Protein AF-A0A496Z854-F1 (afdb_monomer)

Nearest PDB structures (foldseek):
  8xfc-assembly1_C  TM=9.262E-01  e=9.671E-15  Mycobacterium tuberculosis H37Rv
  8j5q-assembly1_C  TM=8.994E-01  e=5.193E-14  Mycobacterium tuberculosis H37Rv
  4fwi-assembly1_B  TM=8.572E-01  e=5.385E-05  Caldanaerobacter subterraneus subsp. tengcongensis MB4
  7qkr-assembly1_A  TM=3.233E-01  e=2.411E-04  Komagataella phaffii CBS 7435
  7s60-assembly1_E  TM=2.713E-01  e=3.212E-03  Homo sapiens

Mean predicted aligned error: 16.86 Å

Structure (mmCIF, N/CA/C/O backbone):
data_AF-A0A496Z854-F1
#
_entry.id   AF-A0A496Z854-F1
#
loop_
_atom_site.group_PDB
_atom_site.id
_atom_site.type_symbol
_atom_site.label_atom_id
_atom_site.label_alt_id
_atom_site.label_comp_id
_atom_site.label_asym_id
_atom_site.label_entity_id
_atom_site.label_seq_id
_atom_site.pdbx_PDB_ins_code
_atom_site.Cartn_x
_atom_site.Cartn_y
_atom_site.Cartn_z
_atom_site.occupancy
_atom_site.B_iso_or_equiv
_atom_site.auth_seq_id
_atom_site.auth_comp_id
_atom_site.auth_asym_id
_atom_site.auth_atom_id
_atom_site.pdbx_PDB_model_num
ATOM 1 N N . MET A 1 1 ? -33.985 -25.902 43.617 1.00 43.50 1 MET A N 1
ATOM 2 C CA . MET A 1 1 ? -33.519 -24.721 42.847 1.00 43.50 1 MET A CA 1
ATOM 3 C C . MET A 1 1 ? -31.988 -24.617 42.905 1.00 43.50 1 MET A C 1
ATOM 5 O O . MET A 1 1 ? -31.458 -23.566 43.229 1.00 43.50 1 MET A O 1
ATOM 9 N N . SER A 1 2 ? -31.264 -25.700 42.602 1.00 34.22 2 SER A N 1
ATOM 10 C CA . SER A 1 2 ? -29.788 -25.724 42.665 1.00 34.22 2 SER A CA 1
ATOM 11 C C . SER A 1 2 ? -29.115 -26.499 41.525 1.00 34.22 2 SER A C 1
ATOM 13 O O . SER A 1 2 ? -27.910 -26.359 41.357 1.00 34.22 2 SER A O 1
ATOM 15 N N . ASP A 1 3 ? -29.863 -27.241 40.700 1.00 31.11 3 ASP A N 1
ATOM 16 C CA . ASP A 1 3 ? -29.267 -28.046 39.619 1.00 31.11 3 ASP A CA 1
ATOM 17 C C . ASP A 1 3 ? -29.225 -27.339 38.259 1.00 31.11 3 ASP A C 1
ATOM 19 O O . ASP A 1 3 ? -28.352 -27.623 37.446 1.00 31.11 3 ASP A O 1
ATOM 23 N N . THR A 1 4 ? -30.088 -26.350 38.008 1.00 36.75 4 THR A N 1
ATOM 24 C CA . THR A 1 4 ? -30.139 -25.657 36.707 1.00 36.75 4 THR A CA 1
ATOM 25 C C . THR A 1 4 ? -28.954 -24.718 36.467 1.00 36.75 4 THR A C 1
ATOM 27 O O . THR A 1 4 ? -28.628 -24.418 35.323 1.00 36.75 4 THR A O 1
ATOM 30 N N . SER A 1 5 ? -28.281 -24.261 37.525 1.00 32.22 5 SER A N 1
ATOM 31 C CA . SER A 1 5 ? -27.107 -23.382 37.431 1.00 32.22 5 SER A CA 1
ATOM 32 C C . SER A 1 5 ? -25.818 -24.126 37.070 1.00 32.22 5 SER A C 1
ATOM 34 O O . SER A 1 5 ? -24.923 -23.532 36.472 1.00 32.22 5 SER A O 1
ATOM 36 N N . LEU A 1 6 ? -25.720 -25.421 37.390 1.00 30.72 6 LEU A N 1
ATOM 37 C CA . LEU A 1 6 ? -24.538 -26.237 37.087 1.00 30.72 6 LEU A CA 1
ATOM 38 C C . LEU A 1 6 ? -24.537 -26.734 35.634 1.00 30.72 6 LEU A C 1
ATOM 40 O O . LEU A 1 6 ? -23.481 -26.763 35.004 1.00 30.72 6 LEU A O 1
ATOM 44 N N . THR A 1 7 ? -25.711 -27.006 35.054 1.00 32.12 7 THR A N 1
ATOM 45 C CA . THR A 1 7 ? -25.830 -27.442 33.651 1.00 32.12 7 THR A CA 1
ATOM 46 C C . THR A 1 7 ? -25.537 -26.315 32.654 1.00 32.12 7 THR A C 1
ATOM 48 O O . THR A 1 7 ? -24.945 -26.560 31.606 1.00 32.12 7 THR A O 1
ATOM 51 N N . ILE A 1 8 ? -25.877 -25.062 32.990 1.00 35.50 8 ILE A N 1
ATOM 52 C CA . ILE A 1 8 ? -25.582 -23.891 32.141 1.00 35.50 8 ILE A CA 1
ATOM 53 C C . ILE A 1 8 ? -24.076 -23.586 32.135 1.00 35.50 8 ILE A C 1
ATOM 55 O O . ILE A 1 8 ? -23.524 -23.242 31.096 1.00 35.50 8 ILE A O 1
ATOM 59 N N . SER A 1 9 ? -23.390 -23.770 33.268 1.00 31.66 9 SER A N 1
ATOM 60 C CA . SER A 1 9 ? -21.947 -23.511 33.365 1.00 31.66 9 SER A CA 1
ATOM 61 C C . SER A 1 9 ? -21.106 -24.552 32.608 1.00 31.66 9 SER A C 1
ATOM 63 O O . SER A 1 9 ? -20.053 -24.218 32.072 1.00 31.66 9 SER A O 1
ATOM 65 N N . GLN A 1 10 ? -21.585 -25.799 32.503 1.00 28.62 10 GLN A N 1
ATOM 66 C CA . GLN A 1 10 ? -20.928 -26.843 31.703 1.00 28.62 10 GLN A CA 1
ATOM 67 C C . GLN A 1 10 ? -21.243 -26.741 30.200 1.00 28.62 10 GLN A C 1
ATOM 69 O O . GLN A 1 10 ? -20.358 -26.980 29.388 1.00 28.62 10 GLN A O 1
ATOM 74 N N . SER A 1 11 ? -22.441 -26.293 29.805 1.00 30.08 11 SER A N 1
ATOM 75 C CA . SER A 1 11 ? -22.795 -26.102 28.384 1.00 30.08 11 SER A CA 1
ATOM 76 C C . SER A 1 11 ? -22.065 -24.933 27.703 1.00 30.08 11 SER A C 1
ATOM 78 O O . SER A 1 11 ? -22.033 -24.890 26.476 1.00 30.08 11 SER A O 1
ATOM 80 N N . ILE A 1 12 ? -21.488 -23.999 28.465 1.00 34.88 12 ILE A N 1
ATOM 81 C CA . ILE A 1 12 ? -20.676 -22.889 27.933 1.00 34.88 12 ILE A CA 1
ATOM 82 C C . ILE A 1 12 ? -19.210 -23.325 27.711 1.00 34.88 12 ILE A C 1
ATOM 84 O O . ILE A 1 12 ? -18.474 -22.660 26.986 1.00 34.88 12 ILE A O 1
ATOM 88 N N . ALA A 1 13 ? -18.776 -24.445 28.303 1.00 29.67 13 ALA A N 1
ATOM 89 C CA . ALA A 1 13 ? -17.395 -24.922 28.202 1.00 29.67 13 ALA A CA 1
ATOM 90 C C . ALA A 1 13 ? -17.120 -25.785 26.952 1.00 29.67 13 ALA A C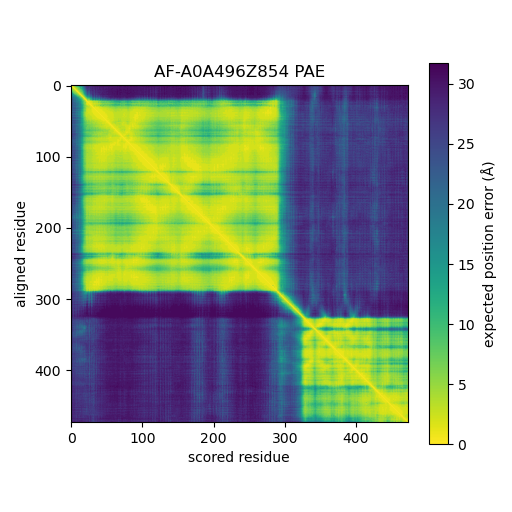 1
ATOM 92 O O . ALA A 1 13 ? -15.969 -25.854 26.529 1.00 29.67 13 ALA A O 1
ATOM 93 N N . ASP A 1 14 ? -18.163 -26.355 26.335 1.00 27.19 14 ASP A N 1
ATOM 94 C CA . ASP A 1 14 ? -18.078 -27.237 25.156 1.00 27.19 14 ASP A CA 1
ATOM 95 C C . ASP A 1 14 ? -18.650 -26.590 23.869 1.00 27.19 14 ASP A C 1
ATOM 97 O O . ASP A 1 14 ? -19.050 -27.282 22.931 1.00 27.19 14 ASP A O 1
ATOM 101 N N . GLU A 1 15 ? -18.699 -25.251 23.784 1.00 33.50 15 GLU A N 1
ATOM 102 C CA . GLU A 1 15 ? -18.895 -24.570 22.495 1.00 33.50 15 GLU A CA 1
ATOM 103 C C . GLU A 1 15 ? -17.621 -24.724 21.649 1.00 33.50 15 GLU A C 1
ATOM 105 O O . GLU A 1 15 ? -16.725 -23.876 21.657 1.00 33.50 15 GLU A O 1
ATOM 110 N N . ASP A 1 16 ? -17.551 -25.829 20.904 1.00 29.98 16 ASP A N 1
ATOM 111 C CA . ASP A 1 16 ? -16.620 -26.009 19.795 1.00 29.98 16 ASP A CA 1
ATOM 112 C C . ASP A 1 16 ? -16.644 -24.748 18.916 1.00 29.98 16 ASP A C 1
ATOM 114 O O . ASP A 1 16 ? -17.629 -24.427 18.241 1.00 29.98 16 ASP A O 1
ATOM 118 N N . PHE A 1 17 ? -15.537 -24.004 18.956 1.00 32.69 17 PHE A N 1
ATOM 119 C CA . PHE A 1 17 ? -15.270 -22.817 18.156 1.00 32.69 17 PHE A CA 1
ATOM 120 C C . PHE A 1 17 ? -15.431 -23.158 16.669 1.00 32.69 17 PHE A C 1
ATOM 122 O O . PHE A 1 17 ? -14.477 -23.567 16.010 1.00 32.69 17 PHE A O 1
ATOM 129 N N . LEU A 1 18 ? -16.625 -22.960 16.102 1.00 34.91 18 LEU A N 1
ATOM 130 C CA . LEU A 1 18 ? -16.825 -23.051 14.658 1.00 34.91 18 LEU A CA 1
ATOM 131 C C . LEU A 1 18 ? -15.968 -21.972 13.986 1.00 34.91 18 LEU A C 1
ATOM 133 O O . LEU A 1 18 ? -16.284 -20.777 13.996 1.00 34.91 18 LEU A O 1
ATOM 137 N N . GLU A 1 19 ? -14.832 -22.422 13.455 1.00 38.28 19 GLU A N 1
ATOM 138 C CA . GLU A 1 19 ? -13.756 -21.598 12.930 1.00 38.28 19 GLU A CA 1
ATOM 139 C C . GLU A 1 19 ? -14.286 -20.562 11.933 1.00 38.28 19 GLU A C 1
ATOM 141 O O . GLU A 1 19 ? -14.958 -20.879 10.944 1.00 38.28 19 GLU A O 1
ATOM 146 N N . ARG A 1 20 ? -13.939 -19.287 12.156 1.00 47.25 20 ARG A N 1
ATOM 147 C CA . ARG A 1 20 ? -14.085 -18.247 11.128 1.00 47.25 20 ARG A CA 1
ATOM 148 C C . ARG A 1 20 ? -13.457 -18.792 9.838 1.00 47.25 20 ARG A C 1
ATOM 150 O O . ARG A 1 20 ? -12.323 -19.266 9.919 1.00 47.25 20 ARG A O 1
ATOM 157 N N . PRO A 1 21 ? -14.110 -18.706 8.656 1.00 52.81 21 PRO A N 1
ATOM 158 C CA . PRO A 1 21 ? -13.457 -19.115 7.421 1.00 52.81 21 PRO A CA 1
ATOM 159 C C . PRO A 1 21 ? -12.116 -18.395 7.346 1.00 52.81 21 PRO A C 1
ATOM 161 O O . PRO A 1 21 ? -12.063 -17.167 7.488 1.00 52.81 21 PRO A O 1
ATOM 164 N N . SER A 1 22 ? -11.051 -19.187 7.211 1.00 70.44 22 SER A N 1
ATOM 165 C CA . SER A 1 22 ? -9.684 -18.699 7.316 1.00 70.44 22 SER A CA 1
ATOM 166 C C . SER A 1 22 ? -9.488 -17.492 6.403 1.00 70.44 22 SER A C 1
ATOM 168 O O . SER A 1 22 ? -10.094 -17.396 5.329 1.00 70.44 22 SER A O 1
ATOM 170 N N . PHE A 1 23 ? -8.648 -16.551 6.838 1.00 77.19 23 PHE A N 1
ATOM 171 C CA . PHE A 1 23 ? -8.272 -15.359 6.070 1.00 77.19 23 PHE A CA 1
ATOM 172 C C . PHE A 1 23 ? -8.073 -15.679 4.575 1.00 77.19 23 PHE A C 1
ATOM 174 O O . PHE A 1 23 ? -8.636 -15.014 3.704 1.00 77.19 23 PHE A O 1
ATOM 181 N N . TRP A 1 24 ? -7.377 -16.784 4.303 1.00 80.12 24 TRP A N 1
ATOM 182 C CA . TRP A 1 24 ? -7.089 -17.299 2.971 1.00 80.12 24 TRP A CA 1
ATOM 183 C C . TRP A 1 24 ? -8.320 -17.632 2.138 1.00 80.12 24 TRP A C 1
ATOM 185 O O . TRP A 1 24 ? -8.352 -17.289 0.963 1.00 80.12 24 TRP A O 1
ATOM 195 N N . ARG A 1 25 ? -9.357 -18.237 2.725 1.00 76.38 25 ARG A N 1
ATOM 196 C CA . ARG A 1 25 ? -10.588 -18.589 2.004 1.00 76.38 25 ARG A CA 1
ATOM 197 C C . ARG A 1 25 ? -11.373 -17.353 1.556 1.00 76.38 25 ARG A C 1
ATOM 199 O O . ARG A 1 25 ? -12.000 -17.371 0.503 1.00 76.38 25 ARG A O 1
ATOM 206 N N . ARG A 1 26 ? -11.337 -16.278 2.350 1.00 77.50 26 ARG A N 1
ATOM 207 C CA . ARG A 1 26 ? -11.986 -14.993 2.026 1.00 77.50 26 ARG A CA 1
ATOM 208 C C . ARG A 1 26 ? -11.168 -14.161 1.043 1.00 77.50 26 ARG A C 1
ATOM 210 O O . ARG A 1 26 ? -11.734 -13.418 0.243 1.00 77.50 26 ARG A O 1
ATOM 217 N N . PHE A 1 27 ? -9.845 -14.262 1.111 1.00 81.19 27 PHE A N 1
ATOM 218 C CA . PHE A 1 27 ? -8.965 -13.588 0.165 1.00 81.19 27 PHE A CA 1
ATOM 219 C C . PHE A 1 27 ? -9.036 -14.253 -1.215 1.00 81.19 27 PHE A C 1
ATOM 221 O O . PHE A 1 27 ? -9.271 -13.574 -2.210 1.00 81.19 27 PHE A O 1
ATOM 228 N N . SER A 1 28 ? -8.960 -15.586 -1.272 1.00 86.00 28 SER A N 1
ATOM 229 C CA . SER A 1 28 ? -9.005 -16.344 -2.529 1.00 86.00 28 SER A CA 1
ATOM 230 C C . SER A 1 28 ? -10.354 -16.278 -3.249 1.00 86.00 28 SER A C 1
ATOM 232 O O . SER A 1 28 ? -10.411 -16.489 -4.457 1.00 86.00 28 SER A O 1
ATOM 234 N N . SER A 1 29 ? -11.442 -15.925 -2.553 1.00 81.38 29 SER A N 1
ATOM 235 C CA . SER A 1 29 ? -12.732 -15.657 -3.201 1.00 81.38 29 SER A CA 1
ATOM 236 C C . SER A 1 29 ? -12.770 -14.350 -4.005 1.00 81.38 29 SER A C 1
ATOM 238 O O . SER A 1 29 ? -13.728 -14.127 -4.744 1.00 81.38 29 SER A O 1
ATOM 240 N N . GLN A 1 30 ? -11.766 -13.474 -3.874 1.00 85.94 30 GLN A N 1
ATOM 241 C CA . GLN A 1 30 ? -11.699 -12.203 -4.595 1.00 85.94 30 GLN A CA 1
ATOM 242 C C . GLN A 1 30 ? -10.796 -12.330 -5.828 1.00 85.94 30 GLN A C 1
ATOM 244 O O . GLN A 1 30 ? -9.572 -12.335 -5.718 1.00 85.94 30 GLN A O 1
ATOM 249 N N . THR A 1 31 ? -11.392 -12.387 -7.022 1.00 89.56 31 THR A N 1
ATOM 250 C CA . THR A 1 31 ? -10.655 -12.634 -8.274 1.00 89.56 31 THR A CA 1
ATOM 251 C C . THR A 1 31 ? -9.585 -11.578 -8.557 1.00 89.56 31 THR A C 1
ATOM 253 O O . THR A 1 31 ? -8.457 -11.921 -8.897 1.00 89.56 31 THR A O 1
ATOM 256 N N . VAL A 1 32 ? -9.914 -10.291 -8.401 1.00 90.88 32 VAL A N 1
ATOM 257 C CA . VAL A 1 32 ? -9.006 -9.186 -8.760 1.00 90.88 32 VAL A CA 1
ATOM 258 C C . VAL A 1 32 ? -7.778 -9.118 -7.832 1.00 90.88 32 VAL A C 1
ATOM 260 O O . VAL A 1 32 ? -6.661 -9.158 -8.349 1.00 90.88 32 VAL A O 1
ATOM 263 N N . PRO A 1 33 ? -7.920 -9.105 -6.490 1.00 91.19 33 PRO A N 1
ATOM 264 C CA . PRO A 1 33 ? -6.774 -9.196 -5.583 1.00 91.19 33 PRO A CA 1
ATOM 265 C C . PRO A 1 33 ? -5.960 -10.482 -5.729 1.00 91.19 33 PRO A C 1
ATOM 267 O O . PRO A 1 33 ? -4.749 -10.450 -5.529 1.00 91.19 33 PRO A O 1
ATOM 270 N N . MET A 1 34 ? -6.588 -11.602 -6.103 1.00 93.56 34 MET A N 1
ATOM 271 C CA . MET A 1 34 ? -5.872 -12.857 -6.342 1.00 93.56 34 MET A CA 1
ATOM 272 C C . MET A 1 34 ? -4.981 -12.774 -7.588 1.00 93.56 34 MET A C 1
ATOM 274 O O . MET A 1 34 ? -3.821 -13.169 -7.531 1.00 93.56 34 MET A O 1
ATOM 278 N N . ILE A 1 35 ? -5.478 -12.203 -8.691 1.00 94.75 35 ILE A N 1
ATOM 279 C CA . ILE A 1 35 ? -4.666 -11.944 -9.895 1.00 94.75 35 ILE A CA 1
ATOM 280 C C . ILE A 1 35 ? -3.492 -11.022 -9.552 1.00 94.75 35 ILE A C 1
ATOM 282 O O . ILE A 1 35 ? -2.354 -11.299 -9.927 1.00 94.75 35 ILE A O 1
ATOM 286 N N . ALA A 1 36 ? -3.757 -9.957 -8.795 1.00 95.38 36 ALA A N 1
ATOM 287 C CA . ALA A 1 36 ? -2.722 -9.040 -8.340 1.00 95.38 36 ALA A CA 1
ATOM 288 C C . ALA A 1 36 ? -1.673 -9.741 -7.460 1.00 95.38 36 ALA A C 1
ATOM 290 O O . ALA A 1 36 ? -0.478 -9.560 -7.668 1.00 95.38 36 ALA A O 1
ATOM 291 N N . MET A 1 37 ? -2.099 -10.595 -6.526 1.00 95.19 37 MET A N 1
ATOM 292 C CA . MET A 1 37 ? -1.194 -11.391 -5.695 1.00 95.19 37 MET A CA 1
ATOM 293 C C . MET A 1 37 ? -0.327 -12.331 -6.541 1.00 95.19 37 MET A C 1
ATOM 295 O O . MET A 1 37 ? 0.878 -12.388 -6.318 1.00 95.19 37 MET A O 1
ATOM 299 N N . ILE A 1 38 ? -0.903 -13.032 -7.523 1.00 96.88 38 ILE A N 1
ATOM 300 C CA . ILE A 1 38 ? -0.148 -13.909 -8.433 1.00 96.88 38 ILE A CA 1
ATOM 301 C C . ILE A 1 38 ? 0.908 -13.103 -9.193 1.00 96.88 38 ILE A C 1
ATOM 303 O O . ILE A 1 38 ? 2.066 -13.509 -9.237 1.00 96.88 38 ILE A O 1
ATOM 307 N N . PHE A 1 39 ? 0.538 -11.938 -9.731 1.00 97.56 39 PHE A N 1
ATOM 308 C CA . PHE A 1 39 ? 1.482 -11.051 -10.408 1.00 97.56 39 PHE A CA 1
ATOM 309 C C . PHE A 1 39 ? 2.633 -10.625 -9.486 1.00 97.56 39 PHE A C 1
ATOM 311 O O . PHE A 1 39 ? 3.793 -10.701 -9.880 1.00 97.56 39 PHE A O 1
ATOM 318 N N . LEU A 1 40 ? 2.341 -10.223 -8.244 1.00 96.38 40 LEU A N 1
ATOM 319 C CA . LEU A 1 40 ? 3.371 -9.828 -7.276 1.00 96.38 40 LEU A CA 1
ATOM 320 C C . LEU A 1 40 ? 4.280 -10.997 -6.883 1.00 96.38 40 LEU A C 1
ATOM 322 O O . LEU A 1 40 ? 5.483 -10.805 -6.738 1.00 96.38 40 LEU A O 1
ATOM 326 N N . VAL A 1 41 ? 3.736 -12.208 -6.750 1.00 97.12 41 VAL A N 1
ATOM 327 C CA . VAL A 1 41 ? 4.537 -13.417 -6.512 1.00 97.12 41 VAL A CA 1
ATOM 328 C C . VAL A 1 41 ? 5.461 -13.685 -7.698 1.00 97.12 41 VAL A C 1
ATOM 330 O O . VAL A 1 41 ? 6.651 -13.901 -7.492 1.00 97.12 41 VAL A O 1
ATOM 333 N N . ILE A 1 42 ? 4.956 -13.603 -8.932 1.00 97.50 42 ILE A N 1
ATOM 334 C CA . ILE A 1 42 ? 5.778 -13.738 -10.144 1.00 97.50 42 ILE A CA 1
ATOM 335 C C . ILE A 1 42 ? 6.866 -12.664 -10.178 1.00 97.50 42 ILE A C 1
ATOM 337 O O . ILE A 1 42 ? 8.012 -12.978 -10.484 1.00 97.50 42 ILE A O 1
ATOM 341 N N . LEU A 1 43 ? 6.549 -11.418 -9.823 1.00 96.81 43 LEU A N 1
ATOM 342 C CA . LEU A 1 43 ? 7.523 -10.331 -9.769 1.00 96.81 43 LEU A CA 1
ATOM 343 C C . LEU A 1 43 ? 8.632 -10.611 -8.744 1.00 96.81 43 LEU A C 1
ATOM 345 O O . LEU A 1 43 ? 9.808 -10.443 -9.053 1.00 96.81 43 LEU A O 1
ATOM 349 N N . ILE A 1 44 ? 8.275 -11.074 -7.543 1.00 96.94 44 ILE A N 1
ATOM 350 C CA . ILE A 1 44 ? 9.245 -11.440 -6.500 1.00 96.94 44 ILE A CA 1
ATOM 351 C C . ILE A 1 44 ? 10.118 -12.611 -6.964 1.00 96.94 44 ILE A C 1
ATOM 353 O O . ILE A 1 44 ? 11.335 -12.571 -6.792 1.00 96.94 44 ILE A O 1
ATOM 357 N N . LEU A 1 45 ? 9.526 -13.633 -7.588 1.00 97.44 45 LEU A N 1
ATOM 358 C CA . LEU A 1 45 ? 10.274 -14.757 -8.154 1.00 97.44 45 LEU A CA 1
ATOM 359 C C . LEU A 1 45 ? 11.205 -14.300 -9.280 1.00 97.44 45 LEU A C 1
ATOM 361 O O . LEU A 1 45 ? 12.359 -14.708 -9.305 1.00 97.44 45 LEU A O 1
ATOM 365 N N . THR A 1 46 ? 10.746 -13.402 -10.152 1.00 96.88 46 THR A N 1
ATOM 366 C CA . THR A 1 46 ? 11.558 -12.797 -11.220 1.00 96.88 46 THR A CA 1
ATOM 367 C C . THR A 1 46 ? 12.749 -12.049 -10.628 1.00 96.88 46 THR A C 1
ATOM 369 O O . THR A 1 46 ? 13.872 -12.225 -11.087 1.00 96.88 46 THR A O 1
ATOM 372 N N . ALA A 1 47 ? 12.537 -11.279 -9.558 1.00 95.69 47 ALA A N 1
ATOM 373 C CA . ALA A 1 47 ? 13.608 -10.579 -8.863 1.00 95.69 47 ALA A CA 1
ATOM 374 C C . ALA A 1 47 ? 14.623 -11.559 -8.257 1.00 95.69 47 ALA A C 1
ATOM 376 O O . ALA A 1 47 ? 15.823 -11.429 -8.491 1.00 95.69 47 ALA A O 1
ATOM 377 N N . ILE A 1 48 ? 14.171 -12.564 -7.504 1.00 96.69 48 ILE A N 1
ATOM 378 C CA . ILE A 1 48 ? 15.061 -13.530 -6.841 1.00 96.69 48 ILE A CA 1
ATOM 379 C C . ILE A 1 48 ? 15.846 -14.345 -7.874 1.00 96.69 48 ILE A C 1
ATOM 381 O O . ILE A 1 48 ? 17.071 -14.439 -7.767 1.00 96.69 48 ILE A O 1
ATOM 385 N N . LEU A 1 49 ? 15.152 -14.877 -8.882 1.00 96.56 49 LEU A N 1
ATOM 386 C CA . LEU A 1 49 ? 15.702 -15.773 -9.897 1.00 96.56 49 LEU A CA 1
ATOM 387 C C . LEU A 1 49 ? 16.378 -15.041 -11.064 1.00 96.56 49 LEU A C 1
ATOM 389 O O . LEU A 1 49 ? 16.897 -15.708 -11.951 1.00 96.56 49 LEU A O 1
ATOM 393 N N . ALA A 1 50 ? 16.407 -13.703 -11.067 1.00 95.56 50 ALA A N 1
ATOM 394 C CA . ALA A 1 50 ? 16.973 -12.878 -12.140 1.00 95.56 50 ALA A CA 1
ATOM 395 C C . ALA A 1 50 ? 18.334 -13.361 -12.690 1.00 95.56 50 ALA A C 1
ATOM 397 O O . ALA A 1 50 ? 18.441 -13.456 -13.909 1.00 95.56 50 ALA A O 1
ATOM 398 N N . PRO A 1 51 ? 19.337 -13.741 -11.863 1.00 94.19 51 PRO A N 1
ATOM 399 C CA . PRO A 1 51 ? 20.622 -14.236 -12.366 1.00 94.19 51 PRO A CA 1
ATOM 400 C C . PRO A 1 51 ? 20.538 -15.538 -13.173 1.00 94.19 51 PRO A C 1
ATOM 402 O O . PRO A 1 51 ? 21.474 -15.860 -13.890 1.00 94.19 51 PRO A O 1
ATOM 405 N N . TRP A 1 52 ? 19.448 -16.297 -13.035 1.00 94.88 52 TRP A N 1
ATOM 406 C CA . TRP A 1 52 ? 19.239 -17.572 -13.724 1.00 94.88 52 TRP A CA 1
ATOM 407 C C . TRP A 1 52 ? 18.262 -17.480 -14.896 1.00 94.88 52 TRP A C 1
ATOM 409 O O . TRP A 1 52 ? 18.330 -18.308 -15.796 1.00 94.88 52 TRP A O 1
ATOM 419 N N . ILE A 1 53 ? 17.335 -16.517 -14.878 1.00 95.25 53 ILE A N 1
ATOM 420 C CA . ILE A 1 53 ? 16.306 -16.372 -15.924 1.00 95.25 53 ILE A CA 1
ATOM 421 C C . ILE A 1 53 ? 16.634 -15.289 -16.958 1.00 95.25 53 ILE A C 1
ATOM 423 O O . ILE A 1 53 ? 15.984 -15.244 -18.001 1.00 95.25 53 ILE A O 1
ATOM 427 N N . ALA A 1 54 ? 17.580 -14.390 -16.670 1.00 94.75 54 ALA A N 1
ATOM 428 C CA . ALA A 1 54 ? 17.998 -13.366 -17.620 1.00 94.75 54 ALA A CA 1
ATOM 429 C C . ALA A 1 54 ? 18.762 -14.011 -18.795 1.00 94.75 54 ALA A C 1
ATOM 431 O O . ALA A 1 54 ? 19.724 -14.736 -18.543 1.00 94.75 54 ALA A O 1
ATOM 432 N N . PRO A 1 55 ? 18.367 -13.759 -20.060 1.00 92.88 55 PRO A N 1
ATOM 433 C CA . PRO A 1 55 ? 19.030 -14.368 -21.217 1.00 92.88 55 PRO A CA 1
ATOM 434 C C . PRO A 1 55 ? 20.478 -13.917 -21.443 1.00 92.88 55 PRO A C 1
ATOM 436 O O . PRO A 1 55 ? 21.286 -14.698 -21.934 1.00 92.88 55 PRO A O 1
ATOM 439 N N . LYS A 1 56 ? 20.789 -12.657 -21.119 1.00 94.06 56 LYS A N 1
ATOM 440 C CA . LYS A 1 56 ? 22.097 -12.013 -21.331 1.00 94.06 56 LYS A CA 1
ATOM 441 C C . LYS A 1 56 ? 22.515 -11.262 -20.056 1.00 94.06 56 LYS A C 1
ATOM 443 O O . LYS A 1 56 ? 21.663 -10.958 -19.215 1.00 94.06 56 LYS A O 1
ATOM 448 N N . ASP A 1 57 ? 23.799 -10.938 -19.900 1.00 93.69 57 ASP A N 1
ATOM 449 C CA . ASP A 1 57 ? 24.242 -10.083 -18.790 1.00 93.69 57 ASP A CA 1
ATOM 450 C C . ASP A 1 57 ? 23.638 -8.668 -18.963 1.00 93.69 57 ASP A C 1
ATOM 452 O O . ASP A 1 57 ? 23.811 -8.041 -20.010 1.00 93.69 57 ASP A O 1
ATOM 456 N N . PRO A 1 58 ? 22.905 -8.124 -17.970 1.00 93.56 58 PRO A N 1
ATOM 457 C CA . PRO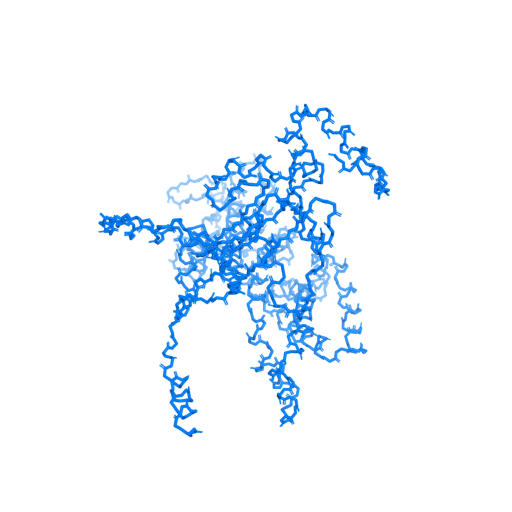 A 1 58 ? 22.284 -6.797 -18.068 1.00 93.56 58 PRO A CA 1
ATOM 458 C C . PRO A 1 58 ? 23.281 -5.624 -18.181 1.00 93.56 58 PRO A C 1
ATOM 460 O O . PRO A 1 58 ? 22.855 -4.480 -18.415 1.00 93.56 58 PRO A O 1
ATOM 463 N N . LEU A 1 59 ? 24.571 -5.869 -17.935 1.00 94.06 59 LEU A N 1
ATOM 464 C CA . LEU A 1 59 ? 25.652 -4.887 -17.991 1.00 94.06 59 LEU A CA 1
ATOM 465 C C . LEU A 1 59 ? 26.534 -5.023 -19.236 1.00 94.06 59 LEU A C 1
ATOM 467 O O . LEU A 1 59 ? 27.270 -4.078 -19.525 1.00 94.06 59 LEU A O 1
ATOM 471 N N . GLU A 1 60 ? 26.461 -6.144 -19.953 1.00 94.06 60 GLU A N 1
ATOM 472 C CA . GLU A 1 60 ? 27.257 -6.401 -21.154 1.00 94.06 60 GLU A CA 1
ATOM 473 C C . GLU A 1 60 ? 26.859 -5.447 -22.282 1.00 94.06 60 GLU A C 1
ATOM 475 O O . GLU A 1 60 ? 25.681 -5.315 -22.616 1.00 94.06 60 GLU A O 1
ATOM 480 N N . GLN A 1 61 ? 27.851 -4.735 -22.819 1.00 94.50 61 GLN A N 1
ATOM 481 C CA . GLN A 1 61 ? 27.676 -3.702 -23.838 1.00 94.50 61 GLN A CA 1
ATOM 482 C C . GLN A 1 61 ? 28.214 -4.193 -25.174 1.00 94.50 61 GLN A C 1
ATOM 484 O O . GLN A 1 61 ? 29.364 -4.628 -25.242 1.00 94.50 61 GLN A O 1
ATOM 489 N N . ASP A 1 62 ? 27.427 -4.009 -26.230 1.00 94.38 62 ASP A N 1
ATOM 490 C CA . ASP A 1 62 ? 27.863 -4.204 -27.608 1.00 94.38 62 ASP A CA 1
ATOM 491 C C . ASP A 1 62 ? 27.496 -2.979 -28.454 1.00 94.38 62 ASP A C 1
ATOM 493 O O . ASP A 1 62 ? 26.347 -2.752 -28.832 1.00 94.38 62 ASP A O 1
ATOM 497 N N . LEU A 1 63 ? 28.493 -2.153 -28.770 1.00 93.75 63 LEU A N 1
ATOM 498 C CA . LEU A 1 63 ? 28.273 -0.916 -29.522 1.00 93.75 63 LEU A CA 1
ATOM 499 C C . LEU A 1 63 ? 27.897 -1.152 -30.996 1.00 93.75 63 LEU A C 1
ATOM 501 O O . LEU A 1 63 ? 27.486 -0.202 -31.665 1.00 93.75 63 LEU A O 1
ATOM 505 N N . LEU A 1 64 ? 28.024 -2.382 -31.504 1.00 94.56 64 LEU A N 1
ATOM 506 C CA . LEU A 1 64 ? 27.559 -2.757 -32.840 1.00 94.56 64 LEU A CA 1
ATOM 507 C C . LEU A 1 64 ? 26.053 -3.043 -32.858 1.00 94.56 64 LEU A C 1
ATOM 509 O O . LEU A 1 64 ? 25.405 -2.859 -33.886 1.00 94.56 64 LEU A O 1
ATOM 513 N N . GLU A 1 65 ? 25.487 -3.423 -31.715 1.00 93.38 65 GLU A N 1
ATOM 514 C CA . GLU A 1 65 ? 24.089 -3.823 -31.559 1.00 93.38 65 GLU A CA 1
ATOM 515 C C . GLU A 1 65 ? 23.257 -2.739 -30.867 1.00 93.38 65 GLU A C 1
ATOM 517 O O . GLU A 1 65 ? 22.388 -3.022 -30.050 1.00 93.38 65 GLU A O 1
ATOM 522 N N . VAL A 1 66 ? 23.506 -1.465 -31.164 1.00 94.69 66 VAL A N 1
ATOM 523 C CA . VAL A 1 66 ? 22.826 -0.336 -30.511 1.00 94.69 66 VAL A CA 1
ATOM 524 C C . VAL A 1 66 ? 21.465 -0.044 -31.158 1.00 94.69 66 VAL A C 1
ATOM 526 O O . VAL A 1 66 ? 21.332 -0.025 -32.380 1.00 94.69 66 VAL A O 1
ATOM 529 N N . PHE A 1 67 ? 20.451 0.243 -30.331 1.00 93.38 67 PHE A N 1
ATOM 530 C CA . PHE A 1 67 ? 19.081 0.591 -30.751 1.00 93.38 67 PHE A CA 1
ATOM 531 C C . PHE A 1 67 ? 18.346 -0.469 -31.589 1.00 93.38 67 PHE A C 1
ATOM 533 O O . PHE A 1 67 ? 17.410 -0.133 -32.327 1.00 93.38 67 PHE A O 1
ATOM 540 N N . LEU A 1 68 ? 18.697 -1.748 -31.450 1.00 93.44 68 LEU A N 1
ATOM 541 C CA . LEU A 1 68 ? 17.965 -2.823 -32.111 1.00 93.44 68 LEU A CA 1
ATOM 542 C C . LEU A 1 68 ? 16.540 -2.917 -31.558 1.00 93.44 68 LEU A C 1
ATOM 544 O O . LEU A 1 68 ? 16.294 -2.772 -30.359 1.00 93.44 68 LEU A O 1
ATOM 548 N N . GLY A 1 69 ? 15.585 -3.156 -32.455 1.00 92.56 69 GLY A N 1
ATOM 549 C CA . GLY A 1 69 ? 14.209 -3.455 -32.076 1.00 92.56 69 GLY A CA 1
ATOM 550 C C . GLY A 1 69 ? 14.055 -4.877 -31.515 1.00 92.56 69 GLY A C 1
ATOM 551 O O . GLY A 1 69 ? 15.007 -5.658 -31.533 1.00 92.56 69 GLY A O 1
ATOM 552 N N . PRO A 1 70 ? 12.847 -5.238 -31.050 1.00 94.44 70 PRO A N 1
ATOM 553 C CA . PRO A 1 70 ? 12.548 -6.590 -30.587 1.00 94.44 70 PRO A CA 1
ATOM 554 C C . PRO A 1 70 ? 12.870 -7.658 -31.641 1.00 94.44 70 PRO A C 1
ATOM 556 O O . PRO A 1 70 ? 12.405 -7.581 -32.779 1.00 94.44 70 PRO A O 1
ATOM 559 N N . SER A 1 71 ? 13.632 -8.673 -31.246 1.00 93.75 71 SER A N 1
ATOM 560 C CA . SER A 1 71 ? 14.015 -9.823 -32.065 1.00 93.75 71 SER A CA 1
ATOM 561 C C . SER A 1 71 ? 14.069 -11.096 -31.208 1.00 93.75 71 SER A C 1
ATOM 563 O O . SER A 1 71 ? 13.913 -11.049 -29.990 1.00 93.75 71 SER A O 1
ATOM 565 N N . TRP A 1 72 ? 14.279 -12.258 -31.830 1.00 90.62 72 TRP A N 1
ATOM 566 C CA . TRP A 1 72 ? 14.454 -13.514 -31.084 1.00 90.62 72 TRP A CA 1
ATOM 567 C C . TRP A 1 72 ? 15.720 -13.535 -30.229 1.00 90.62 72 TRP A C 1
ATOM 569 O O . TRP A 1 72 ? 15.748 -14.199 -29.197 1.00 90.62 72 TRP A O 1
ATOM 579 N N . GLU A 1 73 ? 16.745 -12.804 -30.655 1.00 92.50 73 GLU A N 1
ATOM 580 C CA . GLU A 1 73 ? 17.994 -12.660 -29.916 1.00 92.50 73 GLU A CA 1
ATOM 581 C C . GLU A 1 73 ? 17.886 -11.613 -28.800 1.00 92.50 73 GLU A C 1
ATOM 583 O O . GLU A 1 73 ? 18.435 -11.799 -27.715 1.00 92.50 73 GLU A O 1
ATOM 588 N N . HIS A 1 74 ? 17.113 -10.553 -29.047 1.00 93.31 74 HIS A N 1
ATOM 589 C CA . HIS A 1 74 ? 16.837 -9.477 -28.105 1.00 93.31 74 HIS A CA 1
ATOM 590 C C . HIS A 1 74 ? 15.334 -9.280 -27.956 1.00 93.31 74 HIS A C 1
ATOM 592 O O . HIS A 1 74 ? 14.733 -8.453 -28.644 1.00 93.31 74 HIS A O 1
ATOM 598 N N . LEU A 1 75 ? 14.709 -10.019 -27.033 1.00 94.19 75 LEU A N 1
ATOM 599 C CA . LEU A 1 75 ? 13.244 -10.084 -26.892 1.00 94.19 75 LEU A CA 1
ATOM 600 C C . LEU A 1 75 ? 12.566 -8.710 -26.783 1.00 94.19 75 LEU A C 1
ATOM 602 O O . LEU A 1 75 ? 11.439 -8.540 -27.245 1.00 94.19 75 LEU A O 1
ATOM 606 N N . LEU A 1 76 ? 13.243 -7.733 -26.174 1.00 95.88 76 LEU A N 1
ATOM 607 C CA . LEU A 1 76 ? 12.782 -6.345 -26.063 1.00 95.88 76 LEU A CA 1
ATOM 608 C C . LEU A 1 76 ? 13.727 -5.339 -26.741 1.00 95.88 76 LEU A C 1
ATOM 610 O O . LEU A 1 76 ? 13.618 -4.139 -26.492 1.00 95.88 76 LEU A O 1
ATOM 614 N N . GLY A 1 77 ? 14.628 -5.816 -27.595 1.00 94.94 77 GLY A N 1
ATOM 615 C CA . GLY A 1 77 ? 15.651 -5.005 -28.242 1.00 94.94 77 GLY A CA 1
ATOM 616 C C . GLY A 1 77 ? 16.820 -4.649 -27.322 1.00 94.94 77 GLY A C 1
ATOM 617 O O . GLY A 1 77 ? 16.968 -5.191 -26.220 1.00 94.94 77 GLY A O 1
ATOM 618 N N . THR A 1 78 ? 17.635 -3.708 -27.788 1.00 95.56 78 THR A N 1
ATOM 619 C CA . THR A 1 78 ? 18.844 -3.233 -27.107 1.00 95.56 78 THR A CA 1
ATOM 620 C C . THR A 1 78 ? 18.807 -1.727 -26.872 1.00 95.56 78 THR A C 1
ATOM 622 O O . THR A 1 78 ? 18.158 -0.969 -27.599 1.00 95.56 78 THR A O 1
ATOM 625 N N . ASP A 1 79 ? 19.493 -1.275 -25.824 1.00 94.00 79 ASP A N 1
ATOM 626 C CA . ASP A 1 79 ? 19.565 0.146 -25.492 1.00 94.00 79 ASP A CA 1
ATOM 627 C C . ASP A 1 79 ? 20.686 0.898 -26.236 1.00 94.00 79 ASP A C 1
ATOM 629 O O . ASP A 1 79 ? 21.311 0.392 -27.169 1.00 94.00 79 ASP A O 1
ATOM 633 N N . ASN A 1 80 ? 20.934 2.148 -25.832 1.00 93.06 80 ASN A N 1
ATOM 634 C CA . ASN A 1 80 ? 21.929 3.031 -26.443 1.00 93.06 80 ASN A CA 1
ATOM 635 C C . ASN A 1 80 ? 23.394 2.586 -26.231 1.00 93.06 80 ASN A C 1
ATOM 637 O O . ASN A 1 80 ? 24.301 3.250 -26.726 1.00 93.06 80 ASN A O 1
ATOM 641 N N . TYR A 1 81 ? 23.623 1.511 -25.474 1.00 93.56 81 TYR A N 1
ATOM 642 C CA . TYR A 1 81 ? 24.921 0.865 -25.281 1.00 93.56 81 TYR A CA 1
ATOM 643 C C . TYR A 1 81 ? 24.912 -0.598 -25.764 1.00 93.56 81 TYR A C 1
ATOM 645 O O . TYR A 1 81 ? 25.823 -1.351 -25.428 1.00 93.56 81 TYR A O 1
ATOM 653 N N . GLY A 1 82 ? 23.866 -1.018 -26.486 1.00 94.19 82 GLY A N 1
ATOM 654 C CA . GLY A 1 82 ? 23.701 -2.393 -26.960 1.00 94.19 82 GLY A CA 1
ATOM 655 C C . GLY A 1 82 ? 23.330 -3.401 -25.879 1.00 94.19 82 GLY A C 1
ATOM 656 O O . GLY A 1 82 ? 23.384 -4.602 -26.108 1.00 94.19 82 GLY A O 1
ATOM 657 N N . ARG A 1 83 ? 22.952 -2.941 -24.683 1.00 95.62 83 ARG A N 1
ATOM 658 C CA . ARG A 1 83 ? 22.615 -3.843 -23.576 1.00 95.62 83 ARG A CA 1
ATOM 659 C C . ARG A 1 83 ? 21.212 -4.400 -23.778 1.00 95.62 83 ARG A C 1
ATOM 661 O O . ARG A 1 83 ? 20.300 -3.658 -24.156 1.00 95.62 83 ARG A O 1
ATOM 668 N N . ASP A 1 84 ? 21.013 -5.673 -23.449 1.00 96.31 84 ASP A N 1
ATOM 669 C CA . ASP A 1 84 ? 19.715 -6.333 -23.604 1.00 96.31 84 ASP A CA 1
ATOM 670 C C . ASP A 1 84 ? 18.645 -5.743 -22.666 1.00 96.31 84 ASP A C 1
ATOM 672 O O . ASP A 1 84 ? 18.760 -5.775 -21.433 1.00 96.31 84 ASP A O 1
ATOM 676 N N . VAL A 1 85 ? 17.567 -5.208 -23.248 1.00 96.56 85 VAL A N 1
ATOM 677 C CA . VAL A 1 85 ? 16.510 -4.520 -22.491 1.00 96.56 85 VAL A CA 1
ATOM 678 C C . VAL A 1 85 ? 15.721 -5.493 -21.618 1.00 96.56 85 VAL A C 1
ATOM 680 O O . VAL A 1 85 ? 15.315 -5.128 -20.514 1.00 96.56 85 VAL A O 1
ATOM 683 N N . PHE A 1 86 ? 15.511 -6.734 -22.063 1.00 97.06 86 PHE A N 1
ATOM 684 C CA . PHE A 1 86 ? 14.728 -7.721 -21.320 1.00 97.06 86 PHE A CA 1
ATOM 685 C C . PHE A 1 86 ? 15.447 -8.177 -20.045 1.00 97.06 86 PHE A C 1
ATOM 687 O O . PHE A 1 86 ? 14.865 -8.117 -18.957 1.00 97.06 86 PHE A O 1
ATOM 694 N N . SER A 1 87 ? 16.734 -8.504 -20.144 1.00 96.88 87 SER A N 1
ATOM 695 C CA . SER A 1 87 ? 17.610 -8.782 -19.002 1.00 96.88 87 SER A CA 1
ATOM 696 C C . SER A 1 87 ? 17.664 -7.597 -18.035 1.00 96.88 87 SER A C 1
ATOM 698 O O . SER A 1 87 ? 17.550 -7.779 -16.819 1.00 96.88 87 SER A O 1
ATOM 700 N N . ARG A 1 88 ? 17.739 -6.360 -18.550 1.00 96.44 88 ARG A N 1
ATOM 701 C CA . ARG A 1 88 ? 17.695 -5.142 -17.718 1.00 96.44 88 ARG A CA 1
ATOM 702 C C . ARG A 1 88 ? 16.352 -4.966 -17.002 1.00 96.44 88 ARG A C 1
ATOM 704 O O . ARG A 1 88 ? 16.353 -4.586 -15.833 1.00 96.44 88 ARG A O 1
ATOM 711 N N . ILE A 1 89 ? 15.213 -5.290 -17.623 1.00 97.44 89 ILE A N 1
ATOM 712 C CA . ILE A 1 89 ? 13.902 -5.274 -16.945 1.00 97.44 89 ILE A CA 1
ATOM 713 C C . ILE A 1 89 ? 13.850 -6.303 -15.812 1.00 97.44 89 ILE A C 1
ATOM 715 O O . ILE A 1 89 ? 13.413 -5.962 -14.707 1.00 97.44 89 ILE A O 1
ATOM 719 N N . ILE A 1 90 ? 14.320 -7.529 -16.066 1.00 97.50 90 ILE A N 1
ATOM 720 C CA . ILE A 1 90 ? 14.372 -8.610 -15.074 1.00 97.50 90 ILE A CA 1
ATOM 721 C C . ILE A 1 90 ? 15.216 -8.182 -13.873 1.00 97.50 90 ILE A C 1
ATOM 723 O O . ILE A 1 90 ? 14.738 -8.229 -12.740 1.00 97.50 90 ILE A O 1
ATOM 727 N N . PHE A 1 91 ? 16.435 -7.690 -14.091 1.00 96.81 91 PHE A N 1
ATOM 728 C CA . PHE A 1 91 ? 17.278 -7.223 -12.991 1.00 96.81 91 PHE A CA 1
ATOM 729 C C . PHE A 1 91 ? 16.740 -5.952 -12.322 1.00 96.81 91 PHE A C 1
ATOM 731 O O . PHE A 1 91 ? 16.857 -5.815 -11.105 1.00 96.81 91 PHE A O 1
ATOM 738 N N . GLY A 1 92 ? 16.071 -5.071 -13.068 1.00 95.50 92 GLY A N 1
ATOM 739 C CA . GLY A 1 92 ? 15.393 -3.897 -12.519 1.00 95.50 92 GLY A CA 1
ATOM 740 C C . GLY A 1 92 ? 14.332 -4.249 -11.474 1.00 95.50 92 GLY A C 1
ATOM 741 O O . GLY A 1 92 ? 14.184 -3.525 -10.489 1.00 95.50 92 GLY A O 1
ATOM 742 N N . SER A 1 93 ? 13.676 -5.411 -11.603 1.00 96.31 93 SER A N 1
ATOM 743 C CA . SER A 1 93 ? 12.727 -5.893 -10.591 1.00 96.31 93 SER A CA 1
ATOM 744 C C . SER A 1 93 ? 13.380 -6.109 -9.217 1.00 96.31 93 SER A C 1
ATOM 746 O O . SER A 1 93 ? 12.740 -5.865 -8.192 1.00 96.31 93 SER A O 1
ATOM 748 N N . ARG A 1 94 ? 14.675 -6.473 -9.165 1.00 95.38 94 ARG A N 1
ATOM 749 C CA . ARG A 1 94 ? 15.439 -6.591 -7.908 1.00 95.38 94 ARG A CA 1
ATOM 750 C C . ARG A 1 94 ? 15.556 -5.252 -7.209 1.00 95.38 94 ARG A C 1
ATOM 752 O O . ARG A 1 94 ? 15.291 -5.178 -6.012 1.00 95.38 94 ARG A O 1
ATOM 759 N N . VAL A 1 95 ? 15.922 -4.210 -7.956 1.00 93.38 95 VAL A N 1
ATOM 760 C CA . VAL A 1 95 ? 16.069 -2.852 -7.422 1.00 93.38 95 VAL A CA 1
ATOM 761 C C . VAL A 1 95 ? 14.737 -2.364 -6.867 1.00 93.38 95 VAL A C 1
ATOM 763 O O . VAL A 1 95 ? 14.689 -1.893 -5.736 1.00 93.38 95 VAL A O 1
ATOM 766 N N . THR A 1 96 ? 13.641 -2.566 -7.600 1.00 93.62 96 THR A N 1
ATOM 767 C CA . THR A 1 96 ? 12.297 -2.178 -7.155 1.00 93.62 96 THR A CA 1
ATOM 768 C C . THR A 1 96 ? 11.859 -2.907 -5.880 1.00 93.62 96 THR A C 1
ATOM 770 O O . THR A 1 96 ? 11.381 -2.267 -4.940 1.00 93.62 96 THR A O 1
ATOM 773 N N . VAL A 1 97 ? 12.035 -4.233 -5.808 1.00 94.62 97 VAL A N 1
ATOM 774 C CA . VAL A 1 97 ? 11.671 -5.023 -4.617 1.00 94.62 97 VAL A CA 1
ATOM 775 C C . VAL A 1 97 ? 12.545 -4.642 -3.420 1.00 94.62 97 VAL A C 1
ATOM 777 O O . VAL A 1 97 ? 12.022 -4.420 -2.326 1.00 94.62 97 VAL A O 1
ATOM 780 N N . GLN A 1 98 ? 13.861 -4.516 -3.623 1.00 95.06 98 GLN A N 1
ATOM 781 C CA . GLN A 1 98 ? 14.806 -4.108 -2.585 1.00 95.06 98 GLN A CA 1
ATOM 782 C C . GLN A 1 98 ? 14.465 -2.719 -2.043 1.00 95.06 98 GLN A C 1
ATOM 784 O O . GLN A 1 98 ? 14.408 -2.530 -0.828 1.00 95.06 98 GLN A O 1
ATOM 789 N N . ALA A 1 99 ? 14.204 -1.764 -2.931 1.00 93.56 99 ALA A N 1
ATOM 790 C CA . ALA A 1 99 ? 13.893 -0.396 -2.561 1.00 93.56 99 ALA A CA 1
ATOM 791 C C . ALA A 1 99 ? 12.598 -0.289 -1.754 1.00 93.56 99 ALA A C 1
ATOM 793 O O . ALA A 1 99 ? 12.563 0.336 -0.690 1.00 93.56 99 ALA A O 1
ATOM 794 N N . GLY A 1 100 ? 11.555 -0.973 -2.236 1.00 94.12 100 GLY A N 1
ATOM 795 C CA . GLY A 1 100 ? 10.278 -1.112 -1.553 1.00 94.12 100 GLY A CA 1
ATOM 796 C C . GLY A 1 100 ? 10.433 -1.657 -0.136 1.00 94.12 100 GLY A C 1
ATOM 797 O O . GLY A 1 100 ? 9.952 -1.050 0.823 1.00 94.12 100 GLY A O 1
ATOM 798 N N . LEU A 1 101 ? 11.163 -2.768 0.005 1.00 95.50 101 LEU A N 1
ATOM 799 C CA . LEU A 1 101 ? 11.400 -3.411 1.294 1.00 95.50 101 LEU A CA 1
ATOM 800 C C . LEU A 1 101 ? 12.188 -2.506 2.248 1.00 95.50 101 LEU A C 1
ATOM 802 O O . LEU A 1 101 ? 11.776 -2.330 3.392 1.00 95.50 101 LEU A O 1
ATOM 806 N N . GLN A 1 102 ? 13.286 -1.903 1.784 1.00 95.56 102 GLN A N 1
ATOM 807 C CA . GLN A 1 102 ? 14.115 -1.014 2.600 1.00 95.56 102 GLN A CA 1
ATOM 808 C C . GLN A 1 102 ? 13.292 0.157 3.148 1.00 95.56 102 GLN A C 1
ATOM 810 O O . GLN A 1 102 ? 13.218 0.337 4.365 1.00 95.56 102 GLN A O 1
ATOM 815 N N . ALA A 1 103 ? 12.624 0.920 2.278 1.00 95.50 103 ALA A N 1
ATOM 816 C CA . ALA A 1 103 ? 11.888 2.107 2.702 1.00 95.50 103 ALA A CA 1
ATOM 817 C C . ALA A 1 103 ? 10.726 1.766 3.647 1.00 95.50 103 ALA A C 1
ATOM 819 O O . ALA A 1 103 ? 10.522 2.451 4.650 1.00 95.50 103 ALA A O 1
ATOM 820 N N . VAL A 1 104 ? 9.981 0.690 3.372 1.00 96.06 104 VAL A N 1
ATOM 821 C CA . VAL A 1 104 ? 8.877 0.247 4.236 1.00 96.06 104 VAL A CA 1
ATOM 822 C C . VAL A 1 104 ? 9.383 -0.218 5.598 1.00 96.06 104 VAL A C 1
ATOM 824 O O . VAL A 1 104 ? 8.801 0.167 6.612 1.00 96.06 104 VAL A O 1
ATOM 827 N N . CYS A 1 105 ? 10.469 -0.993 5.649 1.00 97.25 105 CYS A N 1
ATOM 828 C CA . CYS A 1 105 ? 11.066 -1.431 6.908 1.00 97.25 105 CYS A CA 1
ATOM 829 C C . CYS A 1 105 ? 11.494 -0.235 7.765 1.00 97.25 105 CYS A C 1
ATOM 831 O O . CYS A 1 105 ? 11.103 -0.162 8.929 1.00 97.25 105 CYS A O 1
ATOM 833 N N . PHE A 1 106 ? 12.207 0.742 7.192 1.00 96.56 106 PHE A N 1
ATOM 834 C CA . PHE A 1 106 ? 12.569 1.972 7.909 1.00 96.56 106 PHE A CA 1
ATOM 835 C C . PHE A 1 106 ? 11.335 2.738 8.402 1.00 96.56 106 PHE A C 1
ATOM 837 O O . PHE A 1 106 ? 11.289 3.163 9.559 1.00 96.56 106 PHE A O 1
ATOM 844 N N . ALA A 1 107 ? 10.306 2.864 7.560 1.00 96.94 107 ALA A N 1
ATOM 845 C CA . ALA A 1 107 ? 9.073 3.557 7.914 1.00 96.94 107 ALA A CA 1
ATOM 846 C C . ALA A 1 107 ? 8.326 2.886 9.079 1.00 96.94 107 ALA A C 1
ATOM 848 O O . ALA A 1 107 ? 7.815 3.579 9.959 1.00 96.94 107 ALA A O 1
ATOM 849 N N . ILE A 1 108 ? 8.273 1.551 9.107 1.00 97.50 108 ILE A N 1
ATOM 850 C CA . ILE A 1 108 ? 7.616 0.775 10.168 1.00 97.50 108 ILE A CA 1
ATOM 851 C C . ILE A 1 108 ? 8.435 0.817 11.460 1.00 97.50 108 ILE A C 1
ATOM 853 O O . ILE A 1 108 ? 7.873 1.114 12.514 1.00 97.50 108 ILE A O 1
ATOM 857 N N . ILE A 1 109 ? 9.747 0.557 11.382 1.00 97.56 109 ILE A N 1
ATOM 858 C CA . ILE A 1 109 ? 10.652 0.513 12.543 1.00 97.56 109 ILE A CA 1
ATOM 859 C C . ILE A 1 109 ? 10.658 1.849 13.286 1.00 97.56 109 ILE A C 1
ATOM 861 O O . ILE A 1 109 ? 10.680 1.865 14.512 1.00 97.56 109 ILE A O 1
ATOM 865 N N . LEU A 1 110 ? 10.598 2.968 12.565 1.00 97.12 110 LEU A N 1
ATOM 866 C CA . LEU A 1 110 ? 10.507 4.286 13.187 1.00 97.12 110 LEU A CA 1
ATOM 867 C C . LEU A 1 110 ? 9.067 4.641 13.561 1.00 97.12 110 LEU A C 1
ATOM 869 O O . LEU A 1 110 ? 8.794 5.099 14.669 1.00 97.12 110 LEU A O 1
ATOM 873 N N . GLY A 1 111 ? 8.127 4.444 12.638 1.00 97.94 111 GLY A N 1
ATOM 874 C CA . GLY A 1 111 ? 6.801 5.025 12.765 1.00 97.94 111 GLY A CA 1
ATOM 875 C C . GLY A 1 111 ? 5.867 4.280 13.713 1.00 97.94 111 GLY A C 1
ATOM 876 O O . GLY A 1 111 ? 5.122 4.920 14.457 1.00 97.94 111 GLY A O 1
ATOM 877 N N . VAL A 1 112 ? 5.905 2.945 13.726 1.00 98.25 112 VAL A N 1
ATOM 878 C CA . VAL A 1 112 ? 5.012 2.143 14.576 1.00 98.25 112 VAL A CA 1
ATOM 879 C C . VAL A 1 112 ? 5.349 2.323 16.060 1.00 98.25 112 VAL A C 1
ATOM 881 O O . VAL A 1 112 ? 4.439 2.672 16.811 1.00 98.25 112 VAL A O 1
ATOM 884 N N . PRO A 1 113 ? 6.611 2.200 16.524 1.00 97.88 113 PRO A N 1
ATOM 885 C CA . PRO A 1 113 ? 6.932 2.432 17.933 1.00 97.88 113 PRO A CA 1
ATOM 886 C C . PRO A 1 113 ? 6.587 3.847 18.407 1.00 97.88 113 PRO A C 1
ATOM 888 O O . PRO A 1 113 ? 5.975 4.007 19.463 1.00 97.88 113 PRO A O 1
ATOM 891 N N . LEU A 1 114 ? 6.900 4.877 17.613 1.00 98.00 114 LEU A N 1
ATOM 892 C CA . LEU A 1 114 ? 6.567 6.263 17.956 1.00 98.00 114 LEU A CA 1
ATOM 893 C C . LEU A 1 114 ? 5.052 6.492 18.026 1.00 98.00 114 LEU A C 1
ATOM 895 O O . LEU A 1 114 ? 4.573 7.165 18.936 1.00 98.00 114 LEU A O 1
ATOM 899 N N . GLY A 1 115 ? 4.283 5.899 17.110 1.00 97.94 115 GLY A N 1
ATOM 900 C CA . GLY A 1 115 ? 2.825 5.972 17.144 1.00 97.94 115 GLY A CA 1
ATOM 901 C C . GLY A 1 115 ? 2.199 5.192 18.308 1.00 97.94 115 GLY A C 1
ATOM 902 O O . GLY A 1 115 ? 1.253 5.688 18.921 1.00 97.94 115 GLY A O 1
ATOM 903 N N . LEU A 1 116 ? 2.747 4.021 18.665 1.00 97.75 116 LEU A N 1
ATOM 904 C CA . LEU A 1 116 ? 2.362 3.259 19.862 1.00 97.75 116 LEU A CA 1
ATOM 905 C C . LEU A 1 116 ? 2.553 4.104 21.126 1.00 97.75 116 LEU A C 1
ATOM 907 O O . LEU A 1 116 ? 1.629 4.236 21.927 1.00 97.75 116 LEU A O 1
ATOM 911 N N . ILE A 1 117 ? 3.731 4.716 21.277 1.00 97.38 117 ILE A N 1
ATOM 912 C CA . ILE A 1 117 ? 4.068 5.564 22.425 1.00 97.38 117 ILE A CA 1
ATOM 913 C C . ILE A 1 117 ? 3.152 6.792 22.476 1.00 97.38 117 ILE A C 1
ATOM 915 O O . ILE A 1 117 ? 2.561 7.063 23.521 1.00 97.38 117 ILE A O 1
ATOM 919 N N . ALA A 1 118 ? 2.989 7.505 21.357 1.00 97.00 118 ALA A N 1
ATOM 920 C CA . ALA A 1 118 ? 2.144 8.696 21.284 1.00 97.00 118 ALA A CA 1
ATOM 921 C C . ALA A 1 118 ? 0.681 8.386 21.643 1.00 97.00 118 ALA A C 1
ATOM 923 O O . ALA A 1 118 ? 0.080 9.090 22.454 1.00 97.00 118 ALA A O 1
ATOM 924 N N . GLY A 1 119 ? 0.121 7.305 21.090 1.00 95.44 119 GLY A N 1
ATOM 925 C CA . GLY A 1 119 ? -1.263 6.909 21.349 1.00 95.44 119 GLY A CA 1
ATOM 926 C C . GLY A 1 119 ? -1.488 6.388 22.769 1.00 95.44 119 GLY A C 1
ATOM 927 O O . GLY A 1 119 ? -2.508 6.696 23.386 1.00 95.44 119 GLY A O 1
ATOM 928 N N . TYR A 1 120 ? -0.547 5.616 23.318 1.00 95.62 120 TYR A N 1
ATOM 929 C CA . TYR A 1 120 ? -0.725 4.987 24.627 1.00 95.62 120 TYR A CA 1
ATOM 930 C C . TYR A 1 120 ? -0.440 5.941 25.788 1.00 95.62 120 TYR A C 1
ATOM 932 O O . TYR A 1 120 ? -1.264 6.052 26.692 1.00 95.62 120 TYR A O 1
ATOM 940 N N . VAL A 1 121 ? 0.697 6.648 25.759 1.00 93.69 121 VAL A N 1
ATOM 941 C CA . VAL A 1 121 ? 1.128 7.529 26.860 1.00 93.69 121 VAL A CA 1
ATOM 942 C C . VAL A 1 121 ? 0.317 8.828 26.884 1.00 93.69 121 VAL A C 1
ATOM 944 O O . VAL A 1 121 ? -0.050 9.308 27.954 1.00 93.69 121 VAL A O 1
ATOM 947 N N . GLY A 1 122 ? -0.006 9.394 25.716 1.00 90.62 122 GLY A N 1
ATOM 948 C CA . GLY A 1 122 ? -0.756 10.646 25.620 1.00 90.62 122 GLY A CA 1
ATOM 949 C C . GLY A 1 122 ? -0.002 11.872 26.165 1.00 90.62 122 GLY A C 1
ATOM 950 O O . GLY A 1 122 ? 1.228 11.906 26.258 1.00 90.62 122 GLY A O 1
ATOM 951 N N . GLY A 1 123 ? -0.755 12.919 26.517 1.00 93.50 123 GLY A N 1
ATOM 952 C CA . GLY A 1 123 ? -0.239 14.090 27.233 1.00 93.50 123 GLY A CA 1
ATOM 953 C C . GLY A 1 123 ? 0.822 14.891 26.466 1.00 93.50 123 GLY A C 1
ATOM 954 O O . GLY A 1 123 ? 0.631 15.260 25.308 1.00 93.50 123 GLY A O 1
ATOM 955 N N . ARG A 1 124 ? 1.935 15.224 27.137 1.00 95.94 124 ARG A N 1
ATOM 956 C CA . ARG A 1 124 ? 3.048 15.988 26.537 1.00 95.94 124 ARG A CA 1
ATOM 957 C C . ARG A 1 124 ? 3.832 15.170 25.511 1.00 95.94 124 ARG A C 1
ATOM 959 O O . ARG A 1 124 ? 4.219 15.724 24.489 1.00 95.94 124 ARG A O 1
ATOM 966 N N . THR A 1 125 ? 4.024 13.876 25.763 1.00 94.94 125 THR A N 1
ATOM 967 C CA . THR A 1 125 ? 4.744 12.965 24.862 1.00 94.94 125 THR A CA 1
ATOM 968 C C . THR A 1 125 ? 4.074 12.910 23.497 1.00 94.94 125 THR A C 1
ATOM 970 O O . THR A 1 125 ? 4.733 13.094 22.480 1.00 94.94 125 THR A O 1
ATOM 973 N N . ASP A 1 126 ? 2.749 12.752 23.483 1.00 96.44 126 ASP A N 1
ATOM 974 C CA . ASP A 1 126 ? 1.957 12.795 22.256 1.00 96.44 126 ASP A CA 1
ATOM 975 C C . ASP A 1 126 ? 2.152 14.115 21.492 1.00 96.44 126 ASP A C 1
ATOM 977 O O . ASP A 1 126 ? 2.518 14.111 20.318 1.00 96.44 126 ASP A O 1
ATOM 981 N N . LYS A 1 127 ? 2.009 15.256 22.179 1.00 96.62 127 LYS A N 1
ATOM 982 C CA . LYS A 1 127 ? 2.181 16.584 21.568 1.00 96.62 127 LYS A CA 1
ATOM 983 C C . LYS A 1 127 ? 3.562 16.772 20.936 1.00 96.62 127 LYS A C 1
ATOM 985 O O . LYS A 1 127 ? 3.636 17.298 19.833 1.00 96.62 127 LYS A O 1
ATOM 990 N N . ILE A 1 128 ? 4.635 16.343 21.606 1.00 97.81 128 ILE A N 1
ATOM 991 C CA . ILE A 1 128 ? 6.009 16.466 21.090 1.00 97.81 128 ILE A CA 1
ATOM 992 C C . ILE A 1 128 ? 6.202 15.576 19.859 1.00 97.81 128 ILE A C 1
ATOM 994 O O . ILE A 1 128 ? 6.684 16.056 18.834 1.00 97.81 128 ILE A O 1
ATOM 998 N N . ILE A 1 129 ? 5.796 14.303 19.935 1.00 97.69 129 ILE A N 1
ATOM 999 C CA . ILE A 1 129 ? 5.928 13.370 18.809 1.00 97.69 129 ILE A CA 1
ATOM 1000 C C . ILE A 1 129 ? 5.117 13.877 17.613 1.00 97.69 129 ILE A C 1
ATOM 1002 O O . ILE A 1 129 ? 5.630 13.889 16.496 1.00 97.69 129 ILE A O 1
ATOM 1006 N N . MET A 1 130 ? 3.877 14.331 17.830 1.00 97.06 130 MET A N 1
ATOM 1007 C CA . MET A 1 130 ? 3.037 14.873 16.759 1.00 97.06 130 MET A CA 1
ATOM 1008 C C . MET A 1 130 ? 3.600 16.162 16.171 1.00 97.06 130 MET A C 1
ATOM 1010 O O . MET A 1 130 ? 3.602 16.294 14.954 1.00 97.06 130 MET A O 1
ATOM 1014 N N . TRP A 1 131 ? 4.142 17.064 16.991 1.00 96.69 131 TRP A N 1
ATOM 1015 C CA . TRP A 1 131 ? 4.756 18.300 16.506 1.00 96.69 131 TRP A CA 1
ATOM 1016 C C . TRP A 1 131 ? 5.965 18.030 15.600 1.00 96.69 131 TRP A C 1
ATOM 1018 O O . TRP A 1 131 ? 6.026 18.554 14.489 1.00 96.69 131 TRP A O 1
ATOM 1028 N N . ILE A 1 132 ? 6.882 17.147 16.012 1.00 95.88 132 ILE A N 1
ATOM 1029 C CA . ILE A 1 132 ? 8.019 16.727 15.171 1.00 95.88 132 ILE A CA 1
ATOM 1030 C C . ILE A 1 132 ? 7.512 16.071 13.880 1.00 95.88 132 ILE A C 1
ATOM 1032 O O . ILE A 1 132 ? 7.984 16.361 12.782 1.00 95.88 132 ILE A O 1
ATOM 1036 N N . ASN A 1 133 ? 6.519 15.196 14.004 1.00 95.94 133 ASN A N 1
ATOM 1037 C CA . ASN A 1 133 ? 5.908 14.505 12.878 1.00 95.94 133 ASN A CA 1
ATOM 1038 C C . ASN A 1 133 ? 5.218 15.463 11.884 1.00 95.94 133 ASN A C 1
ATOM 1040 O O . ASN A 1 133 ? 5.247 15.219 10.678 1.00 95.94 133 ASN A O 1
ATOM 1044 N N . ASP A 1 134 ? 4.615 16.552 12.361 1.00 93.88 134 ASP A N 1
ATOM 1045 C CA . ASP A 1 134 ? 4.012 17.594 11.527 1.00 93.88 134 ASP A CA 1
ATOM 1046 C C . ASP A 1 134 ? 5.064 18.363 10.727 1.00 93.88 134 ASP A C 1
ATOM 1048 O O . ASP A 1 134 ? 4.855 18.585 9.536 1.00 93.88 134 ASP A O 1
ATOM 1052 N N . ILE A 1 135 ? 6.224 18.667 11.323 1.00 92.75 135 ILE A N 1
ATOM 1053 C CA . ILE A 1 135 ? 7.350 19.311 10.623 1.00 92.75 135 ILE A CA 1
ATOM 1054 C C . ILE A 1 135 ? 7.783 18.475 9.413 1.00 92.75 135 ILE A C 1
ATOM 1056 O O . ILE A 1 135 ? 7.874 18.990 8.299 1.00 92.75 135 ILE A O 1
ATOM 1060 N N . PHE A 1 136 ? 8.006 17.173 9.607 1.00 89.69 136 PHE A N 1
ATOM 1061 C CA . PHE A 1 136 ? 8.457 16.299 8.522 1.00 89.69 136 PHE A CA 1
ATOM 1062 C C . PHE A 1 136 ? 7.366 15.977 7.502 1.00 89.69 136 PHE A C 1
ATOM 1064 O O . PHE A 1 136 ? 7.674 15.755 6.336 1.00 89.69 136 PHE A O 1
ATOM 1071 N N . PHE A 1 137 ? 6.094 15.973 7.903 1.00 89.50 137 PHE A N 1
ATOM 1072 C CA . PHE A 1 137 ? 4.983 15.699 6.991 1.00 89.50 137 PHE A CA 1
ATOM 1073 C C . PHE A 1 137 ? 4.764 16.806 5.951 1.00 89.50 137 PHE A C 1
ATOM 1075 O O . PHE A 1 137 ? 4.268 16.527 4.861 1.00 89.50 137 PHE A O 1
ATOM 1082 N N . ILE A 1 138 ? 5.135 18.048 6.275 1.00 91.44 138 ILE A N 1
ATOM 1083 C CA . ILE A 1 138 ? 5.044 19.183 5.345 1.00 91.44 138 ILE A CA 1
ATOM 1084 C C . ILE A 1 138 ? 6.077 19.048 4.214 1.00 91.44 138 ILE A C 1
ATOM 1086 O O . ILE A 1 138 ? 5.860 19.557 3.114 1.00 91.44 138 ILE A O 1
ATOM 1090 N N . LEU A 1 139 ? 7.185 18.340 4.457 1.00 87.50 139 LEU A N 1
ATOM 1091 C CA . LEU A 1 139 ? 8.233 18.140 3.465 1.00 87.50 139 LEU A CA 1
ATOM 1092 C C . LEU A 1 139 ? 7.836 17.039 2.463 1.00 87.50 139 LEU A C 1
ATOM 1094 O O . LEU A 1 139 ? 7.529 15.911 2.858 1.00 87.50 139 LEU A O 1
ATOM 1098 N N . PRO A 1 140 ? 7.897 17.307 1.147 1.00 82.06 140 PRO A N 1
ATOM 1099 C CA . PRO A 1 140 ? 7.805 16.268 0.133 1.00 82.06 140 PRO A CA 1
ATOM 1100 C C . PRO A 1 140 ? 8.849 15.168 0.368 1.00 82.06 140 PRO A C 1
ATOM 1102 O O . PRO A 1 140 ? 10.033 15.458 0.542 1.00 82.06 140 PRO A O 1
ATOM 1105 N N . ALA A 1 141 ? 8.436 13.899 0.289 1.00 77.56 141 ALA A N 1
ATOM 1106 C CA . ALA A 1 141 ? 9.336 12.757 0.492 1.00 77.56 141 ALA A CA 1
ATOM 1107 C C . ALA A 1 141 ? 10.549 12.774 -0.458 1.00 77.56 141 ALA A C 1
ATOM 1109 O O . ALA A 1 141 ? 11.643 12.373 -0.072 1.00 77.56 141 ALA A O 1
ATOM 1110 N N . LEU A 1 142 ? 10.364 13.295 -1.677 1.00 83.75 142 LEU A N 1
ATOM 1111 C CA . LEU A 1 142 ? 11.446 13.472 -2.642 1.00 83.75 142 LEU A CA 1
ATOM 1112 C C . LEU A 1 142 ? 12.491 14.488 -2.157 1.00 83.75 142 LEU A C 1
ATOM 1114 O O . LEU A 1 142 ? 13.679 14.246 -2.327 1.00 83.75 142 LEU A O 1
ATOM 1118 N N . LEU A 1 143 ? 12.073 15.591 -1.523 1.00 88.62 143 LEU A N 1
ATOM 1119 C CA . LEU A 1 143 ? 13.013 16.579 -0.982 1.00 88.62 143 LEU A CA 1
ATOM 1120 C C . LEU A 1 143 ? 13.827 15.987 0.167 1.00 88.62 143 LEU A C 1
ATOM 1122 O O . LEU A 1 143 ? 15.042 16.134 0.172 1.00 88.62 143 LEU A O 1
ATOM 1126 N N . ILE A 1 144 ? 13.181 15.251 1.080 1.00 86.38 144 ILE A N 1
ATOM 1127 C CA . ILE A 1 144 ? 13.878 14.542 2.165 1.00 86.38 144 ILE A CA 1
ATOM 1128 C C . ILE A 1 144 ? 14.944 13.604 1.585 1.00 86.38 144 ILE A C 1
ATOM 1130 O O . ILE A 1 144 ? 16.087 13.609 2.039 1.00 86.38 144 ILE A O 1
ATOM 1134 N N . ALA A 1 145 ? 14.585 12.832 0.556 1.00 86.25 145 ALA A N 1
ATOM 1135 C CA . ALA A 1 145 ? 15.506 11.911 -0.095 1.00 86.25 145 ALA A CA 1
ATOM 1136 C C . ALA A 1 145 ? 16.684 12.630 -0.769 1.00 86.25 145 ALA A C 1
ATOM 1138 O O . ALA A 1 145 ? 17.832 12.267 -0.526 1.00 86.25 145 ALA A O 1
ATOM 1139 N N . LEU A 1 146 ? 16.425 13.675 -1.560 1.00 87.81 146 LEU A N 1
ATOM 1140 C CA . LEU A 1 146 ? 17.475 14.435 -2.246 1.00 87.81 146 LEU A CA 1
ATOM 1141 C C . LEU A 1 146 ? 18.427 15.127 -1.261 1.00 87.81 146 LEU A C 1
ATOM 1143 O O . LEU A 1 146 ? 19.640 15.085 -1.456 1.00 87.81 146 LEU A O 1
ATOM 1147 N N . THR A 1 147 ? 17.907 15.715 -0.181 1.00 87.56 147 THR A N 1
ATOM 1148 C CA . THR A 1 147 ? 18.739 16.320 0.868 1.00 87.56 147 THR A CA 1
ATOM 1149 C C . THR A 1 147 ? 19.583 15.272 1.587 1.00 87.56 147 THR A C 1
ATOM 1151 O O . THR A 1 147 ? 20.763 15.508 1.831 1.00 87.56 147 THR A O 1
ATOM 1154 N N . ALA A 1 148 ? 19.021 14.101 1.895 1.00 84.88 148 ALA A N 1
ATOM 1155 C CA . ALA A 1 148 ? 19.781 13.026 2.524 1.00 84.88 148 ALA A CA 1
ATOM 1156 C C . ALA A 1 148 ? 20.921 12.530 1.625 1.00 84.88 148 ALA A C 1
ATOM 1158 O O . ALA A 1 148 ? 22.034 12.348 2.104 1.00 84.88 148 ALA A O 1
ATOM 1159 N N . ILE A 1 149 ? 20.672 12.380 0.323 1.00 84.19 149 ILE A N 1
ATOM 1160 C CA . ILE A 1 149 ? 21.684 11.968 -0.662 1.00 84.19 149 ILE A CA 1
ATOM 1161 C C . ILE A 1 149 ? 22.781 13.025 -0.811 1.00 84.19 149 ILE A C 1
ATOM 1163 O O . ILE A 1 149 ? 23.952 12.675 -0.926 1.00 84.19 149 ILE A O 1
ATOM 1167 N N . ALA A 1 150 ? 22.436 14.313 -0.755 1.00 86.44 150 ALA A N 1
ATOM 1168 C CA . ALA A 1 150 ? 23.428 15.387 -0.784 1.00 86.44 150 ALA A CA 1
ATOM 1169 C C . ALA A 1 150 ? 24.410 15.326 0.403 1.00 86.44 150 ALA A C 1
ATOM 1171 O O . ALA A 1 150 ? 25.548 15.765 0.272 1.00 86.44 150 ALA A O 1
ATOM 1172 N N . VAL A 1 151 ? 23.985 14.772 1.546 1.00 88.50 151 VAL A N 1
ATOM 1173 C CA . VAL A 1 151 ? 24.813 14.639 2.757 1.00 88.50 151 VAL A CA 1
ATOM 1174 C C . VAL A 1 151 ? 25.518 13.281 2.831 1.00 88.50 151 VAL A C 1
ATOM 1176 O O . VAL A 1 151 ? 26.697 13.216 3.159 1.00 88.50 151 VAL A O 1
ATOM 1179 N N . MET A 1 152 ? 24.798 12.193 2.557 1.00 85.75 152 MET A N 1
ATOM 1180 C CA . MET A 1 152 ? 25.276 10.813 2.725 1.00 85.75 152 MET A CA 1
ATOM 1181 C C . MET A 1 152 ? 25.960 10.247 1.473 1.00 85.75 152 MET A C 1
ATOM 1183 O O . MET A 1 152 ? 26.622 9.216 1.555 1.00 85.75 152 MET A O 1
ATOM 1187 N N . GLY A 1 153 ? 25.811 10.909 0.324 1.00 81.62 153 GLY A N 1
ATOM 1188 C CA . GLY A 1 153 ? 26.264 10.430 -0.977 1.00 81.62 153 GLY A CA 1
ATOM 1189 C C . GLY A 1 153 ? 25.207 9.603 -1.728 1.00 81.62 153 GLY A C 1
ATOM 1190 O O . GLY A 1 153 ? 24.151 9.262 -1.182 1.00 81.62 153 GLY A O 1
ATOM 1191 N N . PRO A 1 154 ? 25.466 9.288 -3.011 1.00 78.31 154 PRO A N 1
ATOM 1192 C CA . PRO A 1 154 ? 24.557 8.502 -3.837 1.00 78.31 154 PRO A CA 1
ATOM 1193 C C . PRO A 1 154 ? 24.477 7.049 -3.356 1.00 78.31 154 PRO A C 1
ATOM 1195 O O . PRO A 1 154 ? 25.481 6.437 -2.995 1.00 78.31 154 PRO A O 1
ATOM 1198 N N . GLY A 1 155 ? 23.280 6.466 -3.403 1.00 85.06 155 GLY A N 1
ATOM 1199 C CA . GLY A 1 155 ? 23.090 5.050 -3.111 1.00 85.06 155 GLY A CA 1
ATOM 1200 C C . GLY A 1 155 ? 21.646 4.697 -2.783 1.00 85.06 155 GLY A C 1
ATOM 1201 O O . GLY A 1 155 ? 20.977 5.398 -2.022 1.00 85.06 155 GLY A O 1
ATOM 1202 N N . LEU A 1 156 ? 21.192 3.555 -3.307 1.00 88.06 156 LEU A N 1
ATOM 1203 C CA . LEU A 1 156 ? 19.820 3.076 -3.133 1.00 88.06 156 LEU A CA 1
ATOM 1204 C C . LEU A 1 156 ? 19.424 2.992 -1.653 1.00 88.06 156 LEU A C 1
ATOM 1206 O O . LEU A 1 156 ? 18.371 3.487 -1.269 1.00 88.06 156 LEU A O 1
ATOM 1210 N N . THR A 1 157 ? 20.289 2.429 -0.807 1.00 90.62 157 THR A N 1
ATOM 1211 C CA . THR A 1 157 ? 19.996 2.248 0.622 1.00 90.62 157 THR A CA 1
ATOM 1212 C C . THR A 1 157 ? 19.801 3.580 1.350 1.00 90.62 157 THR A C 1
ATOM 1214 O O . THR A 1 157 ? 18.843 3.710 2.108 1.00 90.62 157 THR A O 1
ATOM 1217 N N . TYR A 1 158 ? 20.658 4.581 1.113 1.00 88.94 158 TYR A N 1
ATOM 1218 C CA . TYR A 1 158 ? 20.528 5.900 1.746 1.00 88.94 158 TYR A CA 1
ATOM 1219 C C . TYR A 1 158 ? 19.286 6.639 1.247 1.00 88.94 158 TYR A C 1
ATOM 1221 O O . TYR A 1 158 ? 18.523 7.183 2.048 1.00 88.94 158 TYR A O 1
ATOM 1229 N N . ALA A 1 159 ? 19.030 6.575 -0.063 1.00 90.69 159 ALA A N 1
ATOM 1230 C CA . ALA A 1 159 ? 17.824 7.122 -0.668 1.00 90.69 159 ALA A CA 1
ATOM 1231 C C . ALA A 1 159 ? 16.560 6.510 -0.040 1.00 90.69 159 ALA A C 1
ATOM 1233 O O . ALA A 1 159 ? 15.657 7.230 0.384 1.00 90.69 159 ALA A O 1
ATOM 1234 N N . MET A 1 160 ? 16.507 5.182 0.086 1.00 93.62 160 MET A N 1
ATOM 1235 C CA . MET A 1 160 ? 15.341 4.475 0.621 1.00 93.62 160 MET A CA 1
ATOM 1236 C C . MET A 1 160 ? 15.189 4.619 2.133 1.00 93.62 160 MET A C 1
ATOM 1238 O O . MET A 1 160 ? 14.060 4.681 2.615 1.00 93.62 160 MET A O 1
ATOM 1242 N N . ALA A 1 161 ? 16.283 4.753 2.885 1.00 93.12 161 ALA A N 1
ATOM 1243 C CA . ALA A 1 161 ? 16.225 5.108 4.301 1.00 93.12 161 ALA A CA 1
ATOM 1244 C C . ALA A 1 161 ? 15.597 6.496 4.505 1.00 93.12 161 ALA A C 1
ATOM 1246 O O . ALA A 1 161 ? 14.716 6.656 5.349 1.00 93.12 161 ALA A O 1
ATOM 1247 N N . ALA A 1 162 ? 15.977 7.481 3.686 1.00 92.44 162 ALA A N 1
ATOM 1248 C CA . ALA A 1 162 ? 15.415 8.828 3.733 1.00 92.44 162 ALA A CA 1
ATOM 1249 C C . ALA A 1 162 ? 13.934 8.869 3.316 1.00 92.44 162 ALA A C 1
ATOM 1251 O O . ALA A 1 162 ? 13.111 9.502 3.983 1.00 92.44 162 ALA A O 1
ATOM 1252 N N . VAL A 1 163 ? 13.562 8.136 2.259 1.00 92.88 163 VAL A N 1
ATOM 1253 C CA . VAL A 1 163 ? 12.153 7.955 1.868 1.00 92.88 163 VAL A CA 1
ATOM 1254 C C . VAL A 1 163 ? 11.367 7.274 2.989 1.00 92.88 163 VAL A C 1
ATOM 1256 O O . VAL A 1 163 ? 10.283 7.735 3.347 1.00 92.88 163 VAL A O 1
ATOM 1259 N N . GLY A 1 164 ? 11.913 6.205 3.573 1.00 94.94 164 GLY A N 1
ATOM 1260 C CA . GLY A 1 164 ? 11.312 5.477 4.686 1.00 94.94 164 GLY A CA 1
ATOM 1261 C C . GLY A 1 164 ? 11.094 6.361 5.910 1.00 94.94 164 GLY A C 1
ATOM 1262 O O . GLY A 1 164 ? 10.009 6.353 6.486 1.00 94.94 164 GLY A O 1
ATOM 1263 N N . PHE A 1 165 ? 12.068 7.204 6.249 1.00 93.75 165 PHE A N 1
ATOM 1264 C CA . PHE A 1 165 ? 11.940 8.214 7.295 1.00 93.75 165 PHE A CA 1
ATOM 1265 C C . PHE A 1 165 ? 10.788 9.193 7.015 1.00 93.75 165 PHE A C 1
ATOM 1267 O O . PHE A 1 165 ? 9.932 9.402 7.874 1.00 93.75 165 PHE A O 1
ATOM 1274 N N . GLY A 1 166 ? 10.686 9.724 5.792 1.00 92.88 166 GLY A N 1
ATOM 1275 C CA . GLY A 1 166 ? 9.552 10.568 5.401 1.00 92.88 166 GLY A CA 1
ATOM 1276 C C . GLY A 1 166 ? 8.204 9.839 5.504 1.00 92.88 166 GLY A C 1
ATOM 1277 O O . GLY A 1 166 ? 7.211 10.397 5.976 1.00 92.88 166 GLY A O 1
ATOM 1278 N N . MET A 1 167 ? 8.166 8.559 5.124 1.00 92.88 167 MET A N 1
ATOM 1279 C CA . MET A 1 167 ? 6.963 7.721 5.192 1.00 92.88 167 MET A CA 1
ATOM 1280 C C . MET A 1 167 ? 6.615 7.258 6.611 1.00 92.88 167 MET A C 1
ATOM 1282 O O . MET A 1 167 ? 5.444 6.959 6.870 1.00 92.88 167 MET A O 1
ATOM 1286 N N . ALA A 1 168 ? 7.572 7.260 7.545 1.00 96.19 168 ALA A N 1
ATOM 1287 C CA . ALA A 1 168 ? 7.330 6.957 8.954 1.00 96.19 168 ALA A CA 1
ATOM 1288 C C . ALA A 1 168 ? 6.225 7.855 9.521 1.00 96.19 168 ALA A C 1
ATOM 1290 O O . ALA A 1 168 ? 5.391 7.388 10.294 1.00 96.19 168 ALA A O 1
ATOM 1291 N N . THR A 1 169 ? 6.130 9.101 9.044 1.00 94.94 169 THR A N 1
ATOM 1292 C CA . THR A 1 169 ? 5.105 10.058 9.480 1.00 94.94 169 THR A CA 1
ATOM 1293 C C . THR A 1 169 ? 3.670 9.544 9.322 1.00 94.94 169 THR A C 1
ATOM 1295 O O . THR A 1 169 ? 2.793 9.797 10.155 1.00 94.94 169 THR A O 1
ATOM 1298 N N . ARG A 1 170 ? 3.415 8.756 8.272 1.00 94.69 170 ARG A N 1
ATOM 1299 C CA . ARG A 1 170 ? 2.106 8.146 8.005 1.00 94.69 170 ARG A CA 1
ATOM 1300 C C . ARG A 1 170 ? 1.815 7.010 8.984 1.00 94.69 170 ARG A C 1
ATOM 1302 O O . ARG A 1 170 ? 0.700 6.927 9.497 1.00 94.69 170 ARG A O 1
ATOM 1309 N N . TYR A 1 171 ? 2.816 6.182 9.291 1.00 97.12 171 TYR A N 1
ATOM 1310 C CA . TYR A 1 171 ? 2.697 5.115 10.289 1.00 97.12 171 TYR A CA 1
ATOM 1311 C C . TYR A 1 171 ? 2.533 5.659 11.707 1.00 97.12 171 TYR A C 1
ATOM 1313 O O . TYR A 1 171 ? 1.721 5.116 12.453 1.00 97.12 171 TYR A O 1
ATOM 1321 N N . ILE A 1 172 ? 3.224 6.748 12.062 1.00 98.12 172 ILE A N 1
ATOM 1322 C CA . ILE A 1 172 ? 3.079 7.419 13.362 1.00 98.12 172 ILE A CA 1
ATOM 1323 C C . ILE A 1 172 ? 1.615 7.803 13.590 1.00 98.12 172 ILE A C 1
ATOM 1325 O O . ILE A 1 172 ? 1.016 7.414 14.594 1.00 98.12 172 ILE A O 1
ATOM 1329 N N . ARG A 1 173 ? 1.013 8.524 12.632 1.00 96.00 173 ARG A N 1
ATOM 1330 C CA . ARG A 1 173 ? -0.379 8.993 12.734 1.00 96.00 173 ARG A CA 1
ATOM 1331 C C . ARG A 1 173 ? -1.377 7.844 12.769 1.00 96.00 173 ARG A C 1
ATOM 1333 O O . ARG A 1 173 ? -2.275 7.857 13.609 1.00 96.00 173 ARG A O 1
ATOM 1340 N N . LEU A 1 174 ? -1.221 6.864 11.876 1.00 96.12 174 LEU A N 1
ATOM 1341 C CA . LEU A 1 174 ? -2.114 5.709 11.806 1.00 96.12 174 LEU A CA 1
ATOM 1342 C C . LEU A 1 174 ? -2.077 4.911 13.110 1.00 96.12 174 LEU A C 1
ATOM 1344 O O . LEU A 1 174 ? -3.115 4.687 13.726 1.00 96.12 174 LEU A O 1
ATOM 1348 N N . THR A 1 175 ? -0.877 4.527 13.546 1.00 97.75 175 THR A N 1
ATOM 1349 C CA . THR A 1 175 ? -0.682 3.722 14.755 1.00 97.75 175 THR A CA 1
ATOM 1350 C C . THR A 1 175 ? -1.229 4.460 15.969 1.00 97.75 175 THR A C 1
ATOM 1352 O O . THR A 1 175 ? -2.037 3.899 16.702 1.00 97.75 175 THR A O 1
ATOM 1355 N N . ARG A 1 176 ? -0.898 5.749 16.132 1.00 97.56 176 ARG A N 1
ATOM 1356 C CA . ARG A 1 176 ? -1.453 6.593 17.199 1.00 97.56 176 ARG A CA 1
ATOM 1357 C C . ARG A 1 176 ? -2.981 6.584 17.194 1.00 97.56 176 ARG A C 1
ATOM 1359 O O . ARG A 1 176 ? -3.587 6.383 18.242 1.00 97.56 176 ARG A O 1
ATOM 1366 N N . GLY A 1 177 ? -3.598 6.806 16.033 1.00 94.69 177 GLY A N 1
ATOM 1367 C CA . GLY A 1 177 ? -5.053 6.872 15.896 1.00 94.69 177 GLY A CA 1
ATOM 1368 C C . GLY A 1 177 ? -5.752 5.586 16.334 1.00 94.69 177 GLY A C 1
ATOM 1369 O O . GLY A 1 177 ? -6.739 5.649 17.061 1.00 94.69 177 GLY A O 1
ATOM 1370 N N . VAL A 1 178 ? -5.215 4.424 15.951 1.00 91.94 178 VAL A N 1
ATOM 1371 C CA . VAL A 1 178 ? -5.785 3.126 16.347 1.00 91.94 178 VAL A CA 1
ATOM 1372 C C . VAL A 1 178 ? -5.532 2.840 17.832 1.00 91.94 178 VAL A C 1
ATOM 1374 O O . VAL A 1 178 ? -6.432 2.384 18.532 1.00 91.94 178 VAL A O 1
ATOM 1377 N N . VAL A 1 179 ? -4.343 3.166 18.346 1.00 95.81 179 VAL A N 1
ATOM 1378 C CA . VAL A 1 179 ? -3.974 2.938 19.755 1.00 95.81 179 VAL A CA 1
ATOM 1379 C C . VAL A 1 179 ? -4.829 3.756 20.719 1.00 95.81 179 VAL A C 1
ATOM 1381 O O . VAL A 1 179 ? -5.160 3.253 21.788 1.00 95.81 179 VAL A O 1
ATOM 1384 N N . LEU A 1 180 ? -5.224 4.981 20.351 1.00 92.81 180 LEU A N 1
ATOM 1385 C CA . LEU A 1 180 ? -6.119 5.810 21.169 1.00 92.81 180 LEU A CA 1
ATOM 1386 C C . LEU A 1 180 ? -7.449 5.116 21.480 1.00 92.81 180 LEU A C 1
ATOM 1388 O O . LEU A 1 180 ? -8.003 5.334 22.550 1.00 92.81 180 LEU A O 1
ATOM 1392 N N . VAL A 1 181 ? -7.943 4.281 20.564 1.00 88.50 181 VAL A N 1
ATOM 1393 C CA . VAL A 1 181 ? -9.162 3.488 20.765 1.00 88.50 181 VAL A CA 1
ATOM 1394 C C . VAL A 1 181 ? -8.834 2.160 21.446 1.00 88.50 181 VAL A C 1
ATOM 1396 O O . VAL A 1 181 ? -9.530 1.740 22.365 1.00 88.50 181 VAL A O 1
ATOM 1399 N N . GLU A 1 182 ? -7.761 1.495 21.016 1.00 89.44 182 GLU A N 1
ATOM 1400 C CA . GLU A 1 182 ? -7.399 0.162 21.503 1.00 89.44 182 GLU A CA 1
ATOM 1401 C C . GLU A 1 182 ? -7.034 0.154 22.995 1.00 89.44 182 GLU A C 1
ATOM 1403 O O . GLU A 1 182 ? -7.368 -0.787 23.713 1.00 89.44 182 GLU A O 1
ATOM 1408 N N . ARG A 1 183 ? -6.386 1.219 23.482 1.00 89.38 183 ARG A N 1
ATOM 1409 C CA . ARG A 1 183 ? -5.927 1.335 24.876 1.00 89.38 183 ARG A CA 1
ATOM 1410 C C . ARG A 1 183 ? -7.058 1.438 25.910 1.00 89.38 183 ARG A C 1
ATOM 1412 O O . ARG A 1 183 ? -6.780 1.267 27.094 1.00 89.38 183 ARG A O 1
ATOM 1419 N N . GLU A 1 184 ? -8.276 1.759 25.468 1.00 89.31 184 GLU A N 1
ATOM 1420 C CA . GLU A 1 184 ? -9.477 1.921 26.306 1.00 89.31 184 GLU A CA 1
ATOM 1421 C C . GLU A 1 184 ? -10.276 0.605 26.427 1.00 89.31 184 GLU A C 1
ATOM 1423 O O . GLU A 1 184 ? -11.338 0.565 27.040 1.00 89.31 184 GLU A O 1
ATOM 1428 N N . LYS A 1 185 ? -9.801 -0.494 25.822 1.00 85.50 185 LYS A N 1
ATOM 1429 C CA . LYS A 1 185 ? -10.457 -1.804 25.919 1.00 85.50 185 LYS A CA 1
ATOM 1430 C C . LYS A 1 185 ? -10.153 -2.497 27.248 1.00 85.50 185 LYS A C 1
ATOM 1432 O O . LYS A 1 185 ? -9.030 -2.444 27.748 1.00 85.50 185 LYS A O 1
ATOM 1437 N N . THR A 1 186 ? -11.121 -3.271 27.741 1.00 89.25 186 THR A N 1
ATOM 1438 C CA . THR A 1 186 ? -11.069 -3.964 29.041 1.00 89.25 186 THR A CA 1
ATOM 1439 C C . THR A 1 186 ? -9.828 -4.838 29.217 1.00 89.25 186 THR A C 1
ATOM 1441 O O . THR A 1 186 ? -9.239 -4.834 30.287 1.00 89.25 186 THR A O 1
ATOM 1444 N N . TYR A 1 187 ? -9.355 -5.532 28.174 1.00 89.44 187 TYR A N 1
ATOM 1445 C CA . TYR A 1 187 ? -8.153 -6.369 28.296 1.00 89.44 187 TYR A CA 1
ATOM 1446 C C . TYR A 1 187 ? -6.883 -5.550 28.606 1.00 89.44 187 TYR A C 1
ATOM 1448 O O . TYR A 1 187 ? -5.966 -6.055 29.254 1.00 89.44 187 TYR A O 1
ATOM 1456 N N . VAL A 1 188 ? -6.814 -4.291 28.151 1.00 89.06 188 VAL A N 1
ATOM 1457 C CA . VAL A 1 188 ? -5.701 -3.375 28.448 1.00 89.06 188 VAL A CA 1
ATOM 1458 C C . VAL A 1 188 ? -5.821 -2.856 29.876 1.00 89.06 188 VAL A C 1
ATOM 1460 O O . VAL A 1 188 ? -4.819 -2.762 30.581 1.00 89.06 188 VAL A O 1
ATOM 1463 N N . GLU A 1 189 ? -7.036 -2.536 30.316 1.00 87.50 189 GLU A N 1
ATOM 1464 C CA . GLU A 1 189 ? -7.312 -2.127 31.693 1.00 87.50 189 GLU A CA 1
ATOM 1465 C C . GLU A 1 189 ? -6.969 -3.242 32.687 1.00 87.50 189 GLU A C 1
ATOM 1467 O O . GLU A 1 189 ? -6.215 -3.011 33.631 1.00 87.50 189 GLU A O 1
ATOM 1472 N N . SER A 1 190 ? -7.406 -4.475 32.417 1.00 87.00 190 SER A N 1
ATOM 1473 C CA . SER A 1 190 ? -7.047 -5.646 33.218 1.00 87.00 190 SER A CA 1
ATOM 1474 C C . SER A 1 190 ? -5.531 -5.842 33.281 1.00 87.00 190 SER A C 1
ATOM 1476 O O . SER A 1 190 ? -4.988 -6.001 34.369 1.00 87.00 190 SER A O 1
ATOM 1478 N N . ALA A 1 191 ? -4.823 -5.736 32.149 1.00 86.31 191 ALA A N 1
ATOM 1479 C CA . ALA A 1 191 ? -3.362 -5.836 32.118 1.00 86.31 191 ALA A CA 1
ATOM 1480 C C . ALA A 1 191 ? -2.669 -4.788 33.012 1.00 86.31 191 ALA A C 1
ATOM 1482 O O . ALA A 1 191 ? -1.681 -5.105 33.678 1.00 86.31 191 ALA A O 1
ATOM 1483 N N . LYS A 1 192 ? -3.196 -3.555 33.064 1.00 89.19 192 LYS A N 1
ATOM 1484 C CA . LYS A 1 192 ? -2.687 -2.490 33.945 1.00 89.19 192 LYS A CA 1
ATOM 1485 C C . LYS A 1 192 ? -2.918 -2.815 35.422 1.00 89.19 192 LYS A C 1
ATOM 1487 O O . LYS A 1 192 ? -1.992 -2.661 36.212 1.00 89.19 192 LYS A O 1
ATOM 1492 N N . VAL A 1 193 ? -4.113 -3.283 35.788 1.00 93.50 193 VAL A N 1
ATOM 1493 C CA . VAL A 1 193 ? -4.457 -3.641 37.180 1.00 93.50 193 VAL A CA 1
ATOM 1494 C C . VAL A 1 193 ? -3.609 -4.814 37.681 1.00 93.50 193 VAL A C 1
ATOM 1496 O O . VAL A 1 193 ? -3.193 -4.824 38.835 1.00 93.50 193 VAL A O 1
ATOM 1499 N N . THR A 1 194 ? -3.275 -5.765 36.805 1.00 93.12 194 THR A N 1
ATOM 1500 C CA . THR A 1 194 ? -2.365 -6.883 37.112 1.00 93.12 194 THR A CA 1
ATOM 1501 C C . THR A 1 194 ? -0.889 -6.458 37.214 1.00 93.12 194 THR A C 1
ATOM 1503 O O . THR A 1 194 ? -0.039 -7.268 37.573 1.00 93.12 194 THR A O 1
ATOM 1506 N N . GLY A 1 195 ? -0.551 -5.199 36.916 1.00 92.88 195 GLY A N 1
ATOM 1507 C CA . GLY A 1 195 ? 0.819 -4.688 37.018 1.00 92.88 195 GLY A CA 1
ATOM 1508 C C . GLY A 1 195 ? 1.727 -5.061 35.841 1.00 92.88 195 GLY A C 1
ATOM 1509 O O . GLY A 1 195 ? 2.951 -5.021 35.974 1.00 92.88 195 GLY A O 1
ATOM 1510 N N . ILE A 1 196 ? 1.166 -5.417 34.678 1.00 93.94 196 ILE A N 1
ATOM 1511 C CA . ILE A 1 196 ? 1.962 -5.690 33.474 1.00 93.94 196 ILE A CA 1
ATOM 1512 C C . ILE A 1 196 ? 2.655 -4.399 33.017 1.00 93.94 196 ILE A C 1
ATOM 1514 O O . ILE A 1 196 ? 2.041 -3.338 32.903 1.00 93.94 196 ILE A O 1
ATOM 1518 N N . GLN A 1 197 ? 3.952 -4.489 32.718 1.00 94.56 197 GLN A N 1
ATOM 1519 C CA . GLN A 1 197 ? 4.745 -3.336 32.292 1.00 94.56 197 GLN A CA 1
ATOM 1520 C C . GLN A 1 197 ? 4.273 -2.770 30.941 1.00 94.56 197 GLN A C 1
ATOM 1522 O O . GLN A 1 197 ? 3.970 -3.512 30.004 1.00 94.56 197 GLN A O 1
ATOM 1527 N N . THR A 1 198 ? 4.305 -1.441 30.795 1.00 93.00 198 THR A N 1
ATOM 1528 C CA . THR A 1 198 ? 3.876 -0.722 29.580 1.00 93.00 198 THR A CA 1
ATOM 1529 C C . THR A 1 198 ? 4.473 -1.256 28.268 1.00 93.00 198 THR A C 1
ATOM 1531 O O . THR A 1 198 ? 3.703 -1.442 27.326 1.00 93.00 198 THR A O 1
ATOM 1534 N N . PRO A 1 199 ? 5.785 -1.553 28.148 1.00 93.88 199 PRO A N 1
ATOM 1535 C CA . PRO A 1 199 ? 6.332 -2.105 26.906 1.00 93.88 199 PRO A CA 1
ATOM 1536 C C . PRO A 1 199 ? 5.710 -3.456 26.529 1.00 93.88 199 PRO A C 1
ATOM 1538 O O . PRO A 1 199 ? 5.450 -3.709 25.355 1.00 93.88 199 PRO A O 1
ATOM 1541 N N . ILE A 1 200 ? 5.399 -4.299 27.518 1.00 93.75 200 ILE A N 1
ATOM 1542 C CA . ILE A 1 200 ? 4.736 -5.588 27.291 1.00 93.75 200 ILE A CA 1
ATOM 1543 C C . ILE A 1 200 ? 3.309 -5.346 26.789 1.00 93.75 200 ILE A C 1
ATOM 1545 O O . ILE A 1 200 ? 2.917 -5.929 25.779 1.00 93.75 200 ILE A O 1
ATOM 1549 N N . ILE A 1 201 ? 2.562 -4.429 27.417 1.00 92.38 201 ILE A N 1
ATOM 1550 C CA . ILE A 1 201 ? 1.221 -4.019 26.962 1.00 92.38 201 ILE A CA 1
ATOM 1551 C C . ILE A 1 201 ? 1.266 -3.541 25.505 1.00 92.38 201 ILE A C 1
ATOM 1553 O O . ILE A 1 201 ? 0.475 -3.993 24.677 1.00 92.38 201 ILE A O 1
ATOM 1557 N N . LEU A 1 202 ? 2.221 -2.676 25.164 1.00 93.31 202 LEU A N 1
ATOM 1558 C CA . LEU A 1 202 ? 2.369 -2.127 23.819 1.00 93.31 202 LEU A CA 1
ATOM 1559 C C . LEU A 1 202 ? 2.673 -3.205 22.771 1.00 93.31 202 LEU A C 1
ATOM 1561 O O . LEU A 1 202 ? 1.939 -3.319 21.792 1.00 93.31 202 LEU A O 1
ATOM 1565 N N . PHE A 1 203 ? 3.733 -3.994 22.960 1.00 92.62 203 PHE A N 1
ATOM 1566 C CA . PHE A 1 203 ? 4.241 -4.892 21.916 1.00 92.62 203 PHE A CA 1
ATOM 1567 C C . PHE A 1 203 ? 3.582 -6.274 21.899 1.00 92.62 203 PHE A C 1
ATOM 1569 O O . PHE A 1 203 ? 3.500 -6.884 20.836 1.00 92.62 203 PHE A O 1
ATOM 1576 N N . ARG A 1 204 ? 3.100 -6.775 23.043 1.00 90.69 204 ARG A N 1
ATOM 1577 C CA . ARG A 1 204 ? 2.516 -8.123 23.152 1.00 90.69 204 ARG A CA 1
ATOM 1578 C C . ARG A 1 204 ? 0.990 -8.126 23.167 1.00 90.69 204 ARG A C 1
ATOM 1580 O O . ARG A 1 204 ? 0.404 -9.139 22.802 1.00 90.69 204 ARG A O 1
ATOM 1587 N N . HIS A 1 205 ? 0.350 -7.018 23.545 1.00 86.88 205 HIS A N 1
ATOM 1588 C CA . HIS A 1 205 ? -1.111 -6.945 23.619 1.00 86.88 205 HIS A CA 1
ATOM 1589 C C . HIS A 1 205 ? -1.712 -5.983 22.587 1.00 86.88 205 HIS A C 1
ATOM 1591 O O . HIS A 1 205 ? -2.611 -6.369 21.850 1.00 86.88 205 HIS A O 1
ATOM 1597 N N . ILE A 1 206 ? -1.227 -4.742 22.486 1.00 91.75 206 ILE A N 1
ATOM 1598 C CA . ILE A 1 206 ? -1.807 -3.742 21.575 1.00 91.75 206 ILE A CA 1
ATOM 1599 C C . ILE A 1 206 ? -1.346 -3.960 20.131 1.00 91.75 206 ILE A C 1
ATOM 1601 O O . ILE A 1 206 ? -2.187 -4.056 19.240 1.00 91.75 206 ILE A O 1
ATOM 1605 N N . LEU A 1 207 ? -0.035 -4.066 19.885 1.00 92.25 207 LEU A N 1
ATOM 1606 C CA . LEU A 1 207 ? 0.520 -4.175 18.532 1.00 92.25 207 LEU A CA 1
ATOM 1607 C C . LEU A 1 207 ? -0.083 -5.340 17.716 1.00 92.25 207 LEU A C 1
ATOM 1609 O O . LEU A 1 207 ? -0.497 -5.090 16.582 1.00 92.25 207 LEU A O 1
ATOM 1613 N N . PRO A 1 208 ? -0.224 -6.569 18.257 1.00 89.69 208 PRO A N 1
ATOM 1614 C CA . PRO A 1 208 ? -0.860 -7.664 17.523 1.00 89.69 208 PRO A CA 1
ATOM 1615 C C . PRO A 1 208 ? -2.323 -7.374 17.157 1.00 89.69 208 PRO A C 1
ATOM 1617 O O . PRO A 1 208 ? -2.763 -7.723 16.063 1.00 89.69 208 PRO A O 1
ATOM 1620 N N . ASN A 1 209 ? -3.064 -6.671 18.021 1.00 86.12 209 ASN A N 1
ATOM 1621 C CA . ASN A 1 209 ? -4.469 -6.327 17.780 1.00 86.12 209 ASN A CA 1
ATOM 1622 C C . ASN A 1 209 ? -4.654 -5.224 16.730 1.00 86.12 209 ASN A C 1
ATOM 1624 O O . ASN A 1 209 ? -5.690 -5.167 16.067 1.00 86.12 209 ASN A O 1
ATOM 1628 N N . ILE A 1 210 ? -3.640 -4.381 16.523 1.00 88.94 210 ILE A N 1
ATOM 1629 C CA . ILE A 1 210 ? -3.656 -3.319 15.507 1.00 88.94 210 ILE A CA 1
ATOM 1630 C C . ILE A 1 210 ? -2.858 -3.682 14.248 1.00 88.94 210 ILE A C 1
ATOM 1632 O O . ILE A 1 210 ? -2.673 -2.840 13.374 1.00 88.94 210 ILE A O 1
ATOM 1636 N N . PHE A 1 211 ? -2.388 -4.923 14.119 1.00 88.44 211 PHE A N 1
ATOM 1637 C CA . PHE A 1 211 ? -1.557 -5.343 12.989 1.00 88.44 211 PHE A CA 1
ATOM 1638 C C . PHE A 1 211 ? -2.286 -5.227 11.640 1.00 88.44 211 PHE A C 1
ATOM 1640 O O . PHE A 1 211 ? -1.696 -4.841 10.634 1.00 88.44 211 PHE A O 1
ATOM 1647 N N . SER A 1 212 ? -3.596 -5.489 11.628 1.00 87.12 212 SER A N 1
ATOM 1648 C CA . SER A 1 212 ? -4.430 -5.456 10.417 1.00 87.12 212 SER A CA 1
ATOM 1649 C C . SER A 1 212 ? -4.373 -4.116 9.657 1.00 87.12 212 SER A C 1
ATOM 1651 O O . SER A 1 212 ? -4.010 -4.119 8.479 1.00 87.12 212 SER A O 1
ATOM 1653 N N . PRO A 1 213 ? -4.673 -2.952 10.271 1.00 88.38 213 PRO A N 1
ATOM 1654 C CA . PRO A 1 213 ? -4.549 -1.669 9.579 1.00 88.38 213 PRO A CA 1
ATOM 1655 C C . PRO A 1 213 ? -3.109 -1.341 9.157 1.00 88.38 213 PRO A C 1
ATOM 1657 O O . PRO A 1 213 ? -2.935 -0.670 8.142 1.00 88.38 213 PRO A O 1
ATOM 1660 N N . LEU A 1 214 ? -2.084 -1.830 9.870 1.00 93.62 214 LEU A N 1
ATOM 1661 C CA . LEU A 1 214 ? -0.683 -1.633 9.476 1.00 93.62 214 LEU A CA 1
ATOM 1662 C C . LEU A 1 214 ? -0.356 -2.375 8.178 1.00 93.62 214 LEU A C 1
ATOM 1664 O O . LEU A 1 214 ? 0.198 -1.766 7.270 1.00 93.62 214 LEU A O 1
ATOM 1668 N N . VAL A 1 215 ? -0.771 -3.638 8.047 1.00 91.25 215 VAL A N 1
ATOM 1669 C CA . VAL A 1 215 ? -0.571 -4.436 6.823 1.00 91.25 215 VAL A CA 1
ATOM 1670 C C . VAL A 1 215 ? -1.267 -3.802 5.621 1.00 91.25 215 VAL A C 1
ATOM 1672 O O . VAL A 1 215 ? -0.679 -3.672 4.544 1.00 91.25 215 VAL A O 1
ATOM 1675 N N . VAL A 1 216 ? -2.509 -3.349 5.810 1.00 89.25 216 VAL A N 1
ATOM 1676 C CA . VAL A 1 216 ? -3.251 -2.634 4.765 1.00 89.25 216 VAL A CA 1
ATOM 1677 C C . VAL A 1 216 ? -2.510 -1.356 4.370 1.00 89.25 216 VAL A C 1
ATOM 1679 O O . VAL A 1 216 ? -2.303 -1.111 3.184 1.00 89.25 216 VAL A O 1
ATOM 1682 N N . GLN A 1 217 ? -2.045 -0.565 5.337 1.00 91.56 217 GLN A N 1
ATOM 1683 C CA . GLN A 1 217 ? -1.275 0.647 5.060 1.00 91.56 217 GLN A CA 1
ATOM 1684 C C . GLN A 1 217 ? 0.027 0.349 4.307 1.00 91.56 217 GLN A C 1
ATOM 1686 O O . GLN A 1 217 ? 0.382 1.088 3.388 1.00 91.56 217 GLN A O 1
ATOM 1691 N N . THR A 1 218 ? 0.719 -0.734 4.661 1.00 93.81 218 THR A N 1
ATOM 1692 C CA . THR A 1 218 ? 1.960 -1.149 4.007 1.00 93.81 218 THR A CA 1
ATOM 1693 C C . THR A 1 218 ? 1.768 -1.391 2.520 1.00 93.81 218 THR A C 1
ATOM 1695 O O . THR A 1 218 ? 2.540 -0.858 1.729 1.00 93.81 218 THR A O 1
ATOM 1698 N N . SER A 1 219 ? 0.719 -2.116 2.129 1.00 90.50 219 SER A N 1
ATOM 1699 C CA . SER A 1 219 ? 0.445 -2.396 0.713 1.00 90.50 219 SER A CA 1
ATOM 1700 C C . SER A 1 219 ? 0.269 -1.124 -0.131 1.00 90.50 219 SER A C 1
ATOM 1702 O O . SER A 1 219 ? 0.852 -1.007 -1.207 1.00 90.50 219 SER A O 1
ATOM 1704 N N . LEU A 1 220 ? -0.447 -0.126 0.400 1.00 87.25 220 LEU A N 1
ATOM 1705 C CA . LEU A 1 220 ? -0.681 1.156 -0.270 1.00 87.25 220 LEU A CA 1
ATOM 1706 C C . LEU A 1 220 ? 0.602 1.980 -0.381 1.00 87.25 220 LEU A C 1
ATOM 1708 O O . LEU A 1 220 ? 0.881 2.583 -1.416 1.00 87.25 220 LEU A O 1
ATOM 1712 N N . LEU A 1 221 ? 1.393 2.024 0.697 1.00 90.88 221 LEU A N 1
ATOM 1713 C CA . LEU A 1 221 ? 2.635 2.792 0.709 1.00 90.88 221 LEU A CA 1
ATOM 1714 C C . LEU A 1 221 ? 3.706 2.173 -0.177 1.00 90.88 221 LEU A C 1
ATOM 1716 O O . LEU A 1 221 ? 4.491 2.919 -0.753 1.00 90.88 221 LEU A O 1
ATOM 1720 N N . PHE A 1 222 ? 3.714 0.852 -0.341 1.00 93.31 222 PHE A N 1
ATOM 1721 C CA . PHE A 1 222 ? 4.666 0.181 -1.220 1.00 93.31 222 PHE A CA 1
ATOM 1722 C C . PHE A 1 222 ? 4.555 0.696 -2.664 1.00 93.31 222 PHE A C 1
ATOM 1724 O O . PHE A 1 222 ? 5.570 1.006 -3.282 1.00 93.31 222 PHE A O 1
ATOM 1731 N N . GLY A 1 223 ? 3.334 0.890 -3.179 1.00 91.81 223 GLY A N 1
ATOM 1732 C CA . GLY A 1 223 ? 3.121 1.460 -4.516 1.00 91.81 223 GLY A CA 1
ATOM 1733 C C . GLY A 1 223 ? 3.677 2.883 -4.655 1.00 91.81 223 GLY A C 1
ATOM 1734 O O . GLY A 1 223 ? 4.313 3.209 -5.655 1.00 91.81 223 GLY A O 1
ATOM 1735 N N . ILE A 1 224 ? 3.508 3.718 -3.622 1.00 92.12 224 ILE A N 1
ATOM 1736 C CA . ILE A 1 224 ? 4.080 5.074 -3.587 1.00 92.12 224 ILE A CA 1
ATOM 1737 C C . ILE A 1 224 ? 5.610 5.015 -3.546 1.00 92.12 224 ILE A C 1
ATOM 1739 O O . ILE A 1 224 ? 6.264 5.784 -4.246 1.00 92.12 224 ILE A O 1
ATOM 1743 N N . VAL A 1 225 ? 6.188 4.106 -2.757 1.00 93.69 225 VAL A N 1
ATOM 1744 C CA . VAL A 1 225 ? 7.644 3.935 -2.662 1.00 93.69 225 VAL A CA 1
ATOM 1745 C C . VAL A 1 225 ? 8.247 3.586 -4.018 1.00 93.69 225 VAL A C 1
ATOM 1747 O O . VAL A 1 225 ? 9.254 4.181 -4.380 1.00 93.69 225 VAL A O 1
ATOM 1750 N N . ILE A 1 226 ? 7.622 2.699 -4.796 1.00 94.12 226 ILE A N 1
ATOM 1751 C CA . ILE A 1 226 ? 8.107 2.343 -6.140 1.00 94.12 226 ILE A CA 1
ATOM 1752 C C . ILE A 1 226 ? 8.109 3.556 -7.073 1.00 94.12 226 ILE A C 1
ATOM 1754 O O . ILE A 1 226 ? 9.069 3.767 -7.807 1.00 94.12 226 ILE A O 1
ATOM 1758 N N . LEU A 1 227 ? 7.067 4.390 -7.028 1.00 93.56 227 LEU A N 1
ATOM 1759 C CA . LEU A 1 227 ? 7.031 5.620 -7.824 1.00 93.56 227 LEU A CA 1
ATOM 1760 C C . LEU A 1 227 ? 8.116 6.617 -7.396 1.00 93.56 227 LEU A C 1
ATOM 1762 O O . LEU A 1 227 ? 8.735 7.252 -8.248 1.00 93.56 227 LEU A O 1
ATOM 1766 N N . VAL A 1 228 ? 8.361 6.752 -6.089 1.00 93.19 228 VAL A N 1
ATOM 1767 C CA . VAL A 1 228 ? 9.417 7.627 -5.557 1.00 93.19 228 VAL A CA 1
ATOM 1768 C C . VAL A 1 228 ? 10.806 7.097 -5.913 1.00 93.19 228 VAL A C 1
ATOM 1770 O O . VAL A 1 228 ? 11.659 7.884 -6.313 1.00 93.19 228 VAL A O 1
ATOM 1773 N N . GLU A 1 229 ? 11.038 5.787 -5.820 1.00 93.38 229 GLU A N 1
ATOM 1774 C CA . GLU A 1 229 ? 12.281 5.151 -6.264 1.00 93.38 229 GLU A CA 1
ATOM 1775 C C . GLU A 1 229 ? 12.509 5.388 -7.753 1.00 93.38 229 GLU A C 1
ATOM 1777 O O . GLU A 1 229 ? 13.567 5.891 -8.123 1.00 93.38 229 GLU A O 1
ATOM 1782 N N . ALA A 1 230 ? 11.508 5.120 -8.594 1.00 94.12 230 ALA A N 1
ATOM 1783 C CA . ALA A 1 230 ? 11.614 5.340 -10.027 1.00 94.12 230 ALA A CA 1
ATOM 1784 C C . ALA A 1 230 ? 11.918 6.811 -10.343 1.00 94.12 230 ALA A C 1
ATOM 1786 O O . ALA A 1 230 ? 12.774 7.085 -11.180 1.00 94.12 230 ALA A O 1
ATOM 1787 N N . ALA A 1 231 ? 11.287 7.759 -9.640 1.00 92.62 231 ALA A N 1
ATOM 1788 C CA . ALA A 1 231 ? 11.564 9.187 -9.783 1.00 92.62 231 ALA A CA 1
ATOM 1789 C C . ALA A 1 231 ? 12.992 9.563 -9.342 1.00 92.62 231 ALA A C 1
ATOM 1791 O O . ALA A 1 231 ? 13.669 10.324 -10.032 1.00 92.62 231 ALA A O 1
ATOM 1792 N N . LEU A 1 232 ? 13.484 9.012 -8.229 1.00 91.44 232 LEU A N 1
ATOM 1793 C CA . LEU A 1 232 ? 14.854 9.235 -7.753 1.00 91.44 232 LEU A CA 1
ATOM 1794 C C . LEU A 1 232 ? 15.888 8.649 -8.717 1.00 91.44 232 LEU A C 1
ATOM 1796 O O . LEU A 1 232 ? 16.830 9.338 -9.106 1.00 91.44 232 LEU A O 1
ATOM 1800 N N . SER A 1 233 ? 15.697 7.403 -9.149 1.00 91.81 233 SER A N 1
ATOM 1801 C CA . SER A 1 233 ? 16.523 6.746 -10.165 1.00 91.81 233 SER A CA 1
ATOM 1802 C C . SER A 1 233 ? 16.480 7.494 -11.500 1.00 91.81 233 SER A C 1
ATOM 1804 O O . SER A 1 233 ? 17.500 7.597 -12.181 1.00 91.81 233 SER A O 1
ATOM 1806 N N . PHE A 1 234 ? 15.336 8.087 -11.850 1.00 91.44 234 PHE A N 1
ATOM 1807 C CA . PHE A 1 234 ? 15.193 8.891 -13.059 1.00 91.44 234 PHE A CA 1
ATOM 1808 C C . PHE A 1 234 ? 16.031 10.177 -13.013 1.00 91.44 234 PHE A C 1
ATOM 1810 O O . PHE A 1 234 ? 16.661 10.543 -14.005 1.00 91.44 234 PHE A O 1
ATOM 1817 N N . VAL A 1 235 ? 16.080 10.838 -11.852 1.00 88.12 235 VAL A N 1
ATOM 1818 C CA . VAL A 1 235 ? 16.896 12.044 -11.612 1.00 88.12 235 VAL A CA 1
ATOM 1819 C C . VAL A 1 235 ? 18.385 11.709 -11.398 1.00 88.12 235 VAL A C 1
ATOM 1821 O O . VAL A 1 235 ? 19.226 12.601 -11.432 1.00 88.12 235 VAL A O 1
ATOM 1824 N N . GLY A 1 236 ? 18.740 10.429 -11.236 1.00 83.12 236 GLY A N 1
ATOM 1825 C CA . GLY A 1 236 ? 20.119 9.974 -11.003 1.00 83.12 236 GLY A CA 1
ATOM 1826 C C . GLY A 1 236 ? 20.522 9.916 -9.526 1.00 83.12 236 GLY A C 1
ATOM 1827 O O . GLY A 1 236 ? 21.698 9.771 -9.212 1.00 83.12 236 GLY A O 1
ATOM 1828 N N . ALA A 1 237 ? 19.549 10.015 -8.621 1.00 81.69 237 ALA A N 1
ATOM 1829 C CA . ALA A 1 237 ? 19.733 9.993 -7.173 1.00 81.69 237 ALA A CA 1
ATOM 1830 C C . ALA A 1 237 ? 19.417 8.609 -6.548 1.00 81.69 237 ALA A C 1
ATOM 1832 O O . ALA A 1 237 ? 19.614 8.396 -5.357 1.00 81.69 237 ALA A O 1
ATOM 1833 N N . GLY A 1 238 ? 18.895 7.666 -7.339 1.00 79.88 238 GLY A N 1
ATOM 1834 C CA . GLY A 1 238 ? 18.522 6.318 -6.898 1.00 79.88 238 GLY A CA 1
ATOM 1835 C C . GLY A 1 238 ? 19.628 5.279 -7.106 1.00 79.88 238 GLY A C 1
ATOM 1836 O O . GLY A 1 238 ? 20.655 5.292 -6.425 1.00 79.88 238 GLY A O 1
ATOM 1837 N N . ALA A 1 239 ? 19.389 4.338 -8.021 1.00 80.56 239 ALA A N 1
ATOM 1838 C CA . ALA A 1 239 ? 20.351 3.287 -8.348 1.00 80.56 239 ALA A CA 1
ATOM 1839 C C . ALA A 1 239 ? 21.671 3.862 -8.916 1.00 80.56 239 ALA A C 1
ATOM 1841 O O . ALA A 1 239 ? 21.625 4.819 -9.697 1.00 80.56 239 ALA A O 1
ATOM 1842 N N . PRO A 1 240 ? 22.841 3.285 -8.564 1.00 80.56 240 PRO A N 1
ATOM 1843 C CA . PRO A 1 240 ? 24.126 3.687 -9.133 1.00 80.56 240 PRO A CA 1
ATOM 1844 C C . PRO A 1 240 ? 24.150 3.599 -10.663 1.00 80.56 240 PRO A C 1
ATOM 1846 O O . PRO A 1 240 ? 23.454 2.783 -11.269 1.00 80.56 240 PRO A O 1
ATOM 1849 N N . VAL A 1 241 ? 25.007 4.406 -11.291 1.00 77.75 241 VAL A N 1
ATOM 1850 C CA . VAL A 1 241 ? 25.209 4.376 -12.747 1.00 77.75 241 VAL A CA 1
ATOM 1851 C C . VAL A 1 241 ? 25.622 2.969 -13.196 1.00 77.75 241 VAL A C 1
ATOM 1853 O O . VAL A 1 241 ? 26.420 2.306 -12.540 1.00 77.75 241 VAL A O 1
ATOM 1856 N N . GLY A 1 242 ? 25.052 2.507 -14.311 1.00 79.25 242 GLY A N 1
ATOM 1857 C CA . GLY A 1 242 ? 25.283 1.171 -14.863 1.00 79.25 242 GLY A CA 1
ATOM 1858 C C . GLY A 1 242 ? 24.288 0.126 -14.362 1.00 79.25 242 GLY A C 1
ATOM 1859 O O . GLY A 1 242 ? 23.836 -0.688 -15.167 1.00 79.25 242 GLY A O 1
ATOM 1860 N N . GLN A 1 243 ? 23.865 0.191 -13.093 1.00 85.94 243 GLN A N 1
ATOM 1861 C CA . GLN A 1 243 ? 22.909 -0.778 -12.559 1.00 85.94 243 GLN A CA 1
ATOM 1862 C C . GLN A 1 243 ? 21.525 -0.636 -13.215 1.00 85.94 243 GLN A C 1
ATOM 1864 O O . GLN A 1 243 ? 21.013 0.480 -13.357 1.00 85.94 243 GLN A O 1
ATOM 1869 N N . PRO A 1 244 ? 20.888 -1.754 -13.598 1.00 90.81 244 PRO A N 1
ATOM 1870 C CA . PRO A 1 244 ? 19.551 -1.729 -14.170 1.00 90.81 244 PRO A CA 1
ATOM 1871 C C . PRO A 1 244 ? 18.512 -1.377 -13.097 1.00 90.81 244 PRO A C 1
ATOM 1873 O O . PRO A 1 244 ? 18.291 -2.131 -12.153 1.00 90.81 244 PRO A O 1
ATOM 1876 N N . SER A 1 245 ? 17.835 -0.243 -13.263 1.00 94.88 245 SER A N 1
ATOM 1877 C CA . SER A 1 245 ? 16.596 0.086 -12.553 1.00 94.88 245 SER A CA 1
ATOM 1878 C C . SER A 1 245 ? 15.585 0.662 -13.536 1.00 94.88 245 SER A C 1
ATOM 1880 O O . SER A 1 245 ? 15.961 1.350 -14.488 1.00 94.88 245 SER A O 1
ATOM 1882 N N . TRP A 1 246 ? 14.293 0.411 -13.325 1.00 95.94 246 TRP A N 1
ATOM 1883 C CA . TRP A 1 246 ? 13.265 0.859 -14.271 1.00 95.94 246 TRP A CA 1
ATOM 1884 C C . TRP A 1 246 ? 13.223 2.389 -14.403 1.00 95.94 246 TRP A C 1
ATOM 1886 O O . TRP A 1 246 ? 13.093 2.912 -15.508 1.00 95.94 246 TRP A O 1
ATOM 1896 N N . GLY A 1 247 ? 13.420 3.119 -13.298 1.00 94.38 247 GLY A N 1
ATOM 1897 C CA . GLY A 1 247 ? 13.530 4.580 -13.324 1.00 94.38 247 GLY A CA 1
ATOM 1898 C C . GLY A 1 247 ? 14.743 5.078 -14.114 1.00 94.38 247 GLY A C 1
ATOM 1899 O O . GLY A 1 247 ? 14.638 6.046 -14.871 1.00 94.38 247 GLY A O 1
ATOM 1900 N N . ARG A 1 248 ? 15.890 4.395 -14.000 1.00 92.50 248 ARG A N 1
ATOM 1901 C CA . ARG A 1 248 ? 17.103 4.754 -14.744 1.00 92.50 248 ARG A CA 1
ATOM 1902 C C . ARG A 1 248 ? 16.959 4.456 -16.234 1.00 92.50 248 ARG A C 1
ATOM 1904 O O . ARG A 1 248 ? 17.303 5.309 -17.044 1.00 92.50 248 ARG A O 1
ATOM 1911 N N . MET A 1 249 ? 16.369 3.315 -16.586 1.00 94.94 249 MET A N 1
ATOM 1912 C CA . MET A 1 249 ? 16.065 2.952 -17.976 1.00 94.94 249 MET A CA 1
ATOM 1913 C C . MET A 1 249 ? 15.157 3.993 -18.647 1.00 94.94 249 MET A C 1
ATOM 1915 O O . MET A 1 249 ? 15.401 4.379 -19.789 1.00 94.94 249 MET A O 1
ATOM 1919 N N . LEU A 1 250 ? 14.152 4.515 -17.932 1.00 94.69 250 LEU A N 1
ATOM 1920 C CA . LEU A 1 250 ? 13.307 5.610 -18.426 1.00 94.69 250 LEU A CA 1
ATOM 1921 C C . LEU A 1 250 ? 14.090 6.912 -18.647 1.00 94.69 250 LEU A C 1
ATOM 1923 O O . LEU A 1 250 ? 13.856 7.610 -19.634 1.00 94.69 250 LEU A O 1
ATOM 1927 N N . SER A 1 251 ? 15.009 7.242 -17.738 1.00 93.06 251 SER A N 1
ATOM 1928 C CA . SER A 1 251 ? 15.863 8.433 -17.846 1.00 93.06 251 SER A CA 1
ATOM 1929 C C . SER A 1 251 ? 16.780 8.361 -19.062 1.00 93.06 251 SER A C 1
ATOM 1931 O O . SER A 1 251 ? 16.830 9.305 -19.846 1.00 93.06 251 SER A O 1
ATOM 1933 N N . GLU A 1 252 ? 17.430 7.214 -19.273 1.00 91.69 252 GLU A N 1
ATOM 1934 C CA . GLU A 1 252 ? 18.285 6.953 -20.437 1.00 91.69 252 GLU A CA 1
ATOM 1935 C C . GLU A 1 252 ? 17.472 7.029 -21.742 1.00 91.69 252 GLU A C 1
ATOM 1937 O O . GLU A 1 252 ? 17.862 7.719 -22.685 1.00 91.69 252 GLU A O 1
ATOM 1942 N N . SER A 1 253 ? 16.282 6.422 -21.767 1.00 92.12 253 SER A N 1
ATOM 1943 C CA . SER A 1 253 ? 15.411 6.388 -22.950 1.00 92.12 253 SER A CA 1
ATOM 1944 C C . SER A 1 253 ? 14.872 7.763 -23.362 1.00 92.12 253 SER A C 1
ATOM 1946 O O . SER A 1 253 ? 14.609 7.990 -24.542 1.00 92.12 253 SER A O 1
ATOM 1948 N N . ARG A 1 254 ? 14.727 8.712 -22.422 1.00 92.06 254 ARG A N 1
ATOM 1949 C CA . ARG A 1 254 ? 14.235 10.071 -22.716 1.00 92.06 254 ARG A CA 1
ATOM 1950 C C . ARG A 1 254 ? 15.098 10.795 -23.752 1.00 92.06 254 ARG A C 1
ATOM 1952 O O . ARG A 1 254 ? 14.554 11.542 -24.562 1.00 92.06 254 ARG A O 1
ATOM 1959 N N . TYR A 1 255 ? 16.415 10.599 -23.719 1.00 91.62 255 TYR A N 1
ATOM 1960 C CA . TYR A 1 255 ? 17.345 11.266 -24.638 1.00 91.62 255 TYR A CA 1
ATOM 1961 C C . TYR A 1 255 ? 17.261 10.715 -26.065 1.00 91.62 255 TYR A C 1
ATOM 1963 O O . TYR A 1 255 ? 17.538 11.436 -27.018 1.00 91.62 255 TYR A O 1
ATOM 1971 N N . TRP A 1 256 ? 16.827 9.463 -26.207 1.00 91.56 256 TRP A N 1
ATOM 1972 C CA . TRP A 1 256 ? 16.827 8.720 -27.468 1.00 91.56 256 TRP A CA 1
ATOM 1973 C C . TRP A 1 256 ? 15.420 8.430 -27.993 1.00 91.56 256 TRP A C 1
ATOM 1975 O O . TRP A 1 256 ? 15.250 7.644 -28.921 1.00 91.56 256 TRP A O 1
ATOM 1985 N N . ILE A 1 257 ? 14.401 9.091 -27.435 1.00 91.94 257 ILE A N 1
ATOM 1986 C CA . ILE A 1 257 ? 12.992 8.837 -27.761 1.00 91.94 257 ILE A CA 1
ATOM 1987 C C . ILE A 1 257 ? 12.658 9.097 -29.237 1.00 91.94 257 ILE A C 1
ATOM 1989 O O . ILE A 1 257 ? 11.756 8.470 -29.781 1.00 91.94 257 ILE A O 1
ATOM 1993 N N . SER A 1 258 ? 13.391 10.001 -29.895 1.00 92.06 258 SER A N 1
ATOM 1994 C CA . SER A 1 258 ? 13.237 10.283 -31.325 1.00 92.06 258 SER A CA 1
ATOM 1995 C C . SER A 1 258 ? 13.853 9.210 -32.226 1.00 92.06 258 SER A C 1
ATOM 1997 O O . SER A 1 258 ? 13.449 9.109 -33.380 1.00 92.06 258 SER A O 1
ATOM 1999 N N . GLN A 1 259 ? 14.811 8.427 -31.721 1.00 90.56 259 GLN A N 1
ATOM 2000 C CA . GLN A 1 259 ? 15.495 7.371 -32.476 1.00 90.56 259 GLN A CA 1
ATOM 2001 C C . GLN A 1 259 ? 14.858 6.006 -32.227 1.00 90.56 259 GLN A C 1
ATOM 2003 O O . GLN A 1 259 ? 14.551 5.288 -33.172 1.00 90.56 259 GLN A O 1
ATOM 2008 N N . GLN A 1 260 ? 14.618 5.669 -30.958 1.00 91.19 260 GLN A N 1
ATOM 2009 C CA . GLN A 1 260 ? 14.005 4.407 -30.564 1.00 91.19 260 GLN A CA 1
ATOM 2010 C C . GLN A 1 260 ? 12.935 4.647 -29.482 1.00 91.19 260 GLN A C 1
ATOM 2012 O O . GLN A 1 260 ? 13.203 4.499 -28.285 1.00 91.19 260 GLN A O 1
ATOM 2017 N N . PRO A 1 261 ? 11.697 5.014 -29.871 1.00 90.94 261 PRO A N 1
ATOM 2018 C CA . PRO A 1 261 ? 10.622 5.320 -28.923 1.00 90.94 261 PRO A CA 1
ATOM 2019 C C . PRO A 1 261 ? 10.188 4.104 -28.094 1.00 90.94 261 PRO A C 1
ATOM 2021 O O . PRO A 1 261 ? 9.622 4.264 -27.011 1.00 90.94 261 PRO A O 1
ATOM 2024 N N . PHE A 1 262 ? 10.467 2.886 -28.573 1.00 93.50 262 PHE A N 1
ATOM 2025 C CA . PHE A 1 262 ? 10.095 1.652 -27.888 1.00 93.50 262 PHE A CA 1
ATOM 2026 C C . PHE A 1 262 ? 10.763 1.507 -26.512 1.00 93.50 262 PHE A C 1
ATOM 2028 O O . PHE A 1 262 ? 10.126 0.987 -25.602 1.00 93.50 262 PHE A O 1
ATOM 2035 N N . LEU A 1 263 ? 11.982 2.025 -26.305 1.00 93.94 263 LEU A N 1
ATOM 2036 C CA . LEU A 1 263 ? 12.749 1.822 -25.061 1.00 93.94 263 LEU A CA 1
ATOM 2037 C C . LEU A 1 263 ? 12.068 2.380 -23.800 1.00 93.94 263 LEU A C 1
ATOM 2039 O O . LEU A 1 263 ? 12.293 1.885 -22.697 1.00 93.94 263 LEU A O 1
ATOM 2043 N N . VAL A 1 264 ? 11.180 3.368 -23.951 1.00 95.06 264 VAL A N 1
ATOM 2044 C CA . VAL A 1 264 ? 10.403 3.941 -22.838 1.00 95.06 264 VAL A CA 1
ATOM 2045 C C . VAL A 1 264 ? 9.296 2.985 -22.365 1.00 95.06 264 VAL A C 1
ATOM 2047 O O . VAL A 1 264 ? 8.916 2.999 -21.192 1.00 95.06 264 VAL A O 1
ATOM 2050 N N . ILE A 1 265 ? 8.767 2.147 -23.263 1.00 95.38 265 ILE A N 1
ATOM 2051 C CA . ILE A 1 265 ? 7.547 1.367 -23.025 1.00 95.38 265 ILE A CA 1
ATOM 2052 C C . ILE A 1 265 ? 7.776 0.241 -22.000 1.00 95.38 265 ILE A C 1
ATOM 2054 O O . ILE A 1 265 ? 7.028 0.210 -21.018 1.00 95.38 265 ILE A O 1
ATOM 2058 N N . PRO A 1 266 ? 8.779 -0.655 -22.136 1.00 96.06 266 PRO A N 1
ATOM 2059 C CA . PRO A 1 266 ? 8.966 -1.752 -21.191 1.00 96.06 266 PRO A CA 1
ATOM 2060 C C . PRO A 1 266 ? 9.132 -1.333 -19.722 1.00 96.06 266 PRO A C 1
ATOM 2062 O O . PRO A 1 266 ? 8.377 -1.843 -18.888 1.00 96.06 266 PRO A O 1
ATOM 2065 N N . PRO A 1 267 ? 10.036 -0.397 -19.356 1.00 95.94 267 PRO A N 1
ATOM 2066 C CA . PRO A 1 267 ? 10.179 -0.000 -17.955 1.00 95.94 267 PRO A CA 1
ATOM 2067 C C . PRO A 1 267 ? 8.939 0.754 -17.446 1.00 95.94 267 PRO A C 1
ATOM 2069 O O . PRO A 1 267 ? 8.554 0.591 -16.287 1.00 95.94 267 PRO A O 1
ATOM 2072 N N . GLY A 1 268 ? 8.254 1.513 -18.310 1.00 96.25 268 GLY A N 1
ATOM 2073 C CA . GLY A 1 268 ? 6.990 2.175 -17.978 1.00 96.25 268 GLY A CA 1
ATOM 2074 C C . GLY A 1 268 ? 5.856 1.193 -17.661 1.00 96.25 268 GLY A C 1
ATOM 2075 O O . GLY A 1 268 ? 5.144 1.364 -16.666 1.00 96.25 268 GLY A O 1
ATOM 2076 N N . LEU A 1 269 ? 5.708 0.132 -18.460 1.00 97.31 269 LEU A N 1
ATOM 2077 C CA . LEU A 1 269 ? 4.740 -0.940 -18.209 1.00 97.31 269 LEU A CA 1
ATOM 2078 C C . LEU A 1 269 ? 5.083 -1.728 -16.942 1.00 97.31 269 LEU A C 1
ATOM 2080 O O . LEU A 1 269 ? 4.183 -2.010 -16.152 1.00 97.31 269 LEU A O 1
ATOM 2084 N N . ALA A 1 270 ? 6.364 -2.026 -16.709 1.00 97.12 270 ALA A N 1
ATOM 2085 C CA . ALA A 1 270 ? 6.809 -2.721 -15.503 1.00 97.12 270 ALA A CA 1
ATOM 2086 C C . ALA A 1 270 ? 6.428 -1.952 -14.225 1.00 97.12 270 ALA A C 1
ATOM 2088 O O . ALA A 1 270 ? 5.819 -2.526 -13.318 1.00 97.12 270 ALA A O 1
ATOM 2089 N N . ILE A 1 271 ? 6.680 -0.636 -14.185 1.00 96.69 271 ILE A N 1
ATOM 2090 C CA . ILE A 1 271 ? 6.255 0.231 -13.073 1.00 96.69 271 ILE A CA 1
ATOM 2091 C C . ILE A 1 271 ? 4.727 0.250 -12.963 1.00 96.69 271 ILE A C 1
ATOM 2093 O O . ILE A 1 271 ? 4.183 0.043 -11.877 1.00 96.69 271 ILE A O 1
ATOM 2097 N N . THR A 1 272 ? 4.024 0.462 -14.079 1.00 97.00 272 THR A N 1
ATOM 2098 C CA . THR A 1 272 ? 2.561 0.614 -14.100 1.00 97.00 272 THR A CA 1
ATOM 2099 C C . THR A 1 272 ? 1.854 -0.629 -13.568 1.00 97.00 272 THR A C 1
ATOM 2101 O O . THR A 1 272 ? 1.031 -0.522 -12.658 1.00 97.00 272 THR A O 1
ATOM 2104 N N . PHE A 1 273 ? 2.187 -1.813 -14.086 1.00 97.25 273 PHE A N 1
ATOM 2105 C CA . PHE A 1 273 ? 1.562 -3.060 -13.650 1.00 97.25 273 PHE A CA 1
ATOM 2106 C C . PHE A 1 273 ? 1.930 -3.417 -12.214 1.00 97.25 273 PHE A C 1
ATOM 2108 O O . PHE A 1 273 ? 1.068 -3.882 -11.473 1.00 97.25 273 PHE A O 1
ATOM 2115 N N . THR A 1 274 ? 3.159 -3.128 -11.785 1.00 96.44 274 THR A N 1
ATOM 2116 C CA . THR A 1 274 ? 3.575 -3.362 -10.398 1.00 96.44 274 THR A CA 1
ATOM 2117 C C . THR A 1 274 ? 2.802 -2.485 -9.417 1.00 96.44 274 THR A C 1
ATOM 2119 O O . THR A 1 274 ? 2.256 -2.986 -8.434 1.00 96.44 274 THR A O 1
ATOM 2122 N N . VAL A 1 275 ? 2.692 -1.184 -9.694 1.00 95.50 275 VAL A N 1
ATOM 2123 C CA . VAL A 1 275 ? 1.940 -0.248 -8.844 1.00 95.50 275 VAL A CA 1
ATOM 2124 C C . VAL A 1 275 ? 0.447 -0.582 -8.851 1.00 95.50 275 VAL A C 1
ATOM 2126 O O . VAL A 1 275 ? -0.192 -0.567 -7.798 1.00 95.50 275 VAL A O 1
ATOM 2129 N N . LEU A 1 276 ? -0.116 -0.933 -10.012 1.00 95.38 276 LEU A N 1
ATOM 2130 C CA . LEU A 1 276 ? -1.504 -1.378 -10.120 1.00 95.38 276 LEU A CA 1
ATOM 2131 C C . LEU A 1 276 ? -1.749 -2.642 -9.287 1.00 95.38 276 LEU A C 1
ATOM 2133 O O . LEU A 1 276 ? -2.694 -2.677 -8.501 1.00 95.38 276 LEU A O 1
ATOM 2137 N N . ALA A 1 277 ? -0.887 -3.652 -9.410 1.00 95.75 277 ALA A N 1
ATOM 2138 C CA . ALA A 1 277 ? -1.004 -4.893 -8.656 1.00 95.75 277 ALA A CA 1
ATOM 2139 C C . ALA A 1 277 ? -0.908 -4.651 -7.141 1.00 95.75 277 ALA A C 1
ATOM 2141 O O . ALA A 1 277 ? -1.728 -5.176 -6.395 1.00 95.75 277 ALA A O 1
ATOM 2142 N N . LEU A 1 278 ? 0.012 -3.804 -6.669 1.00 94.31 278 LEU A N 1
ATOM 2143 C CA . LEU A 1 278 ? 0.105 -3.460 -5.244 1.00 94.31 278 LEU A CA 1
ATOM 2144 C C . LEU A 1 278 ? -1.158 -2.779 -4.711 1.00 94.31 278 LEU A C 1
ATOM 2146 O O . LEU A 1 278 ? -1.634 -3.140 -3.635 1.00 94.31 278 LEU A O 1
ATOM 2150 N N . ASN A 1 279 ? -1.727 -1.839 -5.469 1.00 90.81 279 ASN A N 1
ATOM 2151 C CA . ASN A 1 279 ? -2.964 -1.164 -5.076 1.00 90.81 279 ASN A CA 1
ATOM 2152 C C . ASN A 1 279 ? -4.148 -2.141 -5.020 1.00 90.81 279 ASN A C 1
ATOM 2154 O O . ASN A 1 279 ? -4.854 -2.189 -4.015 1.00 90.81 279 ASN A O 1
ATOM 2158 N N . LEU A 1 280 ? -4.322 -2.974 -6.053 1.00 92.56 280 LEU A N 1
ATOM 2159 C CA . LEU A 1 280 ? -5.393 -3.978 -6.107 1.00 92.56 280 LEU A CA 1
ATOM 2160 C C . LEU A 1 280 ? -5.251 -5.044 -5.011 1.00 92.56 280 LEU A C 1
ATOM 2162 O O . LEU A 1 280 ? -6.239 -5.454 -4.401 1.00 92.56 280 LEU A O 1
ATOM 2166 N N . PHE A 1 281 ? -4.021 -5.484 -4.741 1.00 92.75 281 PHE A N 1
ATOM 2167 C CA . PHE A 1 281 ? -3.714 -6.393 -3.642 1.00 92.75 281 PHE A CA 1
ATOM 2168 C C . PHE A 1 281 ? -4.064 -5.763 -2.288 1.00 92.75 281 PHE A C 1
ATOM 2170 O O . PHE A 1 281 ? -4.725 -6.392 -1.459 1.00 92.75 281 PHE A O 1
ATOM 2177 N N . GLY A 1 282 ? -3.678 -4.501 -2.083 1.00 88.44 282 GLY A N 1
ATOM 2178 C CA . GLY A 1 282 ? -3.958 -3.753 -0.863 1.00 88.44 282 GLY A CA 1
ATOM 2179 C C . GLY A 1 282 ? -5.441 -3.526 -0.593 1.00 88.44 282 GLY A C 1
ATOM 2180 O O . GLY A 1 282 ? -5.888 -3.661 0.549 1.00 88.44 282 GLY A O 1
ATOM 2181 N N . ASP A 1 283 ? -6.225 -3.254 -1.634 1.00 85.69 283 ASP A N 1
ATOM 2182 C CA . ASP A 1 283 ? -7.680 -3.155 -1.523 1.00 85.69 283 ASP A CA 1
ATOM 2183 C C . ASP A 1 283 ? -8.307 -4.502 -1.129 1.00 85.69 283 ASP A C 1
ATOM 2185 O O . ASP A 1 283 ? -9.156 -4.546 -0.237 1.00 85.69 283 ASP A O 1
ATOM 2189 N N . GLY A 1 284 ? -7.822 -5.617 -1.686 1.00 87.25 284 GLY A N 1
ATOM 2190 C CA . GLY A 1 284 ? -8.250 -6.955 -1.268 1.00 87.25 284 GLY A CA 1
ATOM 2191 C C . GLY A 1 284 ? -7.914 -7.276 0.189 1.00 87.25 284 GLY A C 1
ATOM 2192 O O . GLY A 1 284 ? -8.749 -7.814 0.921 1.00 87.25 284 GLY A O 1
ATOM 2193 N N . LEU A 1 285 ? -6.712 -6.901 0.648 1.00 86.50 285 LEU A N 1
ATOM 2194 C CA . LEU A 1 285 ? -6.327 -7.023 2.057 1.00 86.50 285 LEU A CA 1
ATOM 2195 C C . LEU A 1 285 ? -7.250 -6.193 2.951 1.00 86.50 285 LEU A C 1
ATOM 2197 O O . LEU A 1 285 ? -7.751 -6.702 3.956 1.00 86.50 285 LEU A O 1
ATOM 2201 N N . ARG A 1 286 ? -7.529 -4.941 2.564 1.00 81.31 286 ARG A N 1
ATOM 2202 C CA . ARG A 1 286 ? -8.465 -4.063 3.276 1.00 81.31 286 ARG A CA 1
ATOM 2203 C C . ARG A 1 286 ? -9.855 -4.675 3.351 1.00 81.31 286 ARG A C 1
ATOM 2205 O O . ARG A 1 286 ? -10.494 -4.591 4.393 1.00 81.31 286 ARG A O 1
ATOM 2212 N N . ASP A 1 287 ? -10.311 -5.315 2.288 1.00 80.31 287 ASP A N 1
ATOM 2213 C CA . ASP A 1 287 ? -11.616 -5.956 2.250 1.00 80.31 287 ASP A CA 1
ATOM 2214 C C . ASP A 1 287 ? -11.709 -7.170 3.180 1.00 80.31 287 ASP A C 1
ATOM 2216 O O . ASP A 1 287 ? -12.708 -7.340 3.879 1.00 80.31 287 ASP A O 1
ATOM 2220 N N . VAL A 1 288 ? -10.676 -8.013 3.257 1.00 80.12 288 VAL A N 1
ATOM 2221 C CA . VAL A 1 288 ? -10.705 -9.177 4.162 1.00 80.12 288 VAL A CA 1
ATOM 2222 C C . VAL A 1 288 ? -10.519 -8.763 5.621 1.00 80.12 288 VAL A C 1
ATOM 2224 O O . VAL A 1 288 ? -11.233 -9.266 6.496 1.00 80.12 288 VAL A O 1
ATOM 2227 N N . MET A 1 289 ? -9.578 -7.850 5.879 1.00 75.50 289 MET A N 1
ATOM 2228 C CA . MET A 1 289 ? -9.183 -7.426 7.226 1.00 75.50 289 MET A CA 1
ATOM 2229 C C . MET A 1 289 ? -10.110 -6.352 7.813 1.00 75.50 289 MET A C 1
ATOM 2231 O O . MET A 1 289 ? -10.300 -6.300 9.024 1.00 75.50 289 MET A O 1
ATOM 2235 N N . GLY A 1 290 ? -10.696 -5.505 6.965 1.00 58.72 290 GLY A N 1
ATOM 2236 C CA . GLY A 1 290 ? -11.549 -4.378 7.350 1.00 58.72 290 GLY A CA 1
ATOM 2237 C C . GLY A 1 290 ? -13.053 -4.664 7.321 1.00 58.72 290 GLY A C 1
ATOM 2238 O O . GLY A 1 290 ? -13.815 -3.934 7.957 1.00 58.72 290 GLY A O 1
ATOM 2239 N N . ARG A 1 291 ? -13.527 -5.719 6.638 1.00 44.03 291 ARG A N 1
ATOM 2240 C CA . ARG A 1 291 ? -14.966 -6.043 6.634 1.00 44.03 291 ARG A CA 1
ATOM 2241 C C . ARG A 1 291 ? -15.389 -6.757 7.916 1.00 44.03 291 ARG A C 1
ATOM 2243 O O . ARG A 1 291 ? -15.120 -7.948 8.091 1.00 44.03 291 ARG A O 1
ATOM 2250 N N . LYS A 1 292 ? -16.226 -6.081 8.713 1.00 44.78 292 LYS A N 1
ATOM 2251 C CA . LYS A 1 292 ? -17.387 -6.746 9.326 1.00 44.78 292 LYS A CA 1
ATOM 2252 C C . LYS A 1 292 ? -18.238 -7.300 8.169 1.00 44.78 292 LYS A C 1
ATOM 2254 O O . LYS A 1 292 ? -18.531 -6.578 7.219 1.00 44.78 292 LYS A O 1
ATOM 2259 N N . ILE A 1 293 ? -18.519 -8.601 8.203 1.00 36.25 293 ILE A N 1
ATOM 2260 C CA . ILE A 1 293 ? -19.150 -9.408 7.140 1.00 36.25 293 ILE A CA 1
ATOM 2261 C C . ILE A 1 293 ? -20.265 -8.627 6.414 1.00 36.25 293 ILE A C 1
ATOM 2263 O O . ILE A 1 293 ? -21.200 -8.152 7.052 1.00 36.25 293 ILE A O 1
ATOM 2267 N N . THR A 1 294 ? -20.180 -8.496 5.083 1.00 34.78 294 THR A N 1
ATOM 2268 C CA . THR A 1 294 ? -21.203 -7.829 4.250 1.00 34.78 294 THR A CA 1
ATOM 2269 C C . THR A 1 294 ? -21.882 -8.836 3.312 1.00 34.78 294 THR A C 1
ATOM 2271 O O . THR A 1 294 ? -21.266 -9.790 2.846 1.00 34.78 294 THR A O 1
ATOM 2274 N N . ALA A 1 295 ? -23.168 -8.600 3.027 1.00 38.50 295 ALA A N 1
ATOM 2275 C CA . ALA A 1 295 ? -24.152 -9.466 2.357 1.00 38.50 295 ALA A CA 1
ATOM 2276 C C . ALA A 1 295 ? -23.796 -10.069 0.983 1.00 38.50 295 ALA A C 1
ATOM 2278 O O . ALA A 1 295 ? -24.567 -10.865 0.439 1.00 38.50 295 ALA A O 1
ATOM 2279 N N . THR A 1 296 ? -22.674 -9.680 0.393 1.00 33.59 296 THR A N 1
ATOM 2280 C CA . THR A 1 296 ? -22.259 -10.113 -0.944 1.00 33.59 296 THR A CA 1
ATOM 2281 C C . THR A 1 296 ? -21.667 -11.524 -0.920 1.00 33.59 296 THR A C 1
ATOM 2283 O O . THR A 1 296 ? -21.925 -12.302 -1.837 1.00 33.59 296 THR A O 1
ATOM 2286 N N . ASP A 1 297 ? -20.998 -11.900 0.176 1.00 36.34 297 ASP A N 1
ATOM 2287 C CA . ASP A 1 297 ? -20.279 -13.179 0.298 1.00 36.34 297 ASP A CA 1
ATOM 2288 C C . ASP A 1 297 ? -21.236 -14.383 0.471 1.00 36.34 297 ASP A C 1
ATOM 2290 O O . ASP A 1 297 ? -20.919 -15.510 0.098 1.00 36.34 297 ASP A O 1
ATOM 2294 N N . ILE A 1 298 ? -22.467 -14.151 0.947 1.00 43.31 298 ILE A N 1
ATOM 2295 C CA . ILE A 1 298 ? -23.456 -15.215 1.221 1.00 43.31 298 ILE A CA 1
ATOM 2296 C C . ILE A 1 298 ? -24.267 -15.603 -0.032 1.00 43.31 298 ILE A C 1
ATOM 2298 O O . ILE A 1 298 ? -24.777 -16.723 -0.129 1.00 43.31 298 ILE A O 1
ATOM 2302 N N . LYS A 1 299 ? -24.360 -14.727 -1.045 1.00 36.50 299 LYS A N 1
ATOM 2303 C CA . LYS A 1 299 ? -25.104 -15.030 -2.284 1.00 36.50 299 LYS A CA 1
ATOM 2304 C C . LYS A 1 299 ? -24.458 -16.143 -3.112 1.00 36.50 299 LYS A C 1
ATOM 2306 O O . LYS A 1 299 ? -25.187 -16.961 -3.670 1.00 36.50 299 LYS A O 1
ATOM 2311 N N . VAL A 1 300 ? -23.125 -16.217 -3.136 1.00 40.06 300 VAL A N 1
ATOM 2312 C CA . VAL A 1 300 ? -22.380 -17.221 -3.918 1.00 40.06 300 VAL A CA 1
ATOM 2313 C C . VAL A 1 300 ? -22.590 -18.634 -3.358 1.00 40.06 300 VAL A C 1
ATOM 2315 O O . VAL A 1 300 ? -22.638 -19.604 -4.109 1.00 40.06 300 VAL A O 1
ATOM 2318 N N . GLN A 1 301 ? -22.818 -18.760 -2.047 1.00 38.88 301 GLN A N 1
ATOM 2319 C CA . GLN A 1 301 ? -22.993 -20.062 -1.402 1.00 38.88 301 GLN A CA 1
ATOM 2320 C C . GLN A 1 301 ? -24.457 -20.527 -1.373 1.00 38.88 301 GLN A C 1
ATOM 2322 O O . GLN A 1 301 ? -24.726 -21.726 -1.470 1.00 38.88 301 GLN A O 1
ATOM 2327 N N . LYS A 1 302 ? -25.424 -19.595 -1.332 1.00 36.16 302 LYS A N 1
ATOM 2328 C CA . LYS A 1 302 ? -26.857 -19.937 -1.332 1.00 36.16 302 LYS A CA 1
ATOM 2329 C C . LYS A 1 302 ? -27.368 -20.411 -2.694 1.00 36.16 302 LYS A C 1
ATOM 2331 O O . LYS A 1 302 ? -28.251 -21.262 -2.743 1.00 36.16 302 LYS A O 1
ATOM 2336 N N . GLN A 1 303 ? -26.778 -19.937 -3.793 1.00 36.22 303 GLN A N 1
ATOM 2337 C CA . GLN A 1 303 ? -27.180 -20.349 -5.142 1.00 36.22 303 GLN A CA 1
ATOM 2338 C C . GLN A 1 303 ? -26.794 -21.805 -5.465 1.00 36.22 303 GLN A C 1
ATOM 2340 O O . GLN A 1 303 ? -27.434 -22.428 -6.307 1.00 36.22 303 GLN A O 1
ATOM 2345 N N . LYS A 1 304 ? -25.808 -22.376 -4.752 1.00 34.47 304 LYS A N 1
ATOM 2346 C CA . LYS A 1 304 ? -25.406 -23.785 -4.900 1.00 34.47 304 LYS A CA 1
ATOM 2347 C C . LYS A 1 304 ? -26.233 -24.751 -4.035 1.00 34.47 304 LYS A C 1
ATOM 2349 O O . LYS A 1 304 ? -26.379 -25.901 -4.421 1.00 34.47 304 LYS A O 1
ATOM 2354 N N . ARG A 1 305 ? -26.805 -24.284 -2.911 1.00 36.38 305 ARG A N 1
ATOM 2355 C CA . ARG A 1 305 ? -27.684 -25.082 -2.023 1.00 36.38 305 ARG A CA 1
ATOM 2356 C C . ARG A 1 305 ? -29.171 -25.002 -2.383 1.00 36.38 305 ARG A C 1
ATOM 2358 O O . ARG A 1 305 ? -29.882 -25.980 -2.240 1.00 36.38 305 ARG A O 1
ATOM 2365 N N . SER A 1 306 ? -29.645 -23.882 -2.933 1.00 34.16 306 SER A N 1
ATOM 2366 C CA . SER A 1 306 ? -31.074 -23.682 -3.245 1.00 34.16 306 SER A CA 1
ATOM 2367 C C . SER A 1 306 ? -31.620 -24.542 -4.399 1.00 34.16 306 SER A C 1
ATOM 2369 O O . SER A 1 306 ? -32.784 -24.385 -4.756 1.00 34.16 306 SER A O 1
ATOM 2371 N N . ARG A 1 307 ? -30.804 -25.408 -5.015 1.00 35.25 307 ARG A N 1
ATOM 2372 C CA . ARG A 1 307 ? -31.251 -26.342 -6.058 1.00 35.25 307 ARG A CA 1
ATOM 2373 C C . ARG A 1 307 ? -31.599 -27.740 -5.535 1.00 35.25 307 ARG A C 1
ATOM 2375 O O . ARG A 1 307 ? -32.167 -28.487 -6.318 1.00 35.25 307 ARG A O 1
ATOM 2382 N N . SER A 1 308 ? -31.282 -28.094 -4.283 1.00 34.44 308 SER A N 1
ATOM 2383 C CA . SER A 1 308 ? -31.554 -29.450 -3.768 1.00 34.44 308 SER A CA 1
ATOM 2384 C C . SER A 1 308 ? -32.820 -29.578 -2.918 1.00 34.44 308 SER A C 1
ATOM 2386 O O . SER A 1 308 ? -33.397 -30.655 -2.911 1.00 34.44 308 SER A O 1
ATOM 2388 N N . ASP A 1 309 ? -33.302 -28.511 -2.272 1.00 31.86 309 ASP A N 1
ATOM 2389 C CA . ASP A 1 309 ? -34.315 -28.653 -1.208 1.00 31.86 309 ASP A CA 1
ATOM 2390 C C . ASP A 1 309 ? -35.577 -27.821 -1.495 1.00 31.86 309 ASP A C 1
ATOM 2392 O O . ASP A 1 309 ? -35.970 -26.951 -0.720 1.00 31.86 309 ASP A O 1
ATOM 2396 N N . ALA A 1 310 ? -36.197 -28.047 -2.654 1.00 31.19 310 ALA A N 1
ATOM 2397 C CA . ALA A 1 310 ? -37.527 -27.523 -2.960 1.00 31.19 310 ALA A CA 1
ATOM 2398 C C . ALA A 1 310 ? -38.550 -28.663 -2.882 1.00 31.19 310 ALA A C 1
ATOM 2400 O O . ALA A 1 310 ? -38.943 -29.218 -3.905 1.00 31.19 310 ALA A O 1
ATOM 2401 N N . ALA A 1 311 ? -38.960 -29.007 -1.662 1.00 28.83 311 ALA A N 1
ATOM 2402 C CA . ALA A 1 311 ? -40.132 -29.832 -1.406 1.00 28.83 311 ALA A CA 1
ATOM 2403 C C . ALA A 1 311 ? -40.899 -29.275 -0.193 1.00 28.83 311 ALA A C 1
ATOM 2405 O O . ALA A 1 311 ? -40.344 -29.156 0.893 1.00 28.83 311 ALA A O 1
ATOM 2406 N N . GLU A 1 312 ? -42.161 -28.935 -0.469 1.00 28.44 312 GLU A N 1
ATOM 2407 C CA . GLU A 1 312 ? -43.323 -28.849 0.431 1.00 28.44 312 GLU A CA 1
ATOM 2408 C C . GLU A 1 312 ? -43.408 -27.711 1.474 1.00 28.44 312 GLU A C 1
ATOM 2410 O O . GLU A 1 312 ? -42.665 -27.621 2.446 1.00 28.44 312 GLU A O 1
ATOM 2415 N N . LEU A 1 313 ? -44.419 -26.856 1.274 1.00 26.67 313 LEU A N 1
ATOM 2416 C CA . LEU A 1 313 ? -45.000 -25.933 2.252 1.00 26.67 313 LEU A CA 1
ATOM 2417 C C . LEU A 1 313 ? -46.417 -26.435 2.577 1.00 26.67 313 LEU A C 1
ATOM 2419 O O . LEU A 1 313 ? -47.177 -26.643 1.630 1.00 26.67 313 LEU A O 1
ATOM 2423 N N . PRO A 1 314 ? -46.803 -26.584 3.856 1.00 29.44 314 PRO A N 1
ATOM 2424 C CA . PRO A 1 314 ? -48.202 -26.721 4.240 1.00 29.44 314 PRO A CA 1
ATOM 2425 C C . PRO A 1 314 ? -48.861 -25.360 4.500 1.00 29.44 314 PRO A C 1
ATOM 2427 O O . PRO A 1 314 ? -48.251 -24.447 5.062 1.00 29.44 314 PRO A O 1
ATOM 2430 N N . ASP A 1 315 ? -50.122 -25.289 4.086 1.00 30.67 315 ASP A N 1
ATOM 2431 C CA . ASP A 1 315 ? -51.079 -24.196 4.233 1.00 30.67 315 ASP A CA 1
ATOM 2432 C C . ASP A 1 315 ? -51.561 -23.949 5.681 1.00 30.67 315 ASP A C 1
ATOM 2434 O O . ASP A 1 315 ? -51.501 -24.819 6.545 1.00 30.67 315 ASP A O 1
ATOM 2438 N N . GLU A 1 316 ? -52.118 -22.742 5.858 1.00 35.31 316 GLU A N 1
ATOM 2439 C CA . GLU A 1 316 ? -53.085 -22.290 6.878 1.00 35.31 316 GLU A CA 1
ATOM 2440 C C . GLU A 1 316 ? -52.690 -22.235 8.367 1.00 35.31 316 GLU A C 1
ATOM 2442 O O . GLU A 1 316 ? -52.702 -23.235 9.078 1.00 35.31 316 GLU A O 1
ATOM 2447 N N . ILE A 1 317 ? -52.577 -21.005 8.905 1.00 31.78 317 ILE A N 1
ATOM 2448 C CA . ILE A 1 317 ? -52.977 -20.696 10.294 1.00 31.78 317 ILE A CA 1
ATOM 2449 C C . ILE A 1 317 ? -53.742 -19.357 10.363 1.00 31.78 317 ILE A C 1
ATOM 2451 O O . ILE A 1 317 ? -53.166 -18.274 10.303 1.00 31.78 317 ILE A O 1
ATOM 2455 N N . ASN A 1 318 ? -55.063 -19.501 10.512 1.00 29.78 318 ASN A N 1
ATOM 2456 C CA . ASN A 1 318 ? -56.016 -18.756 11.347 1.00 29.78 318 ASN A CA 1
ATOM 2457 C C . ASN A 1 318 ? -55.795 -17.258 11.656 1.00 29.78 318 ASN A C 1
ATOM 2459 O O . ASN A 1 318 ? -55.072 -16.868 12.576 1.00 29.78 318 ASN A O 1
ATOM 2463 N N . GLU A 1 319 ? -56.641 -16.435 11.033 1.00 33.78 319 GLU A N 1
ATOM 2464 C CA . GLU A 1 319 ? -57.158 -15.195 11.612 1.00 33.78 319 GLU A CA 1
ATOM 2465 C C . GLU A 1 319 ? -58.151 -15.512 12.745 1.00 33.78 319 GLU A C 1
ATOM 2467 O O . GLU A 1 319 ? -59.236 -16.025 12.479 1.00 33.78 319 GLU A O 1
ATOM 2472 N N . LYS A 1 320 ? -57.819 -15.160 13.996 1.00 31.88 320 LYS A N 1
ATOM 2473 C CA . LYS A 1 320 ? -58.741 -14.557 14.990 1.00 31.88 320 LYS A CA 1
ATOM 2474 C C . LYS A 1 320 ? -58.094 -14.422 16.369 1.00 31.88 320 LYS A C 1
ATOM 2476 O O . LYS A 1 320 ? -57.693 -15.417 16.963 1.00 31.88 320 LYS A O 1
ATOM 2481 N N . SER A 1 321 ? -58.108 -13.173 16.857 1.00 31.09 321 SER A N 1
ATOM 2482 C CA . SER A 1 321 ? -57.934 -12.636 18.232 1.00 31.09 321 SER A CA 1
ATOM 2483 C C . SER A 1 321 ? -56.956 -11.452 18.162 1.00 31.09 321 SER A C 1
ATOM 2485 O O . SER A 1 321 ? -55.817 -11.640 17.768 1.00 31.09 321 SER A O 1
ATOM 2487 N N . GLY A 1 322 ? -57.244 -10.188 18.470 1.00 28.25 322 GLY A N 1
ATOM 2488 C CA . GLY A 1 322 ? -58.388 -9.468 19.018 1.00 28.25 322 GLY A CA 1
ATOM 2489 C C . GLY A 1 322 ? -57.901 -8.032 19.330 1.00 28.25 322 GLY A C 1
ATOM 2490 O O . GLY A 1 322 ? -56.739 -7.840 19.681 1.00 28.25 322 GLY A O 1
ATOM 2491 N N . GLY A 1 323 ? -58.764 -7.018 19.185 1.00 30.34 323 GLY A N 1
ATOM 2492 C CA . GLY A 1 323 ? -58.587 -5.708 19.841 1.00 30.34 323 GLY A CA 1
ATOM 2493 C C . GLY A 1 323 ? -57.986 -4.539 19.037 1.00 30.34 323 GLY A C 1
ATOM 2494 O O . GLY A 1 323 ? -56.798 -4.244 19.140 1.00 30.34 323 GLY A O 1
ATOM 2495 N N . SER A 1 324 ? -58.876 -3.806 18.355 1.00 36.56 324 SER A N 1
ATOM 2496 C CA . SER A 1 324 ? -58.819 -2.375 17.983 1.00 36.56 324 SER A CA 1
ATOM 2497 C C . SER A 1 324 ? -57.611 -1.867 17.175 1.00 36.56 324 SER A C 1
ATOM 2499 O O . SER A 1 324 ? -56.625 -1.371 17.714 1.00 36.56 324 SER A O 1
ATOM 2501 N N . GLY A 1 325 ? -57.726 -1.942 15.844 1.00 42.38 325 GLY A N 1
ATOM 2502 C CA . GLY A 1 325 ? -56.816 -1.304 14.880 1.00 42.38 325 GLY A CA 1
ATOM 2503 C C . GLY A 1 325 ? -57.477 -0.219 14.021 1.00 42.38 325 GLY A C 1
ATOM 2504 O O . GLY A 1 325 ? -56.911 0.160 13.002 1.00 42.38 325 GLY A O 1
ATOM 2505 N N . ALA A 1 326 ? -58.678 0.252 14.382 1.00 50.94 326 ALA A N 1
ATOM 2506 C CA . ALA A 1 326 ? -59.462 1.134 13.513 1.00 50.94 326 ALA A CA 1
ATOM 2507 C C . ALA A 1 326 ? -58.965 2.592 13.486 1.00 50.94 326 ALA A C 1
ATOM 2509 O O . ALA A 1 326 ? -59.243 3.292 12.520 1.00 50.94 326 ALA A O 1
ATOM 2510 N N . ASP A 1 327 ? -58.200 3.032 14.494 1.00 67.44 327 ASP A N 1
ATOM 2511 C CA . ASP A 1 327 ? -57.779 4.441 14.618 1.00 67.44 327 ASP A CA 1
ATOM 2512 C C . ASP A 1 327 ? -56.252 4.635 14.762 1.00 67.44 327 ASP A C 1
ATOM 2514 O O . ASP A 1 327 ? -55.746 5.733 15.003 1.00 67.44 327 ASP A O 1
ATOM 2518 N N . SER A 1 328 ? -55.476 3.554 14.605 1.00 78.94 328 SER A N 1
ATOM 2519 C CA . SER A 1 328 ? -54.009 3.603 14.622 1.00 78.94 328 SER A CA 1
ATOM 2520 C C . SER A 1 328 ? -53.450 3.799 13.212 1.00 78.94 328 SER A C 1
ATOM 2522 O O . SER A 1 328 ? -53.657 2.952 12.341 1.00 78.94 328 SER A O 1
ATOM 2524 N N . ILE A 1 329 ? -52.681 4.870 12.993 1.00 91.88 329 ILE A N 1
ATOM 2525 C CA . ILE A 1 329 ? -51.966 5.102 11.733 1.00 91.88 329 ILE A CA 1
ATOM 2526 C C . ILE A 1 329 ? -50.810 4.109 11.550 1.00 91.88 329 ILE A C 1
ATOM 2528 O O . ILE A 1 329 ? -50.563 3.681 10.427 1.00 91.88 329 ILE A O 1
ATOM 2532 N N . LEU A 1 330 ? -50.147 3.697 12.637 1.00 93.38 330 LEU A N 1
ATOM 2533 C CA . LEU A 1 330 ? -49.131 2.642 12.654 1.00 93.38 330 LEU A CA 1
ATOM 2534 C C . LEU A 1 330 ? -49.490 1.609 13.726 1.00 93.38 330 LEU A C 1
ATOM 2536 O O . LEU A 1 330 ? -49.740 1.975 14.872 1.00 93.38 330 LEU A O 1
ATOM 2540 N N . SER A 1 331 ? -49.468 0.326 13.373 1.00 94.00 331 SER A N 1
ATOM 2541 C CA . SER A 1 331 ? -49.650 -0.784 14.310 1.00 94.00 331 SER A CA 1
ATOM 2542 C C . SER A 1 331 ? -48.562 -1.834 14.110 1.00 94.00 331 SER A C 1
ATOM 2544 O O . SER A 1 331 ? -48.321 -2.285 12.994 1.00 94.00 331 SER A O 1
ATOM 2546 N N . ILE A 1 332 ? -47.903 -2.214 15.197 1.00 94.19 332 ILE A N 1
ATOM 2547 C CA . ILE A 1 332 ? -46.908 -3.278 15.283 1.00 94.19 332 ILE A CA 1
ATOM 2548 C C . ILE A 1 332 ? -47.479 -4.326 16.233 1.00 94.19 332 ILE A C 1
ATOM 2550 O O . ILE A 1 332 ? -47.845 -3.996 17.363 1.00 94.19 332 ILE A O 1
ATOM 2554 N N . ARG A 1 333 ? -47.570 -5.576 15.787 1.00 92.19 333 ARG A N 1
ATOM 2555 C CA . ARG A 1 333 ? -48.048 -6.695 16.607 1.00 92.19 333 ARG A CA 1
ATOM 2556 C C . ARG A 1 333 ? -47.067 -7.852 16.522 1.00 92.19 333 ARG A C 1
ATOM 2558 O O . ARG A 1 333 ? -46.764 -8.287 15.413 1.00 92.19 333 ARG A O 1
ATOM 2565 N N . GLY A 1 334 ? -46.585 -8.317 17.673 1.00 88.94 334 GLY A N 1
ATOM 2566 C CA . GLY A 1 334 ? -45.699 -9.476 17.793 1.00 88.94 334 GLY A CA 1
ATOM 2567 C C . GLY A 1 334 ? -44.407 -9.387 16.985 1.00 88.94 334 GLY A C 1
ATOM 2568 O O . GLY A 1 334 ? -43.943 -10.406 16.487 1.00 88.94 334 GLY A O 1
ATOM 2569 N N . LEU A 1 335 ? -43.858 -8.184 16.782 1.00 91.81 335 LEU A N 1
ATOM 2570 C CA . LEU A 1 335 ? -42.695 -7.999 15.916 1.00 91.81 335 LEU A CA 1
ATOM 2571 C C . LEU A 1 335 ? -41.464 -8.672 16.523 1.00 91.81 335 LEU A C 1
ATOM 2573 O O . LEU A 1 335 ? -40.988 -8.270 17.586 1.00 91.81 335 LEU A O 1
ATOM 2577 N N . GLU A 1 336 ? -40.931 -9.633 15.777 1.00 91.81 336 GLU A N 1
ATOM 2578 C CA . GLU A 1 336 ? -39.727 -10.376 16.114 1.00 91.81 336 GLU A CA 1
ATOM 2579 C C . GLU A 1 336 ? -38.673 -10.175 15.022 1.00 91.81 336 GLU A C 1
ATOM 2581 O O . GLU A 1 336 ? -38.941 -10.344 13.828 1.00 91.81 336 GLU A O 1
ATOM 2586 N N . VAL A 1 337 ? -37.460 -9.795 15.424 1.00 88.81 337 VAL A N 1
ATOM 2587 C CA . VAL A 1 337 ? -36.326 -9.642 14.509 1.00 88.81 337 VAL A CA 1
ATOM 2588 C C . VAL A 1 337 ? -35.191 -10.513 14.984 1.00 88.81 337 VAL A C 1
ATOM 2590 O O . VAL A 1 337 ? -34.643 -10.297 16.064 1.00 88.81 337 VAL A O 1
ATOM 2593 N N . LYS A 1 338 ? -34.793 -11.443 14.124 1.00 87.06 338 LYS A N 1
ATOM 2594 C CA . LYS A 1 338 ? -33.699 -12.368 14.374 1.00 87.06 338 LYS A CA 1
ATOM 2595 C C . LYS A 1 338 ? -32.553 -12.130 13.412 1.00 87.06 338 LYS A C 1
ATOM 2597 O O . LYS A 1 338 ? -32.747 -11.800 12.239 1.00 87.06 338 LYS A O 1
ATOM 2602 N N . PHE A 1 339 ? -31.343 -12.297 13.917 1.00 81.38 339 PHE A N 1
ATOM 2603 C CA . PHE A 1 339 ? -30.122 -12.307 13.131 1.00 81.38 339 PHE A CA 1
ATOM 2604 C C . PHE A 1 339 ? -29.567 -13.720 13.128 1.00 81.38 339 PHE A C 1
ATOM 2606 O O . PHE A 1 339 ? -29.477 -14.325 14.192 1.00 81.38 339 PHE A O 1
ATOM 2613 N N . PRO A 1 340 ? -29.159 -14.257 11.971 1.00 68.38 340 PRO A N 1
ATOM 2614 C CA . PRO A 1 340 ? -28.409 -15.495 11.976 1.00 68.38 340 PRO A CA 1
ATOM 2615 C C . PRO A 1 340 ? -27.106 -15.262 12.742 1.00 68.38 340 PRO A C 1
ATOM 2617 O O . PRO A 1 340 ? -26.307 -14.381 12.413 1.00 68.38 340 PRO A O 1
ATOM 2620 N N . SER A 1 341 ? -26.948 -16.056 13.783 1.00 48.84 341 SER A N 1
ATOM 2621 C CA . SER A 1 341 ? -25.744 -16.257 14.561 1.00 48.84 341 SER A CA 1
ATOM 2622 C C . SER A 1 341 ? -25.117 -17.591 14.149 1.00 48.84 341 SER A C 1
ATOM 2624 O O . SER A 1 341 ? -25.705 -18.397 13.428 1.00 48.84 341 SER A O 1
ATOM 2626 N N . ILE A 1 342 ? -23.891 -17.824 14.596 1.00 40.41 342 ILE A N 1
ATOM 2627 C CA . ILE A 1 342 ? -23.159 -19.070 14.343 1.00 40.41 342 ILE A CA 1
ATOM 2628 C C . ILE A 1 342 ? -23.809 -20.242 15.112 1.00 40.41 342 ILE A C 1
ATOM 2630 O O . ILE A 1 342 ? -23.784 -21.367 14.628 1.00 40.41 342 ILE A O 1
ATOM 2634 N N . SER A 1 343 ? -24.473 -19.953 16.240 1.00 36.12 343 SER A N 1
ATOM 2635 C CA . SER A 1 343 ? -25.187 -20.893 17.122 1.00 36.12 343 SER A CA 1
ATOM 2636 C C . SER A 1 343 ? -26.696 -21.031 16.841 1.00 36.12 343 SER A C 1
ATOM 2638 O O . SER A 1 343 ? -27.415 -21.649 17.620 1.00 36.12 343 SER A O 1
ATOM 2640 N N . GLY A 1 344 ? -27.204 -20.454 15.744 1.00 62.72 344 GLY A N 1
ATOM 2641 C CA . GLY A 1 344 ? -28.636 -20.445 15.415 1.00 62.72 344 GLY A CA 1
ATOM 2642 C C . GLY A 1 344 ? -29.150 -19.042 15.112 1.00 62.72 344 GLY A C 1
ATOM 2643 O O . GLY A 1 344 ? -28.415 -18.200 14.609 1.00 62.72 344 GLY A O 1
ATOM 2644 N N . GLU A 1 345 ? -30.417 -18.755 15.388 1.00 70.81 345 GLU A N 1
ATOM 2645 C CA . GLU A 1 345 ? -30.962 -17.404 15.230 1.00 70.81 345 GLU A CA 1
ATOM 2646 C C . GLU A 1 345 ? -30.920 -16.649 16.565 1.00 70.81 345 GLU A C 1
ATOM 2648 O O . GLU A 1 345 ? -31.468 -17.102 17.563 1.00 70.81 345 GLU A O 1
ATOM 2653 N N . PHE A 1 346 ? -30.268 -15.486 16.587 1.00 75.88 346 PHE A N 1
ATOM 2654 C CA . PHE A 1 346 ? -30.234 -14.589 17.738 1.00 75.88 346 PHE A CA 1
ATOM 2655 C C . PHE A 1 346 ? -31.368 -13.566 17.645 1.00 75.88 346 PHE A C 1
ATOM 2657 O O . PHE A 1 346 ? -31.415 -12.767 16.703 1.00 75.88 346 PHE A O 1
ATOM 2664 N N . THR A 1 347 ? -32.271 -13.573 18.624 1.00 82.94 347 THR A N 1
ATOM 2665 C CA . THR A 1 347 ? -33.400 -12.639 18.698 1.00 82.94 347 THR A CA 1
ATOM 2666 C C . THR A 1 347 ? -32.940 -11.276 19.209 1.00 82.94 347 THR A C 1
ATOM 2668 O O . THR A 1 347 ? -32.501 -11.136 20.345 1.00 82.94 347 THR A O 1
ATOM 2671 N N . VAL A 1 348 ? -33.046 -10.255 18.358 1.00 84.69 348 VAL A N 1
ATOM 2672 C CA . VAL A 1 348 ? -32.710 -8.856 18.678 1.00 84.69 348 VAL A CA 1
ATOM 2673 C C . VAL A 1 348 ? -33.940 -8.067 19.111 1.00 84.69 348 VAL A C 1
ATOM 2675 O O . VAL A 1 348 ? -33.835 -7.177 19.950 1.00 84.69 348 VAL A O 1
ATOM 2678 N N . LEU A 1 349 ? -35.098 -8.370 18.526 1.00 88.25 349 LEU A N 1
ATOM 2679 C CA . LEU A 1 349 ? -36.392 -7.876 18.985 1.00 88.25 349 LEU A CA 1
ATOM 2680 C C . LEU A 1 349 ? -37.280 -9.076 19.239 1.00 88.25 349 LEU A C 1
ATOM 2682 O O . LEU A 1 349 ? -37.399 -9.918 18.351 1.00 88.25 349 LEU A O 1
ATOM 2686 N N . ASP A 1 350 ? -37.907 -9.110 20.405 1.00 88.12 350 ASP A N 1
ATOM 2687 C CA . ASP A 1 350 ? -38.840 -10.156 20.790 1.00 88.12 350 ASP A CA 1
ATOM 2688 C C . ASP A 1 350 ? -40.202 -9.535 21.121 1.00 88.12 350 ASP A C 1
ATOM 2690 O O . ASP A 1 350 ? -40.285 -8.582 21.898 1.00 88.12 350 ASP A O 1
ATOM 2694 N N . ASN A 1 351 ? -41.251 -10.048 20.477 1.00 89.00 351 ASN A N 1
ATOM 2695 C CA . ASN A 1 351 ? -42.660 -9.725 20.712 1.00 89.00 351 ASN A CA 1
ATOM 2696 C C . ASN A 1 351 ? -42.989 -8.226 20.924 1.00 89.00 351 ASN A C 1
ATOM 2698 O O . ASN A 1 351 ? -43.701 -7.840 21.859 1.00 89.00 351 ASN A O 1
ATOM 2702 N N . ILE A 1 352 ? -42.502 -7.350 20.039 1.00 89.06 352 ILE A N 1
ATOM 2703 C CA . ILE A 1 352 ? -42.778 -5.912 20.152 1.00 89.06 352 ILE A CA 1
ATOM 2704 C C . ILE A 1 352 ? -44.208 -5.604 19.693 1.00 89.06 352 ILE A C 1
ATOM 2706 O O . ILE A 1 352 ? -44.603 -5.914 18.566 1.00 89.06 352 ILE A O 1
ATOM 2710 N N . ASN A 1 353 ? -44.971 -4.940 20.563 1.00 90.50 353 ASN A N 1
ATOM 2711 C CA . ASN A 1 353 ? -46.342 -4.505 20.312 1.00 90.50 353 ASN A CA 1
ATOM 2712 C C . ASN A 1 353 ? -46.452 -2.989 20.499 1.00 90.50 353 ASN A C 1
ATOM 2714 O O . ASN A 1 353 ? -46.099 -2.462 21.550 1.00 90.50 353 ASN A O 1
ATOM 2718 N N . LEU A 1 354 ? -46.935 -2.285 19.475 1.00 91.50 354 LEU A N 1
ATOM 2719 C CA . LEU A 1 354 ? -47.006 -0.827 19.466 1.00 91.50 354 LEU A CA 1
ATOM 2720 C C . LEU A 1 354 ? -48.170 -0.327 18.609 1.00 91.50 354 LEU A C 1
ATOM 2722 O O . LEU A 1 354 ? -48.441 -0.874 17.545 1.00 91.50 354 LEU A O 1
ATOM 2726 N N . GLY A 1 355 ? -48.821 0.751 19.032 1.00 91.50 355 GLY A N 1
ATOM 2727 C CA . GLY A 1 355 ? -49.791 1.484 18.223 1.00 91.50 355 GLY A CA 1
ATOM 2728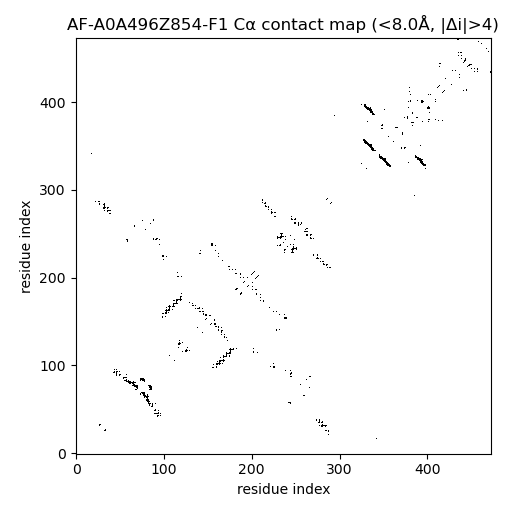 C C . GLY A 1 355 ? -49.506 2.979 18.285 1.00 91.50 355 GLY A C 1
ATOM 2729 O O . GLY A 1 355 ? -49.143 3.486 19.340 1.00 91.50 355 GLY A O 1
ATOM 2730 N N . ILE A 1 356 ? -49.661 3.670 17.159 1.00 93.00 356 ILE A N 1
ATOM 2731 C CA . ILE A 1 356 ? -49.614 5.133 17.081 1.00 93.00 356 ILE A CA 1
ATOM 2732 C C . ILE A 1 356 ? -50.903 5.586 16.405 1.00 93.00 356 ILE A C 1
ATOM 2734 O O . ILE A 1 356 ? -51.196 5.139 15.294 1.00 93.00 356 ILE A O 1
ATOM 2738 N N . ARG A 1 357 ? -51.680 6.448 17.058 1.00 91.31 357 ARG A N 1
ATOM 2739 C CA . ARG A 1 357 ? -52.881 7.084 16.499 1.00 91.31 357 ARG A CA 1
ATOM 2740 C C . ARG A 1 357 ? -52.536 8.308 15.667 1.00 91.31 357 ARG A C 1
ATOM 2742 O O . ARG A 1 357 ? -51.432 8.852 15.717 1.00 91.31 357 ARG A O 1
ATOM 2749 N N . LYS A 1 358 ? -53.498 8.770 14.874 1.00 89.44 358 LYS A N 1
ATOM 2750 C CA . LYS A 1 358 ? -53.334 10.010 14.115 1.00 89.44 358 LYS A CA 1
ATOM 2751 C C . LYS A 1 358 ? -53.145 11.194 15.076 1.00 89.44 358 LYS A C 1
ATOM 2753 O O . LYS A 1 358 ? -53.954 11.399 15.970 1.00 89.44 358 LYS A O 1
ATOM 2758 N N . GLY A 1 359 ? -52.077 11.969 14.880 1.00 87.94 359 GLY A N 1
ATOM 2759 C CA . GLY A 1 359 ? -51.731 13.113 15.738 1.00 87.94 359 GLY A CA 1
ATOM 2760 C C . GLY A 1 359 ? -50.995 12.751 17.033 1.00 87.94 359 GLY A C 1
ATOM 2761 O O . GLY A 1 359 ? -50.584 13.647 17.764 1.00 87.94 359 GLY A O 1
ATOM 2762 N N . GLU A 1 360 ? -50.781 11.465 17.309 1.00 90.06 360 GLU A N 1
ATOM 2763 C CA . GLU A 1 360 ? -50.040 11.008 18.481 1.00 90.06 360 GLU A CA 1
ATOM 2764 C C . GLU A 1 360 ? -48.530 11.037 18.222 1.00 90.06 360 GLU A C 1
ATOM 2766 O O . GLU A 1 360 ? -48.051 10.632 17.161 1.00 90.06 360 GLU A O 1
ATOM 2771 N N . THR A 1 361 ? -47.769 11.498 19.214 1.00 90.44 361 THR A N 1
ATOM 2772 C CA . THR A 1 361 ? -46.308 11.376 19.230 1.00 90.44 361 THR A CA 1
ATOM 2773 C C . THR A 1 361 ? -45.926 10.368 20.294 1.00 90.44 361 THR A C 1
ATOM 2775 O O . THR A 1 361 ? -46.280 10.523 21.459 1.00 90.44 361 THR A O 1
ATOM 2778 N N . LEU A 1 362 ? -45.185 9.342 19.892 1.00 89.88 362 LEU A N 1
ATOM 2779 C CA . LEU A 1 362 ? -44.728 8.282 20.774 1.00 89.88 362 LEU A CA 1
ATOM 2780 C C . LEU A 1 362 ? -43.204 8.341 20.916 1.00 89.88 362 LEU A C 1
ATOM 2782 O O . LEU A 1 362 ? -42.481 8.285 19.921 1.00 89.88 362 LEU A O 1
ATOM 2786 N N . GLY A 1 363 ? -42.722 8.392 22.158 1.00 88.69 363 GLY A N 1
ATOM 2787 C CA . GLY A 1 363 ? -41.308 8.225 22.490 1.00 88.69 363 GLY A CA 1
ATOM 2788 C C . GLY A 1 363 ? -40.995 6.784 22.894 1.00 88.69 363 GLY A C 1
ATOM 2789 O O . GLY A 1 363 ? -41.649 6.237 23.775 1.00 88.69 363 GLY A O 1
ATOM 2790 N N . LEU A 1 364 ? -39.975 6.179 22.280 1.00 86.44 364 LEU A N 1
ATOM 2791 C CA . LEU A 1 364 ? -39.458 4.863 22.667 1.00 86.44 364 LEU A CA 1
ATOM 2792 C C . LEU A 1 364 ? -38.131 5.036 23.421 1.00 86.44 364 LEU A C 1
ATOM 2794 O O . LEU A 1 364 ? -37.125 5.429 22.827 1.00 86.44 364 LEU A O 1
ATOM 2798 N N . ILE A 1 365 ? -38.131 4.750 24.723 1.00 84.94 365 ILE A N 1
ATOM 2799 C CA . ILE A 1 365 ? -37.007 5.002 25.639 1.00 84.94 365 ILE A CA 1
ATOM 2800 C C . ILE A 1 365 ? -36.439 3.668 26.138 1.00 84.94 365 ILE A C 1
ATOM 2802 O O . ILE A 1 365 ? -37.170 2.702 26.322 1.00 84.94 365 ILE A O 1
ATOM 2806 N N . GLY A 1 366 ? -35.123 3.604 26.335 1.00 84.31 366 GLY A N 1
ATOM 2807 C CA . GLY A 1 366 ? -34.422 2.444 26.891 1.00 84.31 366 GLY A CA 1
ATOM 2808 C C . GLY A 1 366 ? -32.907 2.630 26.823 1.00 84.31 366 GLY A C 1
ATOM 2809 O O . GLY A 1 366 ? -32.433 3.573 26.184 1.00 84.31 366 GLY A O 1
ATOM 2810 N N . GLU A 1 367 ? -32.141 1.714 27.403 1.00 81.25 367 GLU A N 1
ATOM 2811 C CA . GLU A 1 367 ? -30.669 1.740 27.399 1.00 81.25 367 GLU A CA 1
ATOM 2812 C C . GLU A 1 367 ? -30.063 1.555 25.997 1.00 81.25 367 GLU A C 1
ATOM 2814 O O . GLU A 1 367 ? -30.717 1.069 25.068 1.00 81.25 367 GLU A O 1
ATOM 2819 N N . SER A 1 368 ? -28.809 1.964 25.789 1.00 75.06 368 SER A N 1
ATOM 2820 C CA . SER A 1 368 ? -28.130 1.726 24.506 1.00 75.06 368 SER A CA 1
ATOM 2821 C C . SER A 1 368 ? -28.132 0.227 24.175 1.00 75.06 368 SER A C 1
ATOM 2823 O O . SER A 1 368 ? -27.810 -0.593 25.023 1.00 75.06 368 SER A O 1
ATOM 2825 N N . GLY A 1 369 ? -28.537 -0.144 22.956 1.00 75.50 369 GLY A N 1
ATOM 2826 C CA . GLY A 1 369 ? -28.661 -1.552 22.552 1.00 75.50 369 GLY A CA 1
ATOM 2827 C C . GLY A 1 369 ? -30.021 -2.213 22.818 1.00 75.50 369 GLY A C 1
ATOM 2828 O O . GLY A 1 369 ? -30.261 -3.288 22.285 1.00 75.50 369 GLY A O 1
ATOM 2829 N N . SER A 1 370 ? -30.966 -1.552 23.500 1.00 78.69 370 SER A N 1
ATOM 2830 C CA . SER A 1 370 ? -32.307 -2.095 23.815 1.00 78.69 370 SER A CA 1
ATOM 2831 C C . SER A 1 370 ? -33.257 -2.304 22.612 1.00 78.69 370 SER A C 1
ATOM 2833 O O . SER A 1 370 ? -34.469 -2.387 22.785 1.00 78.69 370 SER A O 1
ATOM 2835 N N . GLY A 1 371 ? -32.757 -2.266 21.374 1.00 85.50 371 GLY A N 1
ATOM 2836 C CA . GLY A 1 371 ? -33.567 -2.495 20.172 1.00 85.50 371 GLY A CA 1
ATOM 2837 C C . GLY A 1 371 ? -34.303 -1.278 19.590 1.00 85.50 371 GLY A C 1
ATOM 2838 O O . GLY A 1 371 ? -34.899 -1.401 18.528 1.00 85.50 371 GLY A O 1
ATOM 2839 N N . LYS A 1 372 ? -34.213 -0.074 20.176 1.00 89.25 372 LYS A N 1
ATOM 2840 C CA . LYS A 1 372 ? -34.925 1.135 19.679 1.00 89.25 372 LYS A CA 1
ATOM 2841 C C . LYS A 1 372 ? -34.752 1.394 18.176 1.00 89.25 372 LYS A C 1
ATOM 2843 O O . LYS A 1 372 ? -35.729 1.484 17.432 1.00 89.25 372 LYS A O 1
ATOM 2848 N N . SER A 1 373 ? -33.500 1.488 17.722 1.00 87.62 373 SER A N 1
ATOM 2849 C CA . SER A 1 373 ? -33.172 1.737 16.311 1.00 87.62 373 SER A CA 1
ATOM 2850 C C . SER A 1 373 ? -33.580 0.565 15.421 1.00 87.62 373 SER A C 1
ATOM 2852 O O . SER A 1 373 ? -34.052 0.771 14.306 1.00 87.62 373 SER A O 1
ATOM 2854 N N . MET A 1 374 ? -33.465 -0.661 15.939 1.00 89.81 374 MET A N 1
ATOM 2855 C CA . MET A 1 374 ? -33.897 -1.873 15.248 1.00 89.81 374 MET A CA 1
ATOM 2856 C C . MET A 1 374 ? -35.409 -1.889 15.020 1.00 89.81 374 MET A C 1
ATOM 2858 O O . MET A 1 374 ? -35.835 -2.227 13.919 1.00 89.81 374 MET A O 1
ATOM 2862 N N . THR A 1 375 ? -36.211 -1.454 15.996 1.00 91.00 375 THR A N 1
ATOM 2863 C CA . THR A 1 375 ? -37.669 -1.325 15.860 1.00 91.00 375 THR A CA 1
ATOM 2864 C C . THR A 1 375 ? -38.020 -0.317 14.770 1.00 91.00 375 THR A C 1
ATOM 2866 O O . THR A 1 375 ? -38.820 -0.614 13.883 1.00 91.00 375 THR A O 1
ATOM 2869 N N . ALA A 1 376 ? -37.364 0.848 14.762 1.00 91.06 376 ALA A N 1
ATOM 2870 C CA . ALA A 1 376 ? -37.573 1.859 13.724 1.00 91.06 376 ALA A CA 1
ATOM 2871 C C . ALA A 1 376 ? -37.176 1.352 12.321 1.00 91.06 376 ALA A C 1
ATOM 2873 O O . ALA A 1 376 ? -37.903 1.560 11.346 1.00 91.06 376 ALA A O 1
ATOM 2874 N N . TRP A 1 377 ? -36.054 0.635 12.201 1.00 90.69 377 TRP A N 1
ATOM 2875 C CA . TRP A 1 377 ? -35.637 0.025 10.936 1.00 90.69 377 TRP A CA 1
ATOM 2876 C C . TRP A 1 377 ? -36.576 -1.089 10.481 1.00 90.69 377 TRP A C 1
ATOM 2878 O O . TRP A 1 377 ? -36.861 -1.179 9.287 1.00 90.69 377 TRP A O 1
ATOM 2888 N N . ALA A 1 378 ? -37.088 -1.907 11.399 1.00 91.38 378 ALA A N 1
ATOM 2889 C CA . ALA A 1 378 ? -38.055 -2.954 11.096 1.00 91.38 378 ALA A CA 1
ATOM 2890 C C . ALA A 1 378 ? -39.358 -2.375 10.535 1.00 91.38 378 ALA A C 1
ATOM 2892 O O . ALA A 1 378 ? -39.815 -2.835 9.489 1.00 91.38 378 ALA A O 1
ATOM 2893 N N . VAL A 1 379 ? -39.876 -1.289 11.126 1.00 92.06 379 VAL A N 1
ATOM 2894 C CA . VAL A 1 379 ? -41.042 -0.559 10.591 1.00 92.06 379 VAL A CA 1
ATOM 2895 C C . VAL A 1 379 ? -40.800 -0.091 9.159 1.00 92.06 379 VAL A C 1
ATOM 2897 O O . VAL A 1 379 ? -41.660 -0.209 8.287 1.00 92.06 379 VAL A O 1
ATOM 2900 N N . MET A 1 380 ? -39.592 0.397 8.886 1.00 90.69 380 MET A N 1
ATOM 2901 C CA . MET A 1 380 ? -39.211 0.839 7.552 1.00 90.69 380 MET A CA 1
ATOM 2902 C C . MET A 1 380 ? -38.891 -0.318 6.599 1.00 90.69 380 MET A C 1
ATOM 2904 O O . MET A 1 380 ? -38.676 -0.045 5.422 1.00 90.69 380 MET A O 1
ATOM 2908 N N . ASN A 1 381 ? -38.860 -1.582 7.037 1.00 89.44 381 ASN A N 1
ATOM 2909 C CA . ASN A 1 381 ? -38.355 -2.747 6.292 1.00 89.44 381 ASN A CA 1
ATOM 2910 C C . ASN A 1 381 ? -36.886 -2.541 5.820 1.00 89.44 381 ASN A C 1
ATOM 2912 O O . ASN A 1 381 ? -36.490 -2.816 4.682 1.00 89.44 381 ASN A O 1
ATOM 2916 N N . LEU A 1 382 ? -36.094 -1.922 6.701 1.00 89.38 382 LEU A N 1
ATOM 2917 C CA . LEU A 1 382 ? -34.675 -1.575 6.562 1.00 89.38 382 LEU A CA 1
ATOM 2918 C C . LEU A 1 382 ? -33.794 -2.349 7.556 1.00 89.38 382 LEU A C 1
ATOM 2920 O O . LEU A 1 382 ? -32.677 -1.920 7.831 1.00 89.38 382 LEU A O 1
ATOM 2924 N N . VAL A 1 383 ? -34.286 -3.472 8.093 1.00 86.56 383 VAL A N 1
ATOM 2925 C CA . VAL A 1 383 ? -33.503 -4.355 8.970 1.00 86.56 383 VAL A CA 1
ATOM 2926 C C . VAL A 1 383 ? -32.152 -4.648 8.303 1.00 86.56 383 VAL A C 1
ATOM 2928 O O . VAL A 1 383 ? -32.131 -5.097 7.149 1.00 86.56 383 VAL A O 1
ATOM 2931 N N . PRO A 1 384 ? -31.024 -4.345 8.971 1.00 74.50 384 PRO A N 1
ATOM 2932 C CA . PRO A 1 384 ? -29.717 -4.539 8.376 1.00 74.50 384 PRO A CA 1
ATOM 2933 C C . PRO A 1 384 ? -29.481 -6.029 8.156 1.00 74.50 384 PRO A C 1
ATOM 2935 O O . PRO A 1 384 ? -29.755 -6.862 9.017 1.00 74.50 384 PRO A O 1
ATOM 2938 N N . PHE A 1 385 ? -28.950 -6.367 6.986 1.00 66.06 385 PHE A N 1
ATOM 2939 C CA . PHE A 1 385 ? -28.534 -7.732 6.703 1.00 66.06 385 PHE A CA 1
ATOM 2940 C C . PHE A 1 385 ? -27.426 -8.148 7.694 1.00 66.06 385 PHE A C 1
ATOM 2942 O O . PHE A 1 385 ? -26.522 -7.345 7.930 1.00 66.06 385 PHE A O 1
ATOM 2949 N N . PRO A 1 386 ? -27.438 -9.378 8.240 1.00 65.81 386 PRO A N 1
ATOM 2950 C CA . PRO A 1 386 ? -28.261 -10.523 7.840 1.00 65.81 386 PRO A CA 1
ATOM 2951 C C . PRO A 1 386 ? -29.610 -10.681 8.564 1.00 65.81 386 PRO A C 1
ATOM 2953 O O . PRO A 1 386 ? -30.272 -11.699 8.364 1.00 65.81 386 PRO A O 1
ATOM 2956 N N . GLY A 1 387 ? -30.030 -9.701 9.366 1.00 80.31 387 GLY A N 1
ATOM 2957 C CA . GLY A 1 387 ? -31.266 -9.760 10.141 1.00 80.31 387 GLY A CA 1
ATOM 2958 C C . GLY A 1 387 ? -32.532 -9.825 9.289 1.00 80.31 387 GLY A C 1
ATOM 2959 O O . GLY A 1 387 ? -32.591 -9.290 8.176 1.00 80.31 387 GLY A O 1
ATOM 2960 N N . LYS A 1 388 ? -33.562 -10.480 9.824 1.00 86.25 388 LYS A N 1
ATOM 2961 C CA . LYS A 1 388 ? -34.883 -10.599 9.206 1.00 86.25 388 LYS A CA 1
ATOM 2962 C C . LYS A 1 388 ? -35.979 -10.456 10.244 1.00 86.25 388 LYS A C 1
ATOM 2964 O O . LYS A 1 388 ? -35.802 -10.824 11.399 1.00 86.25 388 LYS A O 1
ATOM 2969 N N . ILE A 1 389 ? -37.120 -9.954 9.788 1.00 88.12 389 ILE A N 1
ATOM 2970 C CA . ILE A 1 389 ? -38.358 -10.039 10.552 1.00 88.12 389 ILE A CA 1
ATOM 2971 C C . ILE A 1 389 ? -38.859 -11.479 10.405 1.00 88.12 389 ILE A C 1
ATOM 2973 O O . ILE A 1 389 ? -39.168 -11.888 9.285 1.00 88.12 389 ILE A O 1
ATOM 2977 N N . THR A 1 390 ? -38.842 -12.250 11.490 1.00 84.69 390 THR A N 1
ATOM 2978 C CA . THR A 1 390 ? -39.244 -13.670 11.499 1.00 84.69 390 THR A CA 1
A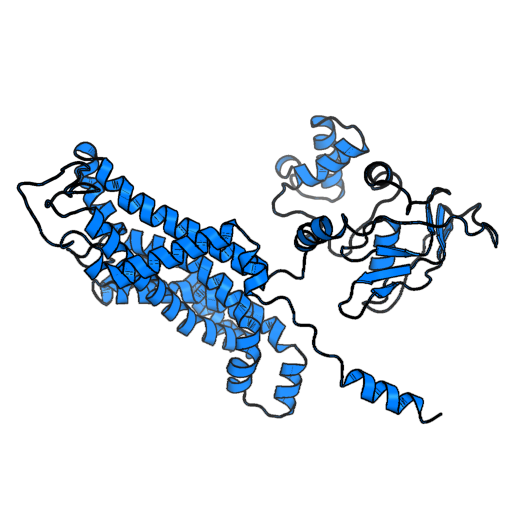TOM 2979 C C . THR A 1 390 ? -40.709 -13.841 11.836 1.00 84.69 390 THR A C 1
ATOM 2981 O O . THR A 1 390 ? -41.343 -14.760 11.328 1.00 84.69 390 THR A O 1
ATOM 2984 N N . ASN A 1 391 ? -41.251 -12.936 12.648 1.00 85.44 391 ASN A N 1
ATOM 2985 C CA . ASN A 1 391 ? -42.633 -12.979 13.085 1.00 85.44 391 ASN A CA 1
ATOM 2986 C C . ASN A 1 391 ? -43.199 -11.566 13.295 1.00 85.44 391 ASN A C 1
ATOM 2988 O O . ASN A 1 391 ? -42.461 -10.577 13.393 1.00 85.44 391 ASN A O 1
ATOM 2992 N N . GLY A 1 392 ? -44.525 -11.489 13.354 1.00 87.75 392 GLY A N 1
ATOM 2993 C CA . GLY A 1 392 ? -45.272 -10.265 13.595 1.00 87.75 392 GLY A CA 1
ATOM 2994 C C . GLY A 1 392 ? -45.615 -9.461 12.346 1.00 87.75 392 GLY A C 1
ATOM 2995 O O . GLY A 1 392 ? -45.111 -9.677 11.243 1.00 87.75 392 GLY A O 1
ATOM 2996 N N . THR A 1 393 ? -46.501 -8.487 12.540 1.00 90.25 393 THR A N 1
ATOM 2997 C CA . THR A 1 393 ? -47.035 -7.640 11.469 1.00 90.25 393 THR A CA 1
ATOM 2998 C C . THR A 1 393 ? -46.829 -6.168 11.781 1.00 90.25 393 THR A C 1
ATOM 3000 O O . THR A 1 393 ? -47.163 -5.709 12.875 1.00 90.25 393 THR A O 1
ATOM 3003 N N . VAL A 1 394 ? -46.343 -5.419 10.795 1.00 93.44 394 VAL A N 1
ATOM 3004 C CA . VAL A 1 394 ? -46.269 -3.959 10.807 1.00 93.44 394 VAL A CA 1
ATOM 3005 C C . VAL A 1 394 ? -47.271 -3.430 9.790 1.00 93.44 394 VAL A C 1
ATOM 3007 O O . VAL A 1 394 ? -47.110 -3.628 8.588 1.00 93.44 394 VAL A O 1
ATOM 3010 N N . ARG A 1 395 ? -48.301 -2.725 10.254 1.00 93.31 395 ARG A N 1
ATOM 3011 C CA . ARG A 1 395 ? -49.330 -2.107 9.413 1.00 93.31 395 ARG A CA 1
ATOM 3012 C C . ARG A 1 395 ? -49.239 -0.589 9.469 1.00 93.31 395 ARG A C 1
ATOM 3014 O O . ARG A 1 395 ? -49.185 -0.020 10.554 1.00 93.31 395 ARG A O 1
ATOM 3021 N N . LEU A 1 396 ? -49.273 0.058 8.307 1.00 92.56 396 LEU A N 1
ATOM 3022 C CA . LEU A 1 396 ? -49.381 1.512 8.163 1.00 92.56 396 LEU A CA 1
ATOM 3023 C C . LEU A 1 396 ? -50.672 1.831 7.405 1.00 92.56 396 LEU A C 1
ATOM 3025 O O . LEU A 1 396 ? -5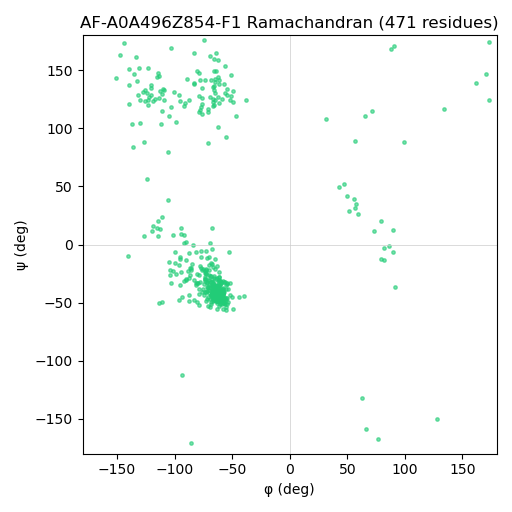0.856 1.325 6.300 1.00 92.56 396 LEU A O 1
ATOM 3029 N N . GLU A 1 397 ? -51.560 2.641 7.987 1.00 89.25 397 GLU A N 1
ATOM 3030 C CA . GLU A 1 397 ? -52.892 2.950 7.429 1.00 89.25 397 GLU A CA 1
ATOM 3031 C C . GLU A 1 397 ? -53.658 1.665 7.028 1.00 89.25 397 GLU A C 1
ATOM 3033 O O . GLU A 1 397 ? -54.235 1.565 5.950 1.00 89.25 397 GLU A O 1
ATOM 3038 N N . GLY A 1 398 ? -53.577 0.625 7.868 1.00 83.38 398 GLY A N 1
ATOM 3039 C CA . GLY A 1 398 ? -54.189 -0.690 7.627 1.00 83.38 398 GLY A CA 1
ATOM 3040 C C . GLY A 1 398 ? -53.424 -1.615 6.668 1.00 83.38 398 GLY A C 1
ATOM 3041 O O . GLY A 1 398 ? -53.690 -2.814 6.638 1.00 83.38 398 GLY A O 1
ATOM 3042 N N . ARG A 1 399 ? -52.425 -1.116 5.930 1.00 88.44 399 ARG A N 1
ATOM 3043 C CA . ARG A 1 399 ? -51.649 -1.905 4.962 1.00 88.44 399 ARG A CA 1
ATOM 3044 C C . ARG A 1 399 ? -50.460 -2.606 5.619 1.00 88.44 399 ARG A C 1
ATOM 3046 O O . ARG A 1 399 ? -49.600 -1.934 6.183 1.00 88.44 399 ARG A O 1
ATOM 3053 N N . ASN A 1 400 ? -50.366 -3.932 5.488 1.00 90.81 400 ASN A N 1
ATOM 3054 C CA . ASN A 1 400 ? -49.215 -4.710 5.965 1.00 90.81 400 ASN A CA 1
ATOM 3055 C C . ASN A 1 400 ? -47.951 -4.371 5.153 1.00 90.81 400 ASN A C 1
ATOM 3057 O O . ASN A 1 400 ? -47.953 -4.483 3.929 1.00 90.81 400 ASN A O 1
ATOM 3061 N N . LEU A 1 401 ? -46.887 -3.927 5.824 1.00 90.88 401 LEU A N 1
ATOM 3062 C CA . LEU A 1 401 ? -45.617 -3.527 5.214 1.00 90.88 401 LEU A CA 1
ATOM 3063 C C . LEU A 1 401 ? -44.636 -4.696 5.047 1.00 90.88 401 LEU A C 1
ATOM 3065 O O . LEU A 1 401 ? -43.738 -4.617 4.203 1.00 90.88 401 LEU A O 1
ATOM 3069 N N . ASN A 1 402 ? -44.790 -5.769 5.827 1.00 85.50 402 ASN A N 1
ATOM 3070 C CA . ASN A 1 402 ? -43.892 -6.928 5.813 1.00 85.50 402 ASN A CA 1
ATOM 3071 C C . ASN A 1 402 ? -43.957 -7.698 4.485 1.00 85.50 402 ASN A C 1
ATOM 3073 O O . ASN A 1 402 ? -42.938 -8.185 4.004 1.00 85.50 402 ASN A O 1
ATOM 3077 N N . GLU A 1 403 ? -45.136 -7.740 3.867 1.00 84.62 403 GLU A N 1
ATOM 3078 C CA . GLU A 1 403 ? -45.417 -8.475 2.624 1.00 84.62 403 GLU A CA 1
ATOM 3079 C C . GLU A 1 403 ? -45.128 -7.659 1.354 1.00 84.62 403 GLU A C 1
ATOM 3081 O O . GLU A 1 403 ? -45.194 -8.165 0.233 1.00 84.62 403 GLU A O 1
ATOM 3086 N N . LEU A 1 404 ? -44.804 -6.370 1.494 1.00 85.88 404 LEU A N 1
ATOM 3087 C CA . LEU A 1 404 ? -44.601 -5.509 0.338 1.00 85.88 404 LEU A CA 1
ATOM 3088 C C . LEU A 1 404 ? -43.258 -5.771 -0.336 1.00 85.88 404 LEU A C 1
ATOM 3090 O O . LEU A 1 404 ? -42.189 -5.782 0.277 1.00 85.88 404 LEU A O 1
ATOM 3094 N N . THR A 1 405 ? -43.299 -5.854 -1.662 1.00 86.06 405 THR A N 1
ATOM 3095 C CA . THR A 1 405 ? -42.088 -5.917 -2.481 1.00 86.06 405 THR A CA 1
ATOM 3096 C C . THR A 1 405 ? -41.246 -4.648 -2.319 1.00 86.06 405 THR A C 1
ATOM 3098 O O . THR A 1 405 ? -41.745 -3.555 -2.028 1.00 86.06 405 THR A O 1
ATOM 3101 N N . ARG A 1 406 ? -39.944 -4.735 -2.633 1.00 82.44 406 ARG A N 1
ATOM 3102 C CA . ARG A 1 406 ? -39.047 -3.561 -2.626 1.00 82.44 406 ARG A CA 1
ATOM 3103 C C . ARG A 1 406 ? -39.565 -2.403 -3.489 1.00 82.44 406 ARG A C 1
ATOM 3105 O O . ARG A 1 406 ? -39.336 -1.246 -3.145 1.00 82.44 406 ARG A O 1
ATOM 3112 N N . LYS A 1 407 ? -40.246 -2.692 -4.606 1.00 82.56 407 LYS A N 1
ATOM 3113 C CA . LYS A 1 407 ? -40.828 -1.667 -5.491 1.00 82.56 407 LYS A CA 1
ATOM 3114 C C . LYS A 1 407 ? -41.997 -0.949 -4.811 1.00 82.56 407 LYS A C 1
ATOM 3116 O O . LYS A 1 407 ? -42.054 0.274 -4.860 1.00 82.56 407 LYS A O 1
ATOM 3121 N N . GLN A 1 408 ? -42.872 -1.688 -4.131 1.00 86.12 408 GLN A N 1
ATOM 3122 C CA . GLN A 1 408 ? -43.994 -1.118 -3.382 1.00 86.12 408 GLN A CA 1
ATOM 3123 C C . GLN A 1 408 ? -43.505 -0.315 -2.169 1.00 86.12 408 GLN A C 1
ATOM 3125 O O . GLN A 1 408 ? -43.929 0.826 -1.996 1.00 86.12 408 GLN A O 1
ATOM 3130 N N . MET A 1 409 ? -42.529 -0.824 -1.410 1.00 89.12 409 MET A N 1
ATOM 3131 C CA . MET A 1 409 ? -41.943 -0.086 -0.282 1.00 89.12 409 MET A CA 1
ATOM 3132 C C . MET A 1 409 ? -41.304 1.243 -0.700 1.00 89.12 409 MET A C 1
ATOM 3134 O O . MET A 1 409 ? -41.387 2.216 0.045 1.00 89.12 409 MET A O 1
ATOM 3138 N N . ARG A 1 410 ? -40.720 1.339 -1.905 1.00 84.94 410 ARG A N 1
ATOM 3139 C CA . ARG A 1 410 ? -40.205 2.616 -2.437 1.00 84.94 410 ARG A CA 1
ATOM 3140 C C . ARG A 1 410 ? -41.295 3.677 -2.602 1.00 84.94 410 ARG A C 1
ATOM 3142 O O . ARG A 1 410 ? -40.994 4.848 -2.454 1.00 84.94 4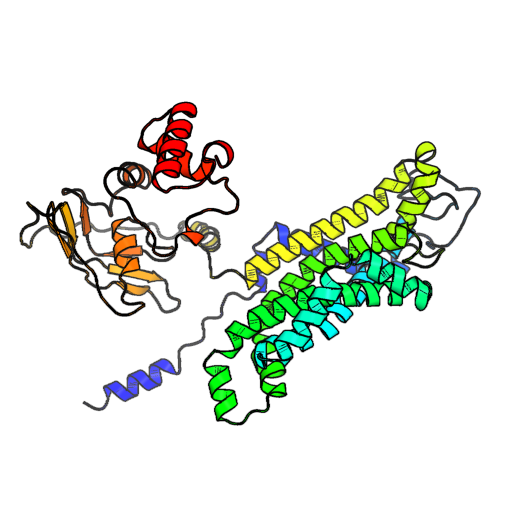10 ARG A O 1
ATOM 3149 N N . SER A 1 411 ? -42.538 3.304 -2.898 1.00 84.19 411 SER A N 1
ATOM 3150 C CA . SER A 1 411 ? -43.628 4.289 -3.007 1.00 84.19 411 SER A CA 1
ATOM 3151 C C . SER A 1 411 ? -44.071 4.842 -1.646 1.00 84.19 411 SER A C 1
ATOM 3153 O O . SER A 1 411 ? -44.570 5.962 -1.573 1.00 84.19 411 SER A O 1
ATOM 3155 N N . ILE A 1 412 ? -43.841 4.074 -0.576 1.00 88.94 412 ILE A N 1
ATOM 3156 C CA . ILE A 1 412 ? -44.228 4.398 0.801 1.00 88.94 412 ILE A CA 1
ATOM 3157 C C . ILE A 1 412 ? -43.130 5.218 1.491 1.00 88.94 412 ILE A C 1
ATOM 3159 O O . ILE A 1 412 ? -43.406 6.276 2.064 1.00 88.94 412 ILE A O 1
ATOM 3163 N N . ARG A 1 413 ? -41.871 4.772 1.398 1.00 89.12 413 ARG A N 1
ATOM 3164 C CA . ARG A 1 413 ? -40.717 5.462 1.992 1.00 89.12 413 ARG A CA 1
ATOM 3165 C C . ARG A 1 413 ? -40.497 6.826 1.334 1.00 89.12 413 ARG A C 1
ATOM 3167 O O . ARG A 1 413 ? -40.440 6.927 0.113 1.00 89.12 413 ARG A O 1
ATOM 3174 N N . GLY A 1 414 ? -40.356 7.865 2.150 1.00 81.88 414 GLY A N 1
ATOM 3175 C CA . GLY A 1 414 ? -40.147 9.250 1.720 1.00 81.88 414 GLY A CA 1
ATOM 3176 C C . GLY A 1 414 ? -41.421 10.003 1.314 1.00 81.88 414 GLY A C 1
ATOM 3177 O O . GLY A 1 414 ? -41.378 11.225 1.209 1.00 81.88 414 GLY A O 1
ATOM 3178 N N . ASN A 1 415 ? -42.551 9.312 1.119 1.00 84.75 415 ASN A N 1
ATOM 3179 C CA . ASN A 1 415 ? -43.841 9.934 0.792 1.00 84.75 415 ASN A CA 1
ATOM 3180 C C . ASN A 1 415 ? -44.861 9.815 1.929 1.00 84.75 415 ASN A C 1
ATOM 3182 O O . ASN A 1 415 ? -45.484 10.810 2.281 1.00 84.75 415 ASN A O 1
ATOM 3186 N N . LYS A 1 416 ? -45.037 8.608 2.476 1.00 88.25 416 LYS A N 1
ATOM 3187 C CA . LYS A 1 416 ? -45.994 8.307 3.553 1.00 88.25 416 LYS A CA 1
ATOM 3188 C C . LYS A 1 416 ? -45.320 8.173 4.916 1.00 88.25 416 LYS A C 1
ATOM 3190 O O . LYS A 1 416 ? -45.902 8.548 5.922 1.00 88.25 416 LYS A O 1
ATOM 3195 N N . ILE A 1 417 ? -44.086 7.671 4.938 1.00 90.44 417 ILE A N 1
ATOM 3196 C CA . ILE A 1 417 ? -43.260 7.556 6.144 1.00 90.44 417 ILE A CA 1
ATOM 3197 C C . ILE A 1 417 ? -41.813 7.926 5.812 1.00 90.44 417 ILE A C 1
ATOM 3199 O O . ILE A 1 417 ? -41.289 7.540 4.762 1.00 90.44 417 ILE A O 1
ATOM 3203 N N . ALA A 1 418 ? -41.164 8.688 6.687 1.00 89.00 418 ALA A N 1
ATOM 3204 C CA . ALA A 1 418 ? -39.781 9.128 6.537 1.00 89.00 418 ALA A CA 1
ATOM 3205 C C . ALA A 1 418 ? -39.005 8.859 7.828 1.00 89.00 418 ALA A C 1
ATOM 3207 O O . ALA A 1 418 ? -39.583 8.832 8.911 1.00 89.00 418 ALA A O 1
ATOM 3208 N N . MET A 1 419 ? -37.697 8.651 7.698 1.00 87.31 419 MET A N 1
ATOM 3209 C CA . MET A 1 419 ? -36.807 8.389 8.824 1.00 87.31 419 MET A CA 1
ATOM 3210 C C . MET A 1 419 ? -35.729 9.466 8.888 1.00 87.31 419 MET A C 1
ATOM 3212 O O . MET A 1 419 ? -35.121 9.790 7.868 1.00 87.31 419 MET A O 1
ATOM 3216 N N . VAL A 1 420 ? -35.486 9.979 10.091 1.00 86.00 420 VAL A N 1
ATOM 3217 C CA . VAL A 1 420 ? -34.334 10.823 10.415 1.00 86.00 420 VAL A CA 1
ATOM 3218 C C . VAL A 1 420 ? -33.344 9.945 11.172 1.00 86.00 420 VAL A C 1
ATOM 3220 O O . VAL A 1 420 ? -33.686 9.378 12.209 1.00 86.00 420 VAL A O 1
ATOM 3223 N N . PHE A 1 421 ? -32.148 9.758 10.618 1.00 81.19 421 PHE A N 1
ATOM 3224 C CA . PHE A 1 421 ? -31.124 8.909 11.227 1.00 81.19 421 PHE A CA 1
ATOM 3225 C C . PHE A 1 421 ? -30.380 9.656 12.339 1.00 81.19 421 PHE A C 1
ATOM 3227 O O . PHE A 1 421 ? -30.219 10.871 12.275 1.00 81.19 421 PHE A O 1
ATOM 3234 N N . GLN A 1 422 ? -29.924 8.910 13.350 1.00 73.12 422 GLN A N 1
ATOM 3235 C CA . GLN A 1 422 ? -29.232 9.451 14.525 1.00 73.12 422 GLN A CA 1
ATOM 3236 C C . GLN A 1 422 ? -27.864 10.063 14.182 1.00 73.12 422 GLN A C 1
ATOM 3238 O O . GLN A 1 422 ? -27.453 11.025 14.824 1.00 73.12 422 GLN A O 1
ATOM 3243 N N . ASP A 1 423 ? -27.179 9.520 13.172 1.00 74.62 423 ASP A N 1
ATOM 3244 C CA . ASP A 1 423 ? -25.899 10.027 12.681 1.00 74.62 423 ASP A CA 1
ATOM 3245 C C . ASP A 1 423 ? -26.061 10.610 11.262 1.00 74.62 423 ASP A C 1
ATOM 3247 O O . ASP A 1 423 ? -26.186 9.860 10.290 1.00 74.62 423 ASP A O 1
ATOM 3251 N N . PRO A 1 424 ? -26.083 11.946 11.114 1.00 62.41 424 PRO A N 1
ATOM 3252 C CA . PRO A 1 424 ? -26.217 12.587 9.812 1.00 62.41 424 PRO A CA 1
ATOM 3253 C C . PRO A 1 424 ? -24.946 12.478 8.954 1.00 62.41 424 PRO A C 1
ATOM 3255 O O . PRO A 1 424 ? -25.046 12.607 7.734 1.00 62.41 424 PRO A O 1
ATOM 3258 N N . LEU A 1 425 ? -23.766 12.233 9.546 1.00 60.50 425 LEU A N 1
ATOM 3259 C CA . LEU A 1 425 ? -22.504 12.156 8.799 1.00 60.50 425 LEU A CA 1
ATOM 3260 C C . LEU A 1 425 ? -22.394 10.856 7.997 1.00 60.50 425 LEU A C 1
ATOM 3262 O O . LEU A 1 425 ? -21.870 10.875 6.886 1.00 60.50 425 LEU A O 1
ATOM 3266 N N . SER A 1 426 ? -22.942 9.749 8.508 1.00 62.69 426 SER A N 1
ATOM 3267 C CA . SER A 1 426 ? -23.019 8.474 7.778 1.00 62.69 426 SER A CA 1
ATOM 3268 C C . SER A 1 426 ? -24.183 8.386 6.783 1.00 62.69 426 SER A C 1
ATOM 3270 O O . SER A 1 426 ? -24.258 7.431 6.010 1.00 62.69 426 SER A O 1
ATOM 3272 N N . ALA A 1 427 ? -25.084 9.375 6.760 1.00 65.06 427 ALA A N 1
ATOM 3273 C CA . ALA A 1 427 ? -26.229 9.390 5.850 1.00 65.06 427 ALA A CA 1
ATOM 3274 C C . ALA A 1 427 ? -25.869 9.815 4.413 1.00 65.06 427 ALA A C 1
ATOM 3276 O O . ALA A 1 427 ? -26.643 9.549 3.490 1.00 65.06 427 ALA A O 1
ATOM 3277 N N . LEU A 1 428 ? -24.720 10.475 4.220 1.00 71.44 428 LEU A N 1
ATOM 3278 C CA . LEU A 1 428 ? -24.237 10.904 2.910 1.00 71.44 428 LEU A CA 1
ATOM 3279 C C . LEU A 1 428 ? -23.169 9.948 2.383 1.00 71.44 428 LEU A C 1
ATOM 3281 O O . LEU A 1 428 ? -22.190 9.638 3.054 1.00 71.44 428 LEU A O 1
ATOM 3285 N N . ASP A 1 429 ? -23.340 9.530 1.136 1.00 74.12 429 ASP A N 1
ATOM 3286 C CA . ASP A 1 429 ? -22.363 8.724 0.420 1.00 74.12 429 ASP A CA 1
ATOM 3287 C C . ASP A 1 429 ? -21.190 9.615 -0.054 1.00 74.12 429 ASP A C 1
ATOM 3289 O O . ASP A 1 429 ? -21.420 10.529 -0.857 1.00 74.12 429 ASP A O 1
ATOM 3293 N N . PRO A 1 430 ? -19.942 9.380 0.401 1.00 74.94 430 PRO A N 1
ATOM 3294 C CA . PRO A 1 430 ? -18.793 10.218 0.059 1.00 74.94 430 P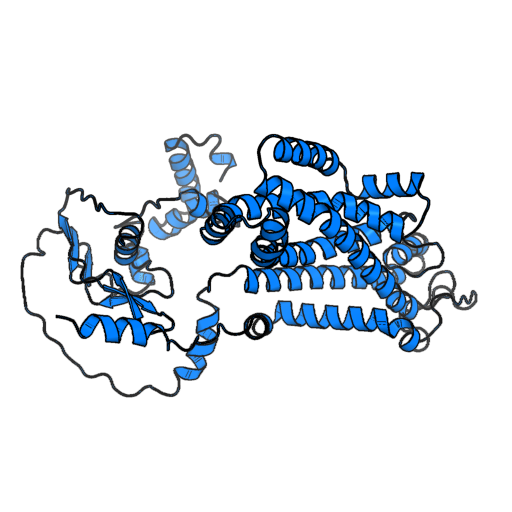RO A CA 1
ATOM 3295 C C . PRO A 1 430 ? -18.380 10.118 -1.415 1.00 74.94 430 PRO A C 1
ATOM 3297 O O . PRO A 1 430 ? -17.662 10.993 -1.898 1.00 74.94 430 PRO A O 1
ATOM 3300 N N . VAL A 1 431 ? -18.836 9.098 -2.157 1.00 80.50 431 VAL A N 1
ATOM 3301 C CA . VAL A 1 431 ? -18.567 8.981 -3.602 1.00 80.50 431 VAL A CA 1
ATOM 3302 C C . VAL A 1 431 ? -19.640 9.654 -4.467 1.00 80.50 431 VAL A C 1
ATOM 3304 O O . VAL A 1 431 ? -19.569 9.621 -5.699 1.00 80.50 431 VAL A O 1
ATOM 3307 N N . MET A 1 432 ? -20.650 10.285 -3.856 1.00 77.19 432 MET A N 1
ATOM 3308 C CA . MET A 1 432 ? -21.721 10.991 -4.558 1.00 77.19 432 MET A CA 1
ATOM 3309 C C . MET A 1 432 ? -21.776 12.470 -4.172 1.00 77.19 432 MET A C 1
ATOM 3311 O O . MET A 1 432 ? -21.763 12.829 -3.000 1.00 77.19 432 MET A O 1
ATOM 3315 N N . THR A 1 433 ? -21.967 13.353 -5.157 1.00 83.44 433 THR A N 1
ATOM 3316 C CA . THR A 1 433 ? -22.178 14.778 -4.865 1.00 83.44 433 THR A CA 1
ATOM 3317 C C . THR A 1 433 ? -23.449 14.989 -4.040 1.00 83.44 433 THR A C 1
ATOM 3319 O O . THR A 1 433 ? -24.468 14.327 -4.270 1.00 83.44 433 THR A O 1
ATOM 3322 N N . ILE A 1 434 ? -23.414 15.958 -3.121 1.00 82.25 434 ILE A N 1
ATOM 3323 C CA . ILE A 1 434 ? -24.566 16.349 -2.292 1.00 82.25 434 ILE A CA 1
ATOM 3324 C C . ILE A 1 434 ? -25.787 16.623 -3.180 1.00 82.25 434 ILE A C 1
ATOM 3326 O O . ILE A 1 434 ? -26.877 16.109 -2.927 1.00 82.25 434 ILE A O 1
ATOM 3330 N N . GLY A 1 435 ? -25.596 17.333 -4.298 1.00 84.81 435 GLY A N 1
ATOM 3331 C CA . GLY A 1 435 ? -26.683 17.609 -5.233 1.00 84.81 435 GLY A CA 1
ATOM 3332 C C . GLY A 1 435 ? -27.306 16.372 -5.859 1.00 84.81 435 GLY A C 1
ATOM 3333 O O . GLY A 1 435 ? -28.532 16.293 -5.966 1.00 84.81 435 GLY A O 1
ATOM 3334 N N . ARG A 1 436 ? -26.511 15.351 -6.194 1.00 85.69 436 ARG A N 1
ATOM 3335 C CA . ARG A 1 436 ? -27.051 14.082 -6.693 1.00 85.69 436 ARG A CA 1
ATOM 3336 C C . ARG A 1 436 ? -27.856 13.355 -5.617 1.00 85.69 436 ARG A C 1
ATOM 3338 O O . ARG A 1 436 ? -28.882 12.762 -5.949 1.00 85.69 436 ARG A O 1
ATOM 3345 N N . GLN A 1 437 ? -27.417 13.411 -4.363 1.00 87.56 437 GLN A N 1
ATOM 3346 C CA . GLN A 1 437 ? -28.079 12.749 -3.237 1.00 87.56 437 GLN A CA 1
ATOM 3347 C C . GLN A 1 437 ? -29.398 13.430 -2.844 1.00 87.56 437 GLN A C 1
ATOM 3349 O O . GLN A 1 437 ? -30.372 12.731 -2.586 1.00 87.56 437 GLN A O 1
ATOM 3354 N N . ILE A 1 438 ? -29.482 14.764 -2.910 1.00 88.00 438 ILE A N 1
ATOM 3355 C CA . ILE A 1 438 ? -30.713 15.523 -2.615 1.00 88.00 438 ILE A CA 1
ATOM 3356 C C . ILE A 1 438 ? -31.702 15.489 -3.792 1.00 88.00 438 ILE A C 1
ATOM 3358 O O . ILE A 1 438 ? -32.900 15.281 -3.604 1.00 88.00 438 ILE A O 1
ATOM 3362 N N . CYS A 1 439 ? -31.227 15.644 -5.033 1.00 90.12 439 CYS A N 1
ATOM 3363 C CA . CYS A 1 439 ? -32.116 15.697 -6.200 1.00 90.12 439 CYS A CA 1
ATOM 3364 C C . CYS A 1 439 ? -32.734 14.332 -6.538 1.00 90.12 439 CYS A C 1
ATOM 3366 O O . CYS A 1 439 ? -33.842 14.262 -7.069 1.00 90.12 439 CYS A O 1
ATOM 3368 N N . LYS A 1 440 ? -32.027 13.223 -6.283 1.00 88.12 440 LYS A N 1
ATOM 3369 C CA . LYS A 1 440 ? -32.469 11.882 -6.697 1.00 88.12 440 LYS A CA 1
ATOM 3370 C C . LYS A 1 440 ? -33.786 11.449 -6.024 1.00 88.12 440 LYS A C 1
ATOM 3372 O O . LYS A 1 440 ? -34.671 11.022 -6.766 1.00 88.12 440 LYS A O 1
ATOM 3377 N N . PRO A 1 441 ? -33.985 11.600 -4.700 1.00 86.50 441 PRO A N 1
ATOM 3378 C CA . PRO A 1 441 ? -35.281 11.364 -4.065 1.00 86.50 441 PRO A CA 1
ATOM 3379 C C . PRO A 1 441 ? -36.402 12.242 -4.634 1.00 86.50 441 PRO A C 1
ATOM 3381 O O . PRO A 1 441 ? -37.486 11.733 -4.901 1.00 86.50 441 PRO A O 1
ATOM 3384 N N . LEU A 1 442 ? -36.143 13.528 -4.898 1.00 89.12 442 LEU A N 1
ATOM 3385 C CA . LEU A 1 442 ? -37.139 14.445 -5.472 1.00 89.12 442 LEU A CA 1
ATOM 3386 C C . LEU A 1 442 ? -37.617 13.976 -6.852 1.00 89.12 442 LEU A C 1
ATOM 3388 O O . LEU A 1 442 ? -38.815 13.941 -7.126 1.00 89.12 442 LEU A O 1
ATOM 3392 N N . LYS A 1 443 ? -36.692 13.521 -7.700 1.00 89.06 443 LYS A N 1
ATOM 3393 C CA . LYS A 1 443 ? -37.037 12.947 -9.006 1.00 89.06 443 L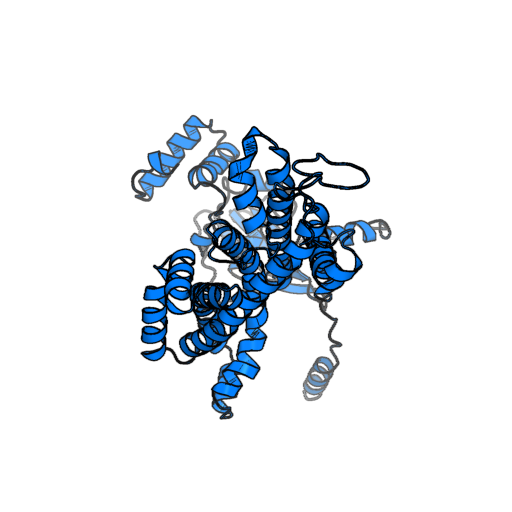YS A CA 1
ATOM 3394 C C . LYS A 1 443 ? -37.843 11.651 -8.884 1.00 89.06 443 LYS A C 1
ATOM 3396 O O . LYS A 1 443 ? -38.793 11.461 -9.630 1.00 89.06 443 LYS A O 1
ATOM 3401 N N . ILE A 1 444 ? -37.452 10.762 -7.968 1.00 83.56 444 ILE A N 1
ATOM 3402 C CA . ILE A 1 444 ? -38.065 9.431 -7.817 1.00 83.56 444 ILE A CA 1
ATOM 3403 C C . ILE A 1 444 ? -39.456 9.513 -7.179 1.00 83.56 444 ILE A C 1
ATOM 3405 O O . ILE A 1 444 ? -40.354 8.788 -7.591 1.00 83.56 444 ILE A O 1
ATOM 3409 N N . HIS A 1 445 ? -39.633 10.362 -6.166 1.00 84.69 445 HIS A N 1
ATOM 3410 C CA . HIS A 1 445 ? -40.839 10.363 -5.333 1.00 84.69 445 HIS A CA 1
ATOM 3411 C C . HIS A 1 445 ? -41.808 11.505 -5.646 1.00 84.69 445 HIS A C 1
ATOM 3413 O O . HIS A 1 445 ? -42.986 11.382 -5.315 1.00 84.69 445 HIS A O 1
ATOM 3419 N N . LYS A 1 446 ? -41.338 12.599 -6.264 1.00 86.62 446 LYS A N 1
ATOM 3420 C CA . LYS A 1 446 ? -42.159 13.768 -6.630 1.00 86.62 446 LYS A CA 1
ATOM 3421 C C . LYS A 1 446 ? -42.284 13.979 -8.142 1.00 86.62 446 LYS A C 1
ATOM 3423 O O . LYS A 1 446 ? -42.811 15.005 -8.551 1.00 86.62 446 LYS A O 1
ATOM 3428 N N . ASN A 1 447 ? -41.796 13.039 -8.963 1.00 85.25 447 ASN A N 1
ATOM 3429 C CA . ASN A 1 447 ? -41.816 13.109 -10.433 1.00 85.25 447 ASN A CA 1
ATOM 3430 C C . ASN A 1 447 ? -41.249 14.423 -11.007 1.00 85.25 447 ASN A C 1
ATOM 3432 O O . ASN A 1 447 ? -41.641 14.869 -12.082 1.00 85.25 447 ASN A O 1
ATOM 3436 N N . MET A 1 448 ? -40.319 15.056 -10.290 1.00 92.75 448 MET A N 1
ATOM 3437 C CA . MET A 1 448 ? -39.723 16.320 -10.713 1.00 92.75 448 MET A CA 1
ATOM 3438 C C . MET A 1 448 ? -38.743 16.105 -11.868 1.00 92.75 448 MET A C 1
ATOM 3440 O O . MET A 1 448 ? -37.944 15.161 -11.873 1.00 92.75 448 MET A O 1
ATOM 3444 N N . THR A 1 449 ? -38.737 17.033 -12.824 1.00 93.31 449 THR A N 1
ATOM 3445 C CA . THR A 1 449 ? -37.680 17.105 -13.842 1.00 93.31 449 THR A CA 1
ATOM 3446 C C . THR A 1 449 ? -36.324 17.420 -13.198 1.00 93.31 449 THR A C 1
ATOM 3448 O O . THR A 1 449 ? -36.239 17.872 -12.055 1.00 93.31 449 THR A O 1
ATOM 3451 N N . LYS A 1 450 ? -35.218 17.210 -13.929 1.00 89.50 450 LYS A N 1
ATOM 3452 C CA . LYS A 1 450 ? -33.863 17.521 -13.425 1.00 89.50 450 LYS A CA 1
ATOM 3453 C C . LYS A 1 450 ? -33.741 18.983 -12.966 1.00 89.50 450 LYS A C 1
ATOM 3455 O O . LYS A 1 450 ? -33.077 19.236 -11.966 1.00 89.50 450 LYS A O 1
ATOM 3460 N N . ARG A 1 451 ? -34.382 19.911 -13.684 1.00 91.31 451 ARG A N 1
ATOM 3461 C CA . ARG A 1 451 ? -34.386 21.343 -13.366 1.00 91.31 451 ARG A CA 1
ATOM 3462 C C . ARG A 1 451 ? -35.187 21.633 -12.095 1.00 91.31 451 ARG A C 1
ATOM 3464 O O . ARG A 1 451 ? -34.614 22.158 -11.149 1.00 91.31 451 ARG A O 1
ATOM 3471 N N . GLN A 1 452 ? -36.439 21.179 -12.037 1.00 94.06 452 GLN A N 1
ATOM 3472 C CA . GLN A 1 452 ? -37.307 21.356 -10.864 1.00 94.06 452 GLN A CA 1
ATOM 3473 C C . GLN A 1 452 ? -36.702 20.743 -9.594 1.00 94.06 452 GLN A C 1
ATOM 3475 O O . GLN A 1 452 ? -36.749 21.342 -8.527 1.00 94.06 452 GLN A O 1
ATOM 3480 N N . ALA A 1 453 ? -36.079 19.564 -9.701 1.00 93.31 453 ALA A N 1
ATOM 3481 C CA . ALA A 1 453 ? -35.417 18.927 -8.566 1.00 93.31 453 ALA A CA 1
ATOM 3482 C C . ALA A 1 453 ? -34.209 19.736 -8.065 1.00 93.31 453 ALA A C 1
ATOM 3484 O O . ALA A 1 453 ? -33.971 19.774 -6.861 1.00 93.31 453 ALA A O 1
ATOM 3485 N N . ARG A 1 454 ? -33.459 20.387 -8.968 1.00 92.69 454 ARG A N 1
ATOM 3486 C CA . ARG A 1 454 ? -32.320 21.244 -8.605 1.00 92.69 454 ARG A CA 1
ATOM 3487 C C . ARG A 1 454 ? -32.790 22.539 -7.946 1.00 92.69 454 ARG A C 1
ATOM 3489 O O . ARG A 1 454 ? -32.245 22.897 -6.911 1.00 92.69 454 ARG A O 1
ATOM 3496 N N . GLU A 1 455 ? -33.813 23.191 -8.495 1.00 94.06 455 GLU A N 1
ATOM 3497 C CA . GLU A 1 455 ? -34.437 24.386 -7.902 1.00 94.06 455 GLU A CA 1
ATOM 3498 C C . GLU A 1 455 ? -34.988 24.070 -6.502 1.00 94.06 455 GLU A C 1
ATOM 3500 O O . GLU A 1 455 ? -34.629 24.726 -5.525 1.00 94.06 455 GLU A O 1
ATOM 3505 N N . ARG A 1 456 ? -35.726 22.964 -6.354 1.00 93.06 456 ARG A N 1
ATOM 3506 C CA . ARG A 1 456 ? -36.233 22.531 -5.048 1.00 93.06 456 ARG A CA 1
ATOM 3507 C C . ARG A 1 456 ? -35.120 22.150 -4.066 1.00 93.06 456 ARG A C 1
ATOM 3509 O O . ARG A 1 456 ? -35.247 22.401 -2.872 1.00 93.06 456 ARG A O 1
ATOM 3516 N N . ALA A 1 457 ? -34.027 21.550 -4.534 1.00 92.06 457 ALA A N 1
ATOM 3517 C CA . ALA A 1 457 ? -32.877 21.247 -3.683 1.00 92.06 457 ALA A CA 1
ATOM 3518 C C . ALA A 1 457 ? -32.196 22.521 -3.154 1.00 92.06 457 ALA A C 1
ATOM 3520 O O . ALA A 1 457 ? -31.785 22.546 -1.995 1.00 92.06 457 ALA A O 1
ATOM 3521 N N . VAL A 1 458 ? -32.115 23.582 -3.966 1.00 93.00 458 VAL A N 1
ATOM 3522 C CA . VAL A 1 458 ? -31.616 24.897 -3.531 1.00 93.00 458 VAL A CA 1
ATOM 3523 C C . VAL A 1 458 ? -32.494 25.462 -2.419 1.00 93.00 458 VAL A C 1
ATOM 3525 O O . VAL A 1 458 ? -31.974 25.874 -1.385 1.00 93.00 458 VAL A O 1
ATOM 3528 N N . GLU A 1 459 ? -33.816 25.454 -2.607 1.00 93.56 459 GLU A N 1
ATOM 3529 C CA . GLU A 1 459 ? -34.770 25.931 -1.599 1.00 93.56 459 GLU A CA 1
ATOM 3530 C C . GLU A 1 459 ? -34.605 25.189 -0.266 1.00 93.56 459 GLU A C 1
ATOM 3532 O O . GLU A 1 459 ? -34.544 25.814 0.790 1.00 93.56 459 GLU A O 1
ATOM 3537 N N . LEU A 1 460 ? -34.473 23.857 -0.310 1.00 90.44 460 LEU A N 1
ATOM 3538 C CA . LEU A 1 460 ? -34.277 23.036 0.887 1.00 90.44 460 LEU A CA 1
ATOM 3539 C C . LEU A 1 460 ? -32.964 23.364 1.608 1.00 90.44 460 LEU A C 1
ATOM 3541 O O . LEU A 1 460 ? -32.958 23.462 2.831 1.00 90.44 460 LEU A O 1
ATOM 3545 N N . LEU A 1 461 ? -31.868 23.567 0.870 1.00 89.75 461 LEU A N 1
ATOM 3546 C CA . LEU A 1 461 ? -30.580 23.961 1.447 1.00 89.75 461 LEU A CA 1
ATOM 3547 C C . LEU A 1 461 ? -30.617 25.373 2.053 1.00 89.75 461 LEU A C 1
ATOM 3549 O O . LEU A 1 461 ? -30.001 25.606 3.093 1.00 89.75 461 LEU A O 1
ATOM 3553 N N . ASN A 1 462 ? -31.378 26.293 1.456 1.00 91.38 462 ASN A N 1
ATOM 3554 C CA . ASN A 1 462 ? -31.611 27.624 2.018 1.00 91.38 462 ASN A CA 1
ATOM 3555 C C . ASN A 1 462 ? -32.392 27.567 3.338 1.00 9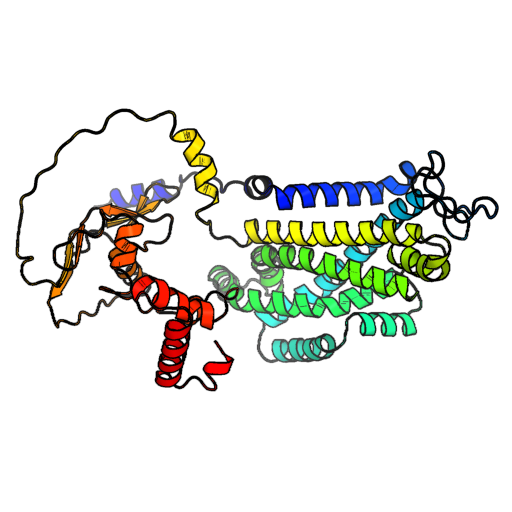1.38 462 ASN A C 1
ATOM 3557 O O . ASN A 1 462 ? -32.034 28.269 4.283 1.00 91.38 462 ASN A O 1
ATOM 3561 N N . LEU A 1 463 ? -33.413 26.707 3.441 1.00 91.81 463 LEU A N 1
ATOM 3562 C CA . LEU A 1 463 ? -34.202 26.544 4.672 1.00 91.81 463 LEU A CA 1
ATOM 3563 C C . LEU A 1 463 ? -33.349 26.094 5.867 1.00 91.81 463 LEU A C 1
ATOM 3565 O O . LEU A 1 463 ? -33.603 26.516 6.993 1.00 91.81 463 LEU A O 1
ATOM 3569 N N . VAL A 1 464 ? -32.307 25.293 5.625 1.00 88.19 464 VAL A N 1
ATOM 3570 C CA . VAL A 1 464 ? -31.332 24.874 6.651 1.00 88.19 464 VAL A CA 1
ATOM 3571 C C . VAL A 1 464 ? -30.082 25.765 6.704 1.00 88.19 464 VAL A C 1
ATOM 3573 O O . VAL A 1 464 ? -29.091 25.402 7.331 1.00 88.19 464 VAL A O 1
ATOM 3576 N N . ARG A 1 465 ? -30.129 26.945 6.070 1.00 89.56 465 ARG A N 1
ATOM 3577 C CA . ARG A 1 465 ? -29.083 27.985 6.090 1.00 89.56 465 ARG A CA 1
ATOM 3578 C C . ARG A 1 465 ? -27.707 27.514 5.603 1.00 89.56 465 ARG A C 1
ATOM 3580 O O . ARG A 1 465 ? -26.678 27.973 6.095 1.00 89.56 465 ARG A O 1
ATOM 3587 N N . VAL A 1 466 ? -27.668 26.620 4.616 1.00 85.75 466 VAL A N 1
ATOM 3588 C CA . VAL A 1 466 ? -26.414 26.212 3.968 1.00 85.75 466 VAL A CA 1
ATOM 3589 C C . VAL A 1 466 ? -25.969 27.320 3.002 1.00 85.75 466 VAL A C 1
ATOM 3591 O O . VAL A 1 466 ? -26.711 27.622 2.069 1.00 85.75 466 VAL A O 1
ATOM 3594 N N . PRO A 1 467 ? -24.769 27.917 3.167 1.00 82.38 467 PRO A N 1
ATOM 3595 C CA . PRO A 1 467 ? -24.323 29.001 2.292 1.00 82.38 467 PRO A CA 1
ATOM 3596 C C . PRO A 1 467 ? -24.096 28.539 0.847 1.00 82.38 467 PRO A C 1
ATOM 3598 O O . PRO A 1 467 ? -23.713 27.394 0.604 1.00 82.38 467 PRO A O 1
ATOM 3601 N N . GLU A 1 468 ? -24.311 29.447 -0.106 1.00 85.12 468 GLU A N 1
ATOM 3602 C CA . GLU A 1 468 ? -24.086 29.240 -1.548 1.00 85.12 468 GLU A CA 1
ATOM 3603 C C . GLU A 1 468 ? -24.659 27.916 -2.116 1.00 85.12 468 GLU A C 1
ATOM 3605 O O . GLU A 1 468 ? -23.949 27.159 -2.790 1.00 85.12 468 GLU A O 1
ATOM 3610 N N . PRO A 1 469 ? -25.947 27.594 -1.899 1.00 83.50 469 PRO A N 1
ATOM 3611 C CA . PRO A 1 469 ? -26.517 26.294 -2.276 1.00 83.50 469 PRO A CA 1
ATOM 3612 C C . PRO A 1 469 ? -26.419 25.996 -3.778 1.00 83.50 469 PRO A C 1
ATOM 3614 O O . PRO A 1 469 ? -26.206 24.851 -4.168 1.00 83.50 469 PRO A O 1
ATOM 3617 N N . HIS A 1 470 ? -26.495 27.021 -4.632 1.00 83.81 470 HIS A N 1
ATOM 3618 C CA . HIS A 1 470 ? -26.350 26.876 -6.083 1.00 83.81 470 HIS A CA 1
ATOM 3619 C C . HIS A 1 470 ? -24.980 26.339 -6.513 1.00 83.81 470 HIS A C 1
ATOM 3621 O O . HIS A 1 470 ? -24.896 25.654 -7.533 1.00 83.81 470 HIS A O 1
ATOM 3627 N N . ARG A 1 471 ? -23.928 26.648 -5.744 1.00 81.12 471 ARG A N 1
ATOM 3628 C CA . ARG A 1 471 ? -22.543 26.247 -6.018 1.00 81.12 471 ARG A CA 1
ATOM 3629 C C . ARG A 1 471 ? -22.218 24.859 -5.455 1.00 81.12 471 ARG A C 1
ATOM 3631 O O . ARG A 1 471 ? -21.263 24.231 -5.896 1.00 81.12 471 ARG A O 1
ATOM 3638 N N . ARG A 1 472 ? -23.006 24.388 -4.479 1.00 70.00 472 ARG A N 1
ATOM 3639 C CA . ARG A 1 472 ? -22.811 23.110 -3.764 1.00 70.00 472 ARG A CA 1
ATOM 3640 C C . ARG A 1 472 ? -23.624 21.938 -4.328 1.00 70.00 472 ARG A C 1
ATOM 3642 O O . ARG A 1 472 ? -23.372 20.789 -3.958 1.00 70.00 472 ARG A O 1
ATOM 3649 N N . LEU A 1 473 ? -24.591 22.217 -5.205 1.00 75.00 473 LEU A N 1
ATOM 3650 C CA . LEU A 1 473 ? -25.372 21.236 -5.974 1.00 75.00 473 LEU A CA 1
ATOM 3651 C C . LEU A 1 473 ? -24.783 21.029 -7.365 1.00 75.00 473 LEU A C 1
ATOM 3653 O O . LEU A 1 473 ? -25.005 19.936 -7.934 1.00 75.00 473 LEU A O 1
#

Sequence (473 aa):
MSDTSLTISQSIADEDFLERPSFWRRFSSQTVPMIAMIFLVILILTAILAPWIAPKDPLEQDLLEVFLGPSWEHLLGTDNYGRDVFSRIIFGSRVTVQAGLQAVCFAIILGVPLGLIAGYVGGRTDKIIMWINDIFFILPALLIALTAIAVMGPGLTYAMAAVGFGMATRYIRLTRGVVLVEREKTYVESAKVTGIQTPIILFRHILPNIFSPLVVQTSLLFGIVILVEAALSFVGAGAPVGQPSWGRMLSESRYWISQQPFLVIPPGLAITFTVLALNLFGDGLRDVMGRKITATDIKVQKQKRSRSDAAELPDEINEKSGGSGADSILSIRGLEVKFPSISGEFTVLDNINLGIRKGETLGLIGESGSGKSMTAWAVMNLVPFPGKITNGTVRLEGRNLNELTRKQMRSIRGNKIAMVFQDPLSALDPVMTIGRQICKPLKIHKNMTKRQARERAVELLNLVRVPEPHRRL

Solvent-accessible surface area (backbone atoms only — not comparable to full-atom values): 26239 Å² total; per-residue (Å²): 144,72,65,73,66,56,56,55,61,54,62,68,72,70,64,76,77,79,70,72,79,50,71,63,62,60,42,67,69,34,66,66,26,41,52,20,46,52,51,51,51,52,47,51,48,41,27,73,43,20,91,78,70,38,89,53,62,50,76,51,67,34,81,89,49,45,59,40,65,64,39,96,90,28,76,60,5,24,37,93,48,19,22,38,40,50,22,22,52,36,44,9,39,34,48,49,53,51,42,31,50,48,15,50,50,42,11,44,69,54,6,38,59,52,4,45,49,27,24,65,72,31,74,69,60,22,52,52,54,48,51,56,36,52,62,51,59,73,49,55,45,65,56,48,17,54,56,44,28,74,72,76,43,82,30,47,68,59,27,21,42,29,34,4,52,44,49,10,42,57,36,20,53,51,37,18,60,53,30,55,59,56,61,74,35,66,73,48,49,51,41,52,77,76,64,57,53,67,71,53,48,46,65,72,54,46,44,67,75,51,41,60,65,51,55,32,50,48,31,50,48,40,31,53,43,44,54,53,46,28,53,32,15,38,76,65,51,18,57,55,89,79,58,49,28,43,20,35,49,40,43,61,25,63,81,39,41,91,81,45,57,66,59,40,49,63,39,51,49,54,52,50,54,51,35,50,24,30,43,42,28,20,52,39,46,37,52,59,71,64,49,75,87,61,83,70,72,56,53,71,58,48,68,73,53,71,76,76,76,86,75,90,82,86,82,88,84,81,93,83,88,82,85,87,71,88,66,34,42,34,37,35,41,47,32,22,30,31,28,77,47,99,93,44,75,44,74,65,35,74,64,41,68,48,74,36,39,77,93,59,85,84,87,87,83,77,62,93,86,69,31,65,69,55,52,57,25,47,71,69,72,55,52,60,80,81,34,40,77,79,41,57,47,41,26,50,75,80,42,64,56,80,82,48,49,75,74,58,46,56,67,37,52,76,70,78,48,78,85,83,69,94,56,70,76,80,69,56,59,89,94,52,57,61,28,60,66,55,23,49,57,38,34,73,76,65,72,35,51,78,65,56,16,49,56,51,41,34,54,55,33,50,76,71,67,46,78,64,35,82,81,62,82

Radius of gyration: 31.19 Å; Cα contacts (8 Å, |Δi|>4): 618; chains: 1; bounding box: 88×59×76 Å

Secondary structure (DSSP, 8-state):
--SHHHHHHHHTT-----PPPPHHHHHHT-HHHHHHHHHHHHHHHHHHHHHHH-SS-TT---TTSTT--S-SSSTT-B-TTS-BHHHHHHHHHHHHHHHHHHHHHHHHHHHHHHHHHHHHH-HHHHHHHHHHHHHHHHS-HHHHHHHHHHHH-S-HHHHHHHHHHHHHHHHHHHHHHHHHHHTTSHHHHHHHHTT--HHHIIIIIIHHHTHHHHHHHHHHHHHHHHHHHHHHHHHTSSSPTTS--HHHHHHHHHHTTTT-GGGGHHHHHHHHHHHHHHHHHHHHHHHHHH----THHHHHHHHHHTTT-----------------SSEEEEEEEEEEEEEETTEEEEEEEEEEEEEETT-------STTSSHHHHHHHHTT-PPTT-EEEEEEEEETTEESTT--HHHHHHHBTTTB----S-SSTTS-TTS-HHHHHHHHHHHHH---HHHHHHHHHHHHHHTT-SSHHHH-

pLDDT: mean 82.73, std 19.35, range [26.67, 98.25]

Foldseek 3Di:
DPPVVVVVVVVVVPPPPPDDPDLVVLLVVDPQLVVLVVVVVVLVCLQVCLVPPQPDDQLDFDCVQALADDDPSQNGGAHRRRGRLRSLLSNQSNLLVVLLVLLQVLLCVQQQVLLLCLQQVPDPSVVVSLVVLVVLQVDDLLVQLVVQCVVVPAEQNSSSNSSSVSNNSVSSVLNSVQSNVQCPDPVNVVCVVVPPDPVCCRPVPSCVVSVLVSVLVSLLVSLVSSVSLLCCLLVVRHHHPSRRHLSVQCNSCVVCCVPRVSSNPSSVVSSVSNSVSSNSNSVSSCCSSVDPDDPPVVVVVVVVVVVPDPDDDDDDDDDDDDDDPPFFQKWWFQWWKWAQDPVGTDTQDGGDTDTHGVPRDDDDDDDPSNCPVVVVCVLLVNRHPPMDGPDIFIDGNNRTPNPDDPVRSLQCEPPVDYDDDPDPVVVDDPVDQPLCVQLVNCCSHVVDDSVRSLVVQLVVCVVVPNPPSVVRD